Protein AF-A0A9W2YTI8-F1 (afdb_monomer)

Secondary structure (DSSP, 8-state):
------GGGGSPPP---TT------TT--S-GGGSS-HHHHTT-PPP-TTS---EEEETTS-SS--SSSSSS-TT-TT-TTS-SS--GGG-STTHHHHTSHHHHHHHHHTTSB-TTSEEE--HHHHHHHHHHHHHHHHHHHHHHHHHHHHHHHHHHHHHHHHHHHHHHHHHHHHHHHTTSSPPPGGGHHHHHHHHHHHHHHHHHHHHHHHHHHHHHHHHHHHHHHHHHHHHHHHHHHHHHHHHHHHHHHTTSS-S-------------HHHHHHHHHHHHHHHHHHHHHHHHHHHHHHHHHHHHHHHHHHHHHHHHHHHHHHHHHHHHHHHHHHHHHHHHHHHHHHHHHHHHHHHHHHHHHHHHHHHHHHS-----S---------------------------------

Organism: Biomphalaria glabrata (NCBI:txid6526)

Mean predicted aligned error: 23.88 Å

Foldseek 3Di:
DDDDDDPVVVDDPDDDCPPPDPDDPPPDPDPPVVVDDPPVVDPDPPDPPPPDFQFAAFFLAALADDPPPDPDDPVCPPRPLPPDDDDNRNHNVCRVVCPPPVNVVVCVVVVQAPPVRTGTDDPVVSVSSVVNVVVVVVVVVVVVVVVVVVVVVVVVVVCVVCVVVVVVVVVVVVVVVCVVDPDDPPCPVVVVVVVVVVVVVVVVVVVVVVVVVVVVVVVVVVVVVVVVVVVVVVVVVVVVVVVVVVVVVVVVVPDDDDDDDDDDDDDDPPVVVVVVVVVVVVVVVVVVVVVVVVVVVVVVVVVVVVVVVVVVVVVVVVVVVVVVVVVVVVVVVVVVVVVVVVVVVVVVVVVVVVVVVVVVVVVVVVVCVVCVPPPDDDDDDDDDDDDDDDDDDDDDDDDDDDDDDDDDDD

pLDDT: mean 70.23, std 18.49, range [32.84, 95.69]

Radius of gyration: 47.05 Å; Cα contacts (8 Å, |Δi|>4): 97; chains: 1; bounding box: 109×93×152 Å

Solvent-accessible surface area (backbone atoms only — not comparable to full-atom values): 25264 Å² total; per-residue (Å²): 137,89,79,80,80,64,75,71,80,74,56,76,78,78,76,77,79,86,73,86,62,96,72,78,72,95,80,66,93,63,68,76,71,74,83,48,57,70,77,78,74,45,92,69,75,79,72,68,82,89,74,71,88,49,57,72,48,45,64,24,37,60,84,74,75,58,92,48,102,41,103,62,52,87,91,43,88,75,63,76,77,65,87,67,79,93,56,72,63,27,31,59,86,46,29,66,65,49,65,34,69,70,49,37,52,51,35,39,75,71,60,48,30,44,98,88,41,30,32,49,48,52,75,67,56,45,52,52,50,53,51,50,54,49,52,50,54,53,51,52,53,53,50,50,55,54,47,52,53,49,50,52,52,49,50,52,52,50,48,64,64,44,48,62,54,53,52,52,49,53,49,53,49,49,54,63,62,50,73,80,48,85,81,77,83,79,60,58,63,64,53,48,52,52,52,50,50,52,52,48,52,51,52,51,54,52,51,51,51,50,50,51,52,49,54,52,50,55,51,50,52,50,48,54,50,50,54,48,51,51,53,50,53,53,49,50,54,55,45,54,54,50,51,52,53,50,57,58,56,58,65,76,65,73,74,85,86,85,86,78,89,80,88,84,83,96,83,69,74,73,71,52,50,64,56,45,50,58,51,50,52,53,50,50,54,51,50,52,54,49,50,52,51,49,51,52,52,50,50,53,52,48,52,53,49,54,54,49,50,51,52,49,52,52,54,47,52,57,46,50,52,51,50,52,53,48,53,50,53,51,51,54,51,50,50,54,50,51,51,53,51,51,51,53,50,53,53,49,50,54,52,51,51,54,49,50,54,51,51,49,52,50,50,50,49,51,49,44,69,76,53,60,76,93,74,90,78,89,84,83,88,84,85,88,82,91,79,91,83,84,86,83,88,80,86,82,86,82,81,89,80,88,83,82,84,81,80,89,80,133

Sequence (410 aa):
MTEGKSIDSLAIPKRQKVFDKTLLPAGDVLPVWQNVSLDTKLPIPPSPRDCFILYTNKLGEPKYKSYQRYDFDLSNPRGREAPGPYDSLTDPSLKYYFNSPRTKQHLIESGLITDAGEIKCSIKEFNQYREFIRYRAVTELALQKRREKREEEEQFNRMLIEWPKVHKLAKAERLRLTRSEPPPRENVEALEMYKEDLTSKYKRKEKAKLANKLKRKLKKERQSSQDVENEEEIKEEDGDTQVRSRKVENKASKTNDVGDKTNRSDAGKESTTMSSHRGTVLIHEMRQREEDLRRRLEEQRRRKKEDLTKKIEESWHQRQQRQQMLLQQEADIEARIKEKRMLLIKDRERTLEQQRKKQEKNLQRIKQELFPNKKNGNRKKEDSEKHGDREEKRSDNSEDEDEAYKSDVS

Structure (mmCIF, N/CA/C/O backbone):
data_AF-A0A9W2YTI8-F1
#
_entry.id   AF-A0A9W2YTI8-F1
#
loop_
_atom_site.group_PDB
_atom_site.id
_atom_site.type_symbol
_atom_site.label_atom_id
_atom_site.label_alt_id
_atom_site.label_comp_id
_atom_site.label_asym_id
_atom_site.label_entity_id
_atom_site.label_seq_id
_atom_site.pdbx_PDB_ins_code
_atom_site.Cartn_x
_atom_site.Cartn_y
_atom_site.Cartn_z
_atom_site.occupancy
_atom_site.B_iso_or_equiv
_atom_site.auth_seq_id
_atom_site.auth_comp_id
_atom_site.auth_asym_id
_atom_site.auth_atom_id
_atom_site.pdbx_PDB_model_num
ATOM 1 N N . MET A 1 1 ? -56.361 -2.406 6.823 1.00 37.69 1 MET A N 1
ATOM 2 C CA . MET A 1 1 ? -56.671 -2.661 5.403 1.00 37.69 1 MET A CA 1
ATOM 3 C C . MET A 1 1 ? -55.438 -3.293 4.785 1.00 37.69 1 MET A C 1
ATOM 5 O O . MET A 1 1 ? -54.374 -2.694 4.823 1.00 37.69 1 MET A O 1
ATOM 9 N N . THR A 1 2 ? -55.549 -4.560 4.404 1.00 40.00 2 THR A N 1
ATOM 10 C CA . THR A 1 2 ? -54.451 -5.412 3.936 1.00 40.00 2 THR A CA 1
ATOM 11 C C . THR A 1 2 ? -54.336 -5.310 2.420 1.00 40.00 2 THR A C 1
ATOM 13 O O . THR A 1 2 ? -55.131 -5.917 1.708 1.00 40.00 2 THR A O 1
ATOM 16 N N . GLU A 1 3 ? -53.353 -4.565 1.923 1.00 44.66 3 GLU A N 1
ATOM 17 C CA . GLU A 1 3 ? -52.990 -4.599 0.506 1.00 44.66 3 GLU A CA 1
ATOM 18 C C . GLU A 1 3 ? -51.880 -5.634 0.302 1.00 44.66 3 GLU A C 1
ATOM 20 O O . GLU A 1 3 ? -50.728 -5.446 0.700 1.00 44.66 3 GLU A O 1
ATOM 25 N N . GLY A 1 4 ? -52.261 -6.777 -0.271 1.00 43.22 4 GLY A N 1
ATOM 26 C CA . GLY A 1 4 ? -51.337 -7.824 -0.685 1.00 43.22 4 GLY A CA 1
ATOM 27 C C . GLY A 1 4 ? -50.432 -7.306 -1.797 1.00 43.22 4 GLY A C 1
ATOM 28 O O . GLY A 1 4 ? -50.881 -7.059 -2.913 1.00 43.22 4 GLY A O 1
ATOM 29 N N . LYS A 1 5 ? -49.143 -7.140 -1.497 1.00 44.66 5 LYS A N 1
ATOM 30 C CA . LYS A 1 5 ? -48.131 -6.821 -2.505 1.00 44.66 5 LYS A CA 1
ATOM 31 C C . LYS A 1 5 ? -47.935 -8.049 -3.395 1.00 44.66 5 LYS A C 1
ATOM 33 O O . LYS A 1 5 ? -47.433 -9.072 -2.935 1.00 44.66 5 LYS A O 1
ATOM 38 N N . SER A 1 6 ? -48.371 -7.940 -4.651 1.00 42.06 6 SER A N 1
ATOM 39 C CA . SER A 1 6 ? -48.222 -8.988 -5.662 1.00 42.06 6 SER A CA 1
ATOM 40 C C . SER A 1 6 ? -46.742 -9.320 -5.894 1.00 42.06 6 SER A C 1
ATOM 42 O O . SER A 1 6 ? -45.896 -8.437 -6.084 1.00 42.06 6 SER A O 1
ATOM 44 N N . ILE A 1 7 ? -46.467 -10.622 -5.912 1.00 48.00 7 ILE A N 1
ATOM 45 C CA . ILE A 1 7 ? -45.199 -11.298 -6.233 1.00 48.00 7 ILE A CA 1
ATOM 46 C C . ILE A 1 7 ? -44.650 -10.898 -7.615 1.00 48.00 7 ILE A C 1
ATOM 48 O O . ILE A 1 7 ? -43.457 -11.037 -7.874 1.00 48.00 7 ILE A O 1
ATOM 52 N N . ASP A 1 8 ? -45.494 -10.325 -8.476 1.00 49.53 8 ASP A N 1
ATOM 53 C CA . ASP A 1 8 ? -45.119 -9.826 -9.802 1.00 49.53 8 ASP A CA 1
ATOM 54 C C . ASP A 1 8 ? -44.167 -8.621 -9.750 1.00 49.53 8 ASP A C 1
ATOM 56 O O . ASP A 1 8 ? -43.434 -8.365 -10.704 1.00 49.53 8 ASP A O 1
ATOM 60 N N . SER A 1 9 ? -44.117 -7.899 -8.626 1.00 47.19 9 SER A N 1
ATOM 61 C CA . SER A 1 9 ? -43.194 -6.765 -8.443 1.00 47.19 9 SER A CA 1
ATOM 62 C C . SER A 1 9 ? -41.721 -7.175 -8.270 1.00 47.19 9 SER A C 1
ATOM 64 O O . SER A 1 9 ? -40.833 -6.328 -8.364 1.00 47.19 9 SER A O 1
ATOM 66 N N . LEU A 1 10 ? -41.454 -8.471 -8.058 1.00 50.12 10 LEU A N 1
ATOM 67 C CA . LEU A 1 10 ? -40.113 -9.060 -7.941 1.00 50.12 10 LEU A CA 1
ATOM 68 C C . LEU A 1 10 ? -39.660 -9.782 -9.222 1.00 50.12 10 LEU A C 1
ATOM 70 O O . LEU A 1 10 ? -38.566 -10.349 -9.260 1.00 50.12 10 LEU A O 1
ATOM 74 N N . ALA A 1 11 ? -40.482 -9.783 -10.274 1.00 47.88 11 ALA A N 1
ATOM 75 C CA . ALA A 1 11 ? -40.147 -10.446 -11.523 1.00 47.88 11 ALA A CA 1
ATOM 76 C C . ALA A 1 11 ? -39.078 -9.656 -12.295 1.00 47.88 11 ALA A C 1
ATOM 78 O O . ALA A 1 11 ? -39.227 -8.468 -12.583 1.00 47.88 11 ALA A O 1
ATOM 79 N N . ILE A 1 12 ? -38.000 -10.351 -12.669 1.00 50.31 12 ILE A N 1
ATOM 80 C CA . ILE A 1 12 ? -36.980 -9.866 -13.606 1.00 50.31 12 ILE A CA 1
ATOM 81 C C . ILE A 1 12 ? -37.704 -9.347 -14.863 1.00 50.31 12 ILE A C 1
ATOM 83 O O . ILE A 1 12 ? -38.528 -10.087 -15.414 1.00 50.31 12 ILE A O 1
ATOM 87 N N . PRO A 1 13 ? -37.434 -8.115 -15.343 1.00 53.12 13 PRO A N 1
ATOM 88 C CA . PRO A 1 13 ? -38.093 -7.608 -16.538 1.00 53.12 13 PRO A CA 1
ATOM 89 C C . PRO A 1 13 ? -37.864 -8.582 -17.697 1.00 53.12 13 PRO A C 1
ATOM 91 O O . PRO A 1 13 ? -36.733 -9.003 -17.962 1.00 53.12 13 PRO A O 1
ATOM 94 N N . LYS A 1 14 ? -38.953 -8.977 -18.371 1.00 50.91 14 LYS A N 1
ATOM 95 C CA . LYS A 1 14 ? -38.903 -9.877 -19.530 1.00 50.91 14 LYS A CA 1
ATOM 96 C C . LYS A 1 14 ? -37.898 -9.311 -20.535 1.00 50.91 14 LYS A C 1
ATOM 98 O O . LYS A 1 14 ? -38.025 -8.156 -20.940 1.00 50.91 14 LYS A O 1
ATOM 103 N N . ARG A 1 15 ? -36.900 -10.124 -20.912 1.00 50.22 15 ARG A N 1
ATOM 104 C CA . ARG A 1 15 ? -35.873 -9.772 -21.904 1.00 50.22 15 ARG A CA 1
ATOM 105 C C . ARG A 1 15 ? -36.534 -9.100 -23.106 1.00 50.22 15 ARG A C 1
ATOM 107 O O . ARG A 1 15 ? -37.407 -9.695 -23.738 1.00 50.22 15 ARG A O 1
ATOM 114 N N . GLN A 1 16 ? -36.099 -7.885 -23.432 1.00 50.75 16 GLN A N 1
ATOM 115 C CA . GLN A 1 16 ? -36.420 -7.272 -24.715 1.00 50.75 16 GLN A CA 1
ATOM 116 C C . GLN A 1 16 ? -35.960 -8.252 -25.805 1.00 50.75 16 GLN A C 1
ATOM 118 O O . GLN A 1 16 ? -34.818 -8.717 -25.781 1.00 50.75 16 GLN A O 1
ATOM 123 N N . LYS A 1 17 ? -36.858 -8.640 -26.714 1.00 51.28 17 LYS A N 1
ATOM 124 C CA . LYS A 1 17 ? -36.528 -9.538 -27.826 1.00 51.28 17 LYS A CA 1
ATOM 125 C C . LYS A 1 17 ? -35.657 -8.782 -28.832 1.00 51.28 17 LYS A C 1
ATOM 127 O O . LYS A 1 17 ? -36.151 -8.223 -29.801 1.00 51.28 17 LYS A O 1
ATOM 132 N N . VAL A 1 18 ? -34.351 -8.723 -28.579 1.00 51.94 18 VAL A N 1
ATOM 133 C CA . VAL A 1 18 ? -33.382 -8.056 -29.472 1.00 51.94 18 VAL A CA 1
ATOM 134 C C . VAL A 1 18 ? -33.083 -8.911 -30.721 1.00 51.94 18 VAL A C 1
ATOM 136 O O . VAL A 1 18 ? -32.454 -8.434 -31.657 1.00 51.94 18 VAL A O 1
ATOM 139 N N . PHE A 1 19 ? -33.574 -10.155 -30.781 1.00 46.44 19 PHE A N 1
ATOM 140 C CA . PHE A 1 19 ? -33.227 -11.130 -31.823 1.00 46.44 19 PHE A CA 1
ATOM 141 C C . PHE A 1 19 ? -34.341 -11.449 -32.838 1.00 46.44 19 PHE A C 1
ATOM 143 O O . PHE A 1 19 ? -34.177 -12.365 -33.636 1.00 46.44 19 PHE A O 1
ATOM 150 N N . ASP A 1 20 ? -35.435 -10.684 -32.892 1.00 47.91 20 ASP A N 1
ATOM 151 C CA . ASP A 1 20 ? -36.552 -10.960 -33.822 1.00 47.91 20 ASP A CA 1
ATOM 152 C C . ASP A 1 20 ? -36.330 -10.412 -35.254 1.00 47.91 20 ASP A C 1
ATOM 154 O O . ASP A 1 20 ? -37.281 -10.187 -36.000 1.00 47.91 20 ASP A O 1
ATOM 158 N N . LYS A 1 21 ? -35.080 -10.194 -35.683 1.00 51.00 21 LYS A N 1
ATOM 159 C CA . LYS A 1 21 ? -34.766 -9.844 -37.079 1.00 51.00 21 LYS A CA 1
ATOM 160 C C . LYS A 1 21 ? -33.777 -10.850 -37.649 1.00 51.00 21 LYS A C 1
ATOM 162 O O . LYS A 1 21 ? -32.574 -10.751 -37.445 1.00 51.00 21 LYS A O 1
ATOM 167 N N . THR A 1 22 ? -34.314 -11.814 -38.382 1.00 55.34 22 THR A N 1
ATOM 168 C CA . THR A 1 22 ? -33.616 -12.915 -39.056 1.00 55.34 22 THR A CA 1
ATOM 169 C C . THR A 1 22 ? -32.754 -12.493 -40.252 1.00 55.34 22 THR A C 1
ATOM 171 O O . THR A 1 22 ? -32.284 -13.362 -40.977 1.00 55.34 22 THR A O 1
ATOM 174 N N . LEU A 1 23 ? -32.499 -11.198 -40.475 1.00 53.97 23 LEU A N 1
ATOM 175 C CA . LEU A 1 23 ? -31.644 -10.711 -41.562 1.00 53.97 23 LEU A CA 1
ATOM 176 C C . LEU A 1 23 ? -30.835 -9.490 -41.093 1.00 53.97 23 LEU A C 1
ATOM 178 O O . LEU A 1 23 ? -31.408 -8.448 -40.772 1.00 53.97 23 LEU A O 1
ATOM 182 N N . LEU A 1 24 ? -29.506 -9.625 -41.060 1.00 54.41 24 LEU A N 1
ATOM 183 C CA . LEU A 1 24 ? -28.558 -8.530 -40.831 1.00 54.41 24 LEU A CA 1
ATOM 184 C C . LEU A 1 24 ? -27.871 -8.179 -42.166 1.00 54.41 24 LEU A C 1
ATOM 186 O O . LEU A 1 24 ? -27.400 -9.093 -42.846 1.00 54.41 24 LEU A O 1
ATOM 190 N N . PRO A 1 25 ? -27.810 -6.895 -42.574 1.00 56.31 25 PRO A N 1
ATOM 191 C CA . PRO A 1 25 ? -27.048 -6.483 -43.749 1.00 56.31 25 PRO A CA 1
ATOM 192 C C . PRO A 1 25 ? -25.546 -6.686 -43.503 1.00 56.31 25 PRO A C 1
ATOM 194 O O . PRO A 1 25 ? -25.047 -6.409 -42.416 1.00 56.31 25 PRO A O 1
ATOM 197 N N . ALA A 1 26 ? -24.823 -7.141 -44.528 1.00 57.66 26 ALA A N 1
ATOM 198 C CA . ALA A 1 26 ? -23.432 -7.613 -44.467 1.00 57.66 26 ALA A CA 1
ATOM 199 C C . ALA A 1 26 ? -22.361 -6.564 -44.067 1.00 57.66 26 ALA A C 1
ATOM 201 O O . ALA A 1 26 ? -21.171 -6.848 -44.170 1.00 57.66 26 ALA A O 1
ATOM 202 N N . GLY A 1 27 ? -22.758 -5.356 -43.650 1.00 56.16 27 GLY A N 1
ATOM 203 C CA . GLY A 1 27 ? -21.858 -4.232 -43.370 1.00 56.16 27 GLY A CA 1
ATOM 204 C C . GLY A 1 27 ? -21.371 -4.117 -41.923 1.00 56.16 27 GLY A C 1
ATOM 205 O O . GLY A 1 27 ? -20.261 -3.640 -41.712 1.00 56.16 27 GLY A O 1
ATOM 206 N N . ASP A 1 28 ? -22.142 -4.589 -40.937 1.00 55.84 28 ASP A N 1
ATOM 207 C CA . ASP A 1 28 ? -21.742 -4.525 -39.524 1.00 55.84 28 ASP A CA 1
ATOM 208 C C . ASP A 1 28 ? -21.260 -5.901 -39.054 1.00 55.84 28 ASP A C 1
ATOM 210 O O . ASP A 1 28 ? -22.034 -6.798 -38.723 1.00 55.84 28 ASP A O 1
ATOM 214 N N . VAL A 1 29 ? -19.937 -6.068 -39.038 1.00 59.72 29 VAL A N 1
ATOM 215 C CA . VAL A 1 29 ? -19.218 -7.316 -38.715 1.00 59.72 29 VAL A CA 1
ATOM 216 C C . VAL A 1 29 ? -19.380 -7.787 -37.268 1.00 59.72 29 VAL A C 1
ATOM 218 O O . VAL A 1 29 ? -18.879 -8.853 -36.908 1.00 59.72 29 VAL A O 1
ATOM 221 N N . LEU A 1 30 ? -20.049 -7.014 -36.414 1.00 60.69 30 LEU A N 1
ATOM 222 C CA . LEU A 1 30 ? -20.116 -7.290 -34.989 1.00 60.69 30 LEU A CA 1
ATOM 223 C C . LEU A 1 30 ? -21.561 -7.182 -34.494 1.00 60.69 30 LEU A C 1
ATOM 225 O O . LEU A 1 30 ? -22.253 -6.212 -34.808 1.00 60.69 30 LEU A O 1
ATOM 229 N N . PRO A 1 31 ? -22.061 -8.177 -33.737 1.00 68.44 31 PRO A N 1
ATOM 230 C CA . PRO A 1 31 ? -23.457 -8.165 -33.341 1.00 68.44 31 PRO A CA 1
ATOM 231 C C . PRO A 1 31 ? -23.741 -6.983 -32.396 1.00 68.44 31 PRO A C 1
ATOM 233 O O . PRO A 1 31 ? -22.863 -6.514 -31.672 1.00 68.44 31 PRO A O 1
ATOM 236 N N . VAL A 1 32 ? -24.999 -6.534 -32.363 1.00 63.88 32 VAL A N 1
ATOM 237 C CA . VAL A 1 32 ? -25.460 -5.293 -31.700 1.00 63.88 32 VAL A CA 1
ATOM 238 C C . VAL A 1 32 ? -24.965 -5.128 -30.251 1.00 63.88 32 VAL A C 1
ATOM 240 O O . VAL A 1 32 ? -24.714 -4.010 -29.809 1.00 63.88 32 VAL A O 1
ATOM 243 N N . TRP A 1 33 ? -24.749 -6.227 -29.517 1.00 64.88 33 TRP A N 1
ATOM 244 C CA . TRP A 1 33 ? -24.170 -6.231 -28.166 1.00 64.88 33 TRP A CA 1
ATOM 245 C C . TRP A 1 33 ? -22.807 -5.533 -28.039 1.00 64.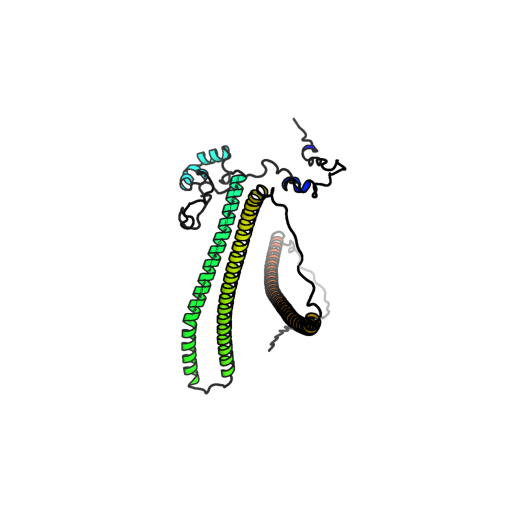88 33 TRP A C 1
ATOM 247 O O . TRP A 1 33 ? -22.460 -5.162 -26.922 1.00 64.88 33 TRP A O 1
ATOM 257 N N . GLN A 1 34 ? -22.026 -5.308 -29.101 1.00 68.06 34 GLN A N 1
ATOM 258 C CA . GLN A 1 34 ? -20.800 -4.504 -28.990 1.00 68.06 34 GLN A CA 1
ATOM 259 C C . GLN A 1 34 ? -21.102 -3.057 -28.572 1.00 68.06 34 GLN A C 1
ATOM 261 O O . GLN A 1 34 ? -20.421 -2.527 -27.696 1.00 68.06 34 GLN A O 1
ATOM 266 N N . ASN A 1 35 ? -22.159 -2.468 -29.135 1.00 71.81 35 ASN A N 1
ATOM 267 C CA . ASN A 1 35 ? -22.521 -1.056 -28.959 1.00 71.81 35 ASN A CA 1
ATOM 268 C C . ASN A 1 35 ? -23.418 -0.813 -27.733 1.00 71.81 35 ASN A C 1
ATOM 270 O O . ASN A 1 35 ? -23.789 0.317 -27.429 1.00 71.81 35 ASN A O 1
ATOM 274 N N . VAL A 1 36 ? -23.770 -1.883 -27.024 1.00 70.19 36 VAL A N 1
ATOM 275 C CA . VAL A 1 36 ? -24.579 -1.864 -25.804 1.00 70.19 36 VAL A CA 1
ATOM 276 C C . VAL A 1 36 ? -23.651 -1.644 -24.597 1.00 70.19 36 VAL A C 1
ATOM 278 O O . VAL A 1 36 ? -22.564 -2.225 -24.537 1.00 70.19 36 VAL A O 1
ATOM 281 N N . SER A 1 37 ? -24.038 -0.793 -23.640 1.00 66.94 37 SER A N 1
ATOM 282 C CA . SER A 1 37 ? -23.237 -0.511 -22.437 1.00 66.94 37 SER A CA 1
ATOM 283 C C . SER A 1 37 ? -23.091 -1.756 -21.548 1.00 66.94 37 SER A C 1
ATOM 285 O O . SER A 1 37 ? -23.917 -2.665 -21.579 1.00 66.94 37 SER A O 1
ATOM 287 N N . LEU A 1 38 ? -22.028 -1.844 -20.741 1.00 66.50 38 LEU A N 1
ATOM 288 C CA . LEU A 1 38 ? -21.808 -3.011 -19.867 1.00 66.50 38 LEU A CA 1
ATOM 289 C C . LEU A 1 38 ? -22.967 -3.235 -18.878 1.00 66.50 38 LEU A C 1
ATOM 291 O O . LEU A 1 38 ? -23.345 -4.383 -18.641 1.00 66.50 38 LEU A O 1
ATOM 295 N N . ASP A 1 39 ? -23.583 -2.150 -18.403 1.00 58.78 39 ASP A N 1
ATOM 296 C CA . ASP A 1 39 ? -24.721 -2.160 -17.472 1.00 58.78 39 ASP A CA 1
ATOM 297 C C . ASP A 1 39 ? -25.970 -2.852 -18.037 1.00 58.78 39 ASP A C 1
ATOM 299 O O . ASP A 1 39 ? -26.824 -3.304 -17.282 1.00 58.78 39 ASP A O 1
ATOM 303 N N . THR A 1 40 ? -26.086 -2.954 -19.365 1.00 66.50 40 THR A N 1
ATOM 304 C CA . THR A 1 40 ? -27.194 -3.646 -20.046 1.00 66.50 40 THR A CA 1
ATOM 305 C C . THR A 1 40 ? -26.843 -5.080 -20.456 1.00 66.50 40 THR A C 1
ATOM 307 O O . THR A 1 40 ? -27.742 -5.864 -20.761 1.00 66.50 40 THR A O 1
ATOM 310 N N . LYS A 1 41 ? -25.556 -5.463 -20.430 1.00 72.44 41 LYS A N 1
ATOM 311 C CA . LYS A 1 41 ? -25.095 -6.841 -20.701 1.00 72.44 41 LYS A CA 1
ATOM 312 C C . LYS A 1 41 ? -25.173 -7.730 -19.469 1.00 72.44 41 LYS A C 1
ATOM 314 O O . LYS A 1 41 ? -25.424 -8.928 -19.591 1.00 72.44 41 LYS A O 1
ATOM 319 N N . LEU A 1 42 ? -24.931 -7.153 -18.295 1.00 73.88 42 LEU A N 1
ATOM 320 C CA . LEU A 1 42 ? -25.012 -7.856 -17.024 1.00 73.88 42 LEU A CA 1
ATOM 321 C C . LEU A 1 42 ? -26.338 -7.498 -16.347 1.00 73.88 42 LEU A C 1
ATOM 323 O O . LEU A 1 42 ? -26.612 -6.314 -16.170 1.00 73.88 42 LEU A O 1
ATOM 327 N N . PRO A 1 43 ? -27.171 -8.479 -15.955 1.00 68.69 43 PRO A N 1
ATOM 328 C CA . PRO A 1 43 ? -28.353 -8.198 -15.156 1.00 68.69 43 PRO A CA 1
ATOM 329 C C . PRO A 1 43 ? -27.900 -7.744 -13.766 1.00 68.69 43 PRO A C 1
ATOM 331 O O . PRO A 1 43 ? -27.665 -8.560 -12.878 1.00 68.69 43 PRO A O 1
ATOM 334 N N . ILE A 1 44 ? -27.744 -6.435 -13.586 1.00 68.81 44 ILE A N 1
ATOM 335 C CA . ILE A 1 44 ? -27.564 -5.832 -12.270 1.00 68.81 44 ILE A CA 1
ATOM 336 C C . ILE A 1 44 ? -28.978 -5.675 -11.705 1.00 68.81 44 ILE A C 1
ATOM 338 O O . ILE A 1 44 ? -29.740 -4.859 -12.232 1.00 68.81 44 ILE A O 1
ATOM 342 N N . PRO A 1 45 ? -29.390 -6.468 -10.696 1.00 69.56 45 PRO A N 1
ATOM 343 C CA . PRO A 1 45 ? -30.679 -6.242 -10.059 1.00 69.56 45 PRO A CA 1
ATOM 344 C C . PRO A 1 45 ? -30.720 -4.788 -9.569 1.00 69.56 45 PRO A C 1
ATOM 346 O O . PRO A 1 45 ? -29.714 -4.317 -9.024 1.00 69.56 45 PRO A O 1
ATOM 349 N N . PRO A 1 46 ? -31.828 -4.049 -9.781 1.00 67.25 46 PRO A N 1
ATOM 350 C CA . PRO A 1 46 ? -31.927 -2.695 -9.266 1.00 67.25 46 PRO A CA 1
ATOM 351 C C . PRO A 1 46 ? -31.680 -2.763 -7.763 1.00 67.25 46 PRO A C 1
ATOM 353 O O . PRO A 1 46 ? -32.358 -3.507 -7.053 1.00 67.25 46 PRO A O 1
ATOM 356 N N . SER A 1 47 ? -30.665 -2.031 -7.299 1.00 62.56 47 SER A N 1
ATOM 357 C CA . SER A 1 47 ? -30.355 -1.984 -5.875 1.00 62.56 47 SER A CA 1
ATOM 358 C C . SER A 1 47 ? -31.629 -1.585 -5.126 1.00 62.56 47 SER A C 1
ATOM 360 O O . SER A 1 47 ? -32.295 -0.637 -5.568 1.00 62.56 47 SER A O 1
ATOM 362 N N . PRO A 1 48 ? -32.010 -2.296 -4.050 1.00 72.94 48 PRO A N 1
ATOM 363 C CA . PRO A 1 48 ? -33.161 -1.911 -3.254 1.00 72.94 48 PRO A CA 1
ATOM 364 C C . PRO A 1 48 ? -32.979 -0.454 -2.824 1.00 72.94 48 PRO A C 1
ATOM 366 O O . PRO A 1 48 ? -32.011 -0.101 -2.142 1.00 72.94 48 PRO A O 1
ATOM 369 N N . ARG A 1 49 ? -33.881 0.408 -3.310 1.00 61.44 49 ARG A N 1
ATOM 370 C CA . ARG A 1 49 ? -33.888 1.832 -2.966 1.00 61.44 49 ARG A CA 1
ATOM 371 C C . ARG A 1 49 ? -34.023 1.924 -1.442 1.00 61.44 49 ARG A C 1
ATOM 373 O O . ARG A 1 49 ? -34.751 1.133 -0.849 1.00 61.44 49 ARG A O 1
ATOM 380 N N . ASP A 1 50 ? -33.246 2.811 -0.829 1.00 64.06 50 ASP A N 1
ATOM 381 C CA . ASP A 1 50 ? -33.203 3.053 0.623 1.00 64.06 50 ASP A CA 1
ATOM 382 C C . ASP A 1 50 ? -32.576 1.949 1.502 1.00 64.06 50 ASP A C 1
ATOM 384 O O . ASP A 1 50 ? -32.569 2.072 2.724 1.00 64.06 50 ASP A O 1
ATOM 388 N N . CYS A 1 51 ? -31.972 0.899 0.927 1.00 69.06 51 CYS A N 1
ATOM 389 C CA . CYS A 1 51 ? -31.304 -0.144 1.725 1.00 69.06 51 CYS A CA 1
ATOM 390 C C . CYS A 1 51 ? -29.901 0.255 2.219 1.00 69.06 51 CYS A C 1
ATOM 392 O O . CYS A 1 51 ? -29.402 -0.310 3.192 1.00 69.06 51 CYS A O 1
ATOM 394 N N . PHE A 1 52 ? -29.241 1.205 1.550 1.00 77.62 52 PHE A N 1
ATOM 395 C CA . PHE A 1 52 ? -27.868 1.595 1.865 1.00 77.62 52 PHE A CA 1
ATOM 396 C C . PHE A 1 52 ? -27.781 3.093 2.124 1.00 77.62 52 PHE A C 1
ATOM 398 O O . PHE A 1 52 ? -27.972 3.907 1.222 1.00 77.62 52 PHE A O 1
ATOM 405 N N . ILE A 1 53 ? -27.441 3.445 3.361 1.00 83.50 53 ILE A N 1
ATOM 406 C CA . ILE A 1 53 ? -27.078 4.809 3.730 1.00 83.50 53 ILE A CA 1
ATOM 407 C C . ILE A 1 53 ? -25.577 4.944 3.489 1.00 83.50 53 ILE A C 1
ATOM 409 O O . ILE A 1 53 ? -24.773 4.303 4.163 1.00 83.50 53 ILE A O 1
ATOM 413 N N . LEU A 1 54 ? -25.200 5.754 2.502 1.00 89.50 54 LEU A N 1
ATOM 414 C CA . LEU A 1 54 ? -23.800 6.065 2.233 1.00 89.50 54 LEU A CA 1
ATOM 415 C C . LEU A 1 54 ? -23.351 7.195 3.148 1.00 89.50 54 LEU A C 1
ATOM 417 O O . LEU A 1 54 ? -24.009 8.233 3.239 1.00 89.50 54 LEU A O 1
ATOM 421 N N . TYR A 1 55 ? -22.202 7.014 3.781 1.00 91.38 55 TYR A N 1
ATOM 422 C CA . TYR A 1 55 ? -21.606 8.000 4.666 1.00 91.38 55 TYR A CA 1
ATOM 423 C C . TYR A 1 55 ? -20.109 8.146 4.393 1.00 91.38 55 TYR A C 1
ATOM 425 O O . TYR A 1 55 ? -19.481 7.282 3.776 1.00 91.38 55 TYR A O 1
ATOM 433 N N . THR A 1 56 ? -19.548 9.275 4.820 1.00 88.19 56 THR A N 1
ATOM 434 C CA . THR A 1 56 ? -18.115 9.576 4.690 1.00 88.19 56 THR A CA 1
ATOM 435 C C . THR A 1 56 ? -17.427 9.530 6.055 1.00 88.19 56 THR A C 1
ATOM 437 O O . THR A 1 56 ? -17.276 8.460 6.635 1.00 88.19 56 THR A O 1
ATOM 440 N N . ASN A 1 57 ? -17.016 10.685 6.578 1.00 88.50 57 ASN A N 1
ATOM 441 C CA . ASN A 1 57 ? -16.378 10.830 7.879 1.00 88.50 57 ASN A CA 1
ATOM 442 C C . ASN A 1 57 ? -17.393 11.186 8.970 1.00 88.50 57 ASN A C 1
ATOM 444 O O . ASN A 1 57 ? -18.564 11.483 8.715 1.00 88.50 57 ASN A O 1
ATOM 448 N N . LYS A 1 58 ? -16.902 11.182 10.209 1.00 91.38 58 LYS A N 1
ATOM 449 C CA . LYS A 1 58 ? -17.622 11.716 11.362 1.00 91.38 58 LYS A CA 1
ATOM 450 C C . LYS A 1 58 ? -17.729 13.237 11.294 1.00 91.38 58 LYS A C 1
ATOM 452 O O . LYS A 1 58 ? -16.888 13.916 10.706 1.00 91.38 58 LYS A O 1
ATOM 457 N N . LEU A 1 59 ? -18.750 13.755 11.962 1.00 90.88 59 LEU A N 1
ATOM 458 C CA . LEU A 1 59 ? -18.994 15.182 12.128 1.00 90.88 59 LEU A CA 1
ATOM 459 C C . LEU A 1 59 ? -17.771 15.916 12.708 1.00 90.88 59 LEU A C 1
ATOM 461 O O . LEU A 1 59 ? -17.227 15.534 13.751 1.00 90.88 59 LEU A O 1
ATOM 465 N N . GLY A 1 60 ? -17.354 16.987 12.031 1.00 86.50 60 GLY A N 1
ATOM 466 C CA . GLY A 1 60 ? -16.196 17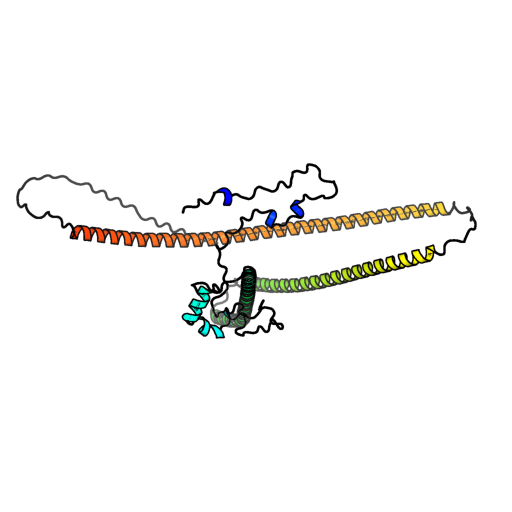.798 12.409 1.00 86.50 60 GLY A CA 1
ATOM 467 C C . GLY A 1 60 ? -14.846 17.104 12.207 1.00 86.50 60 GLY A C 1
ATOM 468 O O . GLY A 1 60 ? -13.857 17.492 12.831 1.00 86.50 60 GLY A O 1
ATOM 469 N N . GLU A 1 61 ? -14.787 16.047 11.392 1.00 88.31 61 GLU A N 1
ATOM 470 C CA . GLU A 1 61 ? -13.528 15.484 10.911 1.00 88.31 61 GLU A CA 1
ATOM 471 C C . GLU A 1 61 ? -13.298 15.852 9.439 1.00 88.31 61 GLU A C 1
ATOM 473 O O . GLU A 1 61 ? -14.191 15.657 8.608 1.00 88.31 61 GLU A O 1
ATOM 478 N N . PRO A 1 62 ? -12.087 16.312 9.078 1.00 84.62 62 PRO A N 1
ATOM 479 C CA . PRO A 1 62 ? -11.816 16.747 7.717 1.00 84.62 62 PRO A CA 1
ATOM 480 C C . PRO A 1 62 ? -11.844 15.539 6.773 1.00 84.62 62 PRO A C 1
ATOM 482 O O . PRO A 1 62 ? -11.218 14.511 7.060 1.00 84.62 62 PRO A O 1
ATOM 485 N N . LYS A 1 63 ? -12.563 15.652 5.643 1.00 79.00 63 LYS A N 1
ATOM 486 C CA . LYS A 1 63 ? -12.647 14.602 4.598 1.00 79.00 63 LYS A CA 1
ATOM 487 C C . LYS A 1 63 ? -11.268 14.253 4.047 1.00 79.00 63 LYS A C 1
ATOM 489 O O . LYS A 1 63 ? -10.937 13.079 3.889 1.00 79.00 63 LYS A O 1
ATOM 494 N N . TYR A 1 64 ? -10.464 15.286 3.818 1.00 77.56 64 TYR A N 1
ATOM 495 C CA . TYR A 1 64 ? -9.167 15.208 3.167 1.00 77.56 64 TYR A CA 1
ATOM 496 C C . TYR A 1 64 ? -8.083 15.583 4.172 1.00 77.56 64 TYR A C 1
ATOM 498 O O . TYR A 1 64 ? -7.893 16.753 4.489 1.00 77.56 64 TYR A O 1
ATOM 506 N N . LYS A 1 65 ? -7.406 14.573 4.726 1.00 73.06 65 LYS A N 1
ATOM 507 C CA . LYS A 1 65 ? -6.239 14.772 5.593 1.00 73.06 65 LYS A CA 1
ATOM 508 C C . LYS A 1 65 ? -4.987 14.723 4.730 1.00 73.06 65 LYS A C 1
ATOM 510 O O . LYS A 1 65 ? -4.711 13.688 4.122 1.00 73.06 65 LYS A O 1
ATOM 515 N N . SER A 1 66 ? -4.248 15.823 4.690 1.00 65.62 66 SER A N 1
ATOM 516 C CA . SER A 1 66 ? -2.895 15.855 4.142 1.00 65.62 66 SER A CA 1
ATOM 517 C C . SER A 1 66 ? -1.983 14.925 4.952 1.00 65.62 66 SER A C 1
ATOM 519 O O . SER A 1 66 ? -2.190 14.668 6.141 1.00 65.62 66 SER A O 1
ATOM 521 N N . TYR A 1 67 ? -0.958 14.382 4.294 1.00 60.69 67 TYR A N 1
ATOM 522 C CA . TYR A 1 67 ? 0.066 13.582 4.972 1.00 60.69 67 TYR A CA 1
ATOM 523 C C . TYR A 1 67 ? 0.954 14.442 5.882 1.00 60.69 67 TYR A C 1
ATOM 525 O O . TYR A 1 67 ? 1.483 13.990 6.900 1.00 60.69 67 TYR A O 1
ATOM 533 N N . GLN A 1 68 ? 1.141 15.700 5.494 1.00 60.09 68 GLN A N 1
ATOM 534 C CA . GLN A 1 68 ? 1.842 16.687 6.295 1.00 60.09 68 GLN A CA 1
ATOM 535 C C . GLN A 1 68 ? 0.936 17.052 7.477 1.00 60.09 68 GLN A C 1
ATOM 537 O O . GLN A 1 68 ? -0.269 17.169 7.308 1.00 60.09 68 GLN A O 1
ATOM 542 N N . ARG A 1 69 ? 1.483 17.266 8.681 1.00 56.66 69 ARG A N 1
ATOM 543 C CA . ARG A 1 69 ? 0.705 17.723 9.861 1.00 56.66 69 ARG A CA 1
ATOM 544 C C . ARG A 1 69 ? 0.091 19.130 9.691 1.00 56.66 69 ARG A C 1
ATOM 546 O O . ARG A 1 69 ? -0.326 19.736 10.669 1.00 56.66 69 ARG A O 1
ATOM 553 N N . TYR A 1 70 ? 0.112 19.652 8.475 1.00 61.50 70 TYR A N 1
ATOM 554 C CA . TYR A 1 70 ? -0.280 20.988 8.082 1.00 61.50 70 TYR A CA 1
ATOM 555 C C . TYR A 1 70 ? -1.427 20.883 7.088 1.00 61.50 70 TYR A C 1
ATOM 557 O O . TYR A 1 70 ? -1.427 19.994 6.237 1.00 61.50 70 TYR A O 1
ATOM 565 N N . ASP A 1 71 ? -2.355 21.831 7.146 1.00 56.19 71 ASP A N 1
ATOM 566 C CA . ASP A 1 71 ? -3.528 21.883 6.263 1.00 56.19 71 ASP A CA 1
ATOM 567 C C . ASP A 1 71 ? -3.168 22.149 4.786 1.00 56.19 71 ASP A C 1
ATOM 569 O O . ASP A 1 71 ? -4.028 22.096 3.910 1.00 56.19 71 ASP A O 1
ATOM 573 N N . PHE A 1 72 ? -1.890 22.410 4.493 1.00 59.81 72 PHE A N 1
ATOM 574 C CA . PHE A 1 72 ? -1.355 22.598 3.151 1.00 59.81 72 PHE A CA 1
ATOM 575 C C . PHE A 1 72 ? -0.281 21.551 2.840 1.00 59.81 72 PHE A C 1
ATOM 577 O O . PHE A 1 72 ? 0.596 21.261 3.653 1.00 59.81 72 PHE A O 1
ATOM 584 N N . ASP A 1 73 ? -0.333 20.998 1.631 1.00 61.59 73 ASP A N 1
ATOM 585 C CA . ASP A 1 73 ? 0.697 20.098 1.125 1.00 61.59 73 ASP A CA 1
ATOM 586 C C . ASP A 1 73 ? 1.631 20.859 0.178 1.00 61.59 73 ASP A C 1
ATOM 588 O O . ASP A 1 73 ? 1.247 21.227 -0.932 1.00 61.59 73 ASP A O 1
ATOM 592 N N . LEU A 1 74 ? 2.883 21.068 0.599 1.00 65.56 74 LEU A N 1
ATOM 593 C CA . LEU A 1 74 ? 3.913 21.714 -0.229 1.00 65.56 74 LEU A CA 1
ATOM 594 C C . LEU A 1 74 ? 4.256 20.925 -1.504 1.00 65.56 74 LEU A C 1
ATOM 596 O O . LEU A 1 74 ? 4.828 21.487 -2.437 1.00 65.56 74 LEU A O 1
ATOM 600 N N . SER A 1 75 ? 3.917 19.633 -1.563 1.00 61.66 75 SER A N 1
ATOM 601 C CA . SER A 1 75 ? 4.083 18.819 -2.772 1.00 61.66 75 SER A CA 1
ATOM 602 C C . SER A 1 75 ? 2.984 19.063 -3.812 1.00 61.66 75 SER A C 1
ATOM 604 O O . SER A 1 75 ? 3.162 18.724 -4.984 1.00 61.66 75 SER A O 1
ATOM 606 N N . ASN A 1 76 ? 1.889 19.720 -3.412 1.00 59.97 76 ASN A N 1
ATOM 607 C CA . ASN A 1 76 ? 0.773 20.094 -4.269 1.00 59.97 76 ASN A CA 1
ATOM 608 C C . ASN A 1 76 ? 0.632 21.630 -4.336 1.00 59.97 76 ASN A C 1
ATOM 610 O O . ASN A 1 76 ? -0.263 22.205 -3.711 1.00 59.97 76 ASN A O 1
ATOM 614 N N . PRO A 1 77 ? 1.462 22.322 -5.141 1.00 56.94 77 PRO A N 1
ATOM 615 C CA . PRO A 1 77 ? 1.495 23.787 -5.221 1.00 56.94 77 PRO A CA 1
ATOM 616 C C . PRO A 1 77 ? 0.196 24.433 -5.731 1.00 56.94 77 PRO A C 1
ATOM 618 O O . PRO A 1 77 ? 0.088 25.655 -5.754 1.00 56.94 77 PRO A O 1
ATOM 621 N N . ARG A 1 78 ? -0.793 23.642 -6.168 1.00 54.19 78 ARG A N 1
ATOM 622 C CA . ARG A 1 78 ? -2.106 24.132 -6.612 1.00 54.19 78 ARG A CA 1
ATOM 623 C C . ARG A 1 78 ? -3.269 23.668 -5.728 1.00 54.19 78 ARG A C 1
ATOM 625 O O . ARG A 1 78 ? -4.408 23.919 -6.106 1.00 54.19 78 ARG A O 1
ATOM 632 N N . GLY A 1 79 ? -3.014 22.979 -4.609 1.00 54.31 79 GLY A N 1
ATOM 633 C CA . GLY A 1 79 ? -4.042 22.592 -3.631 1.00 54.31 79 GLY A CA 1
ATOM 634 C C . GLY A 1 79 ? -5.218 21.786 -4.201 1.00 54.31 79 GLY A C 1
ATOM 635 O O . GLY A 1 79 ? -6.299 21.784 -3.624 1.00 54.31 79 GLY A O 1
ATOM 636 N N . ARG A 1 80 ? -5.039 21.112 -5.347 1.00 50.94 80 ARG A N 1
ATOM 637 C CA . ARG A 1 80 ? -6.139 20.501 -6.125 1.00 50.94 80 ARG A CA 1
ATOM 638 C C . ARG A 1 80 ? -6.702 19.197 -5.537 1.00 50.94 80 ARG A C 1
ATOM 640 O O . ARG A 1 80 ? -7.447 18.509 -6.224 1.00 50.94 80 ARG A O 1
ATOM 647 N N . GLU A 1 81 ? -6.316 18.817 -4.322 1.00 57.84 81 GLU A N 1
ATOM 648 C CA . GLU A 1 81 ? -6.718 17.539 -3.711 1.00 57.84 81 GLU A CA 1
ATOM 649 C C . GLU A 1 81 ? -7.934 17.633 -2.782 1.00 57.84 81 GLU A C 1
ATOM 651 O O . GLU A 1 81 ? -8.437 16.587 -2.392 1.00 57.84 81 GLU A O 1
ATOM 656 N N . ALA A 1 82 ? -8.454 18.826 -2.467 1.00 57.69 82 ALA A N 1
ATOM 657 C CA . ALA A 1 82 ? -9.806 18.953 -1.919 1.00 57.69 82 ALA A CA 1
ATOM 658 C C . ALA A 1 82 ? -10.794 18.988 -3.101 1.00 57.69 82 ALA A C 1
ATOM 660 O O . ALA A 1 82 ? -10.975 20.039 -3.722 1.00 57.69 82 ALA A O 1
ATOM 661 N N . PRO A 1 83 ? -11.409 17.859 -3.491 1.00 59.94 83 PRO A N 1
ATOM 662 C CA . PRO A 1 83 ? -12.368 17.815 -4.571 1.00 59.94 83 PRO A CA 1
ATOM 663 C C . PRO A 1 83 ? -13.706 18.279 -3.992 1.00 59.94 83 PRO A C 1
ATOM 665 O O . PRO A 1 83 ? -14.487 17.477 -3.483 1.00 59.94 83 PRO A O 1
ATOM 668 N N . GLY A 1 84 ? -13.958 19.583 -4.014 1.00 66.50 84 GLY A N 1
ATOM 669 C CA . GLY A 1 84 ? -15.305 20.085 -3.785 1.00 66.50 84 GLY A CA 1
ATOM 670 C C . GLY A 1 84 ? -15.404 21.486 -3.197 1.00 66.50 84 GLY A C 1
ATOM 671 O O . GLY A 1 84 ? -14.411 22.052 -2.738 1.00 66.50 84 GLY A O 1
ATOM 672 N N . PRO A 1 85 ? -16.624 22.047 -3.219 1.00 78.31 85 PRO A N 1
ATOM 673 C CA . PRO A 1 85 ? -16.954 23.228 -2.438 1.00 78.31 85 PRO A CA 1
ATOM 674 C C . PRO A 1 85 ? -16.747 22.954 -0.943 1.00 78.31 85 PRO A C 1
ATOM 676 O O . PRO A 1 85 ? -16.757 21.807 -0.493 1.00 78.31 85 PRO A O 1
ATOM 679 N N . TYR A 1 86 ? -16.561 24.026 -0.179 1.00 83.69 86 TYR A N 1
ATOM 680 C CA . TYR A 1 86 ? -16.438 23.957 1.273 1.00 83.69 86 TYR A CA 1
ATOM 681 C C . TYR A 1 86 ? -17.663 23.271 1.904 1.00 83.69 86 TYR A C 1
ATOM 683 O O . TYR A 1 86 ? -18.802 23.605 1.576 1.00 83.69 86 TYR A O 1
ATOM 691 N N . ASP A 1 87 ? -17.413 22.326 2.814 1.00 86.81 87 ASP A N 1
ATOM 692 C CA . ASP A 1 87 ? -18.438 21.580 3.547 1.00 86.81 87 ASP A CA 1
ATOM 693 C C . ASP A 1 87 ? -18.292 21.820 5.053 1.00 86.81 87 ASP A C 1
ATOM 695 O O . ASP A 1 87 ? -17.372 21.302 5.701 1.00 86.81 87 ASP A O 1
ATOM 699 N N . SER A 1 88 ? -19.245 22.571 5.608 1.00 89.81 88 SER A N 1
ATOM 700 C CA . SER A 1 88 ? -19.279 22.937 7.022 1.00 89.81 88 SER A CA 1
ATOM 701 C C . SER A 1 88 ? -19.318 21.726 7.951 1.00 89.81 88 SER A C 1
ATOM 703 O O . SER A 1 88 ? -18.727 21.773 9.025 1.00 89.81 88 SER A O 1
ATOM 705 N N . LEU A 1 89 ? -19.959 20.616 7.558 1.00 90.69 89 LEU A N 1
ATOM 706 C CA . LEU A 1 89 ? -20.088 19.437 8.426 1.00 90.69 89 LEU A CA 1
ATOM 707 C C . LEU A 1 89 ? -18.741 18.744 8.674 1.00 90.69 89 LEU A C 1
ATOM 709 O O . LEU A 1 89 ? -18.600 17.976 9.626 1.00 90.69 89 LEU A O 1
ATOM 713 N N . THR A 1 90 ? -17.737 19.027 7.846 1.00 88.56 90 THR A N 1
ATOM 714 C CA . THR A 1 90 ? -16.392 18.442 7.965 1.00 88.56 90 THR A CA 1
ATOM 715 C C . THR A 1 90 ? -15.352 19.376 8.538 1.00 88.56 90 THR A C 1
ATOM 717 O O . THR A 1 90 ? -14.207 18.969 8.731 1.00 88.56 90 THR A O 1
ATOM 720 N N . ASP A 1 91 ? -15.754 20.600 8.865 1.00 88.50 91 ASP A N 1
ATOM 721 C CA . ASP A 1 91 ? -14.871 21.576 9.471 1.00 88.50 91 ASP A CA 1
ATOM 722 C C . ASP A 1 91 ? -14.581 21.215 10.945 1.00 88.50 91 ASP A C 1
ATOM 724 O O . ASP A 1 91 ? -15.507 21.150 11.766 1.00 88.50 91 ASP A O 1
ATOM 728 N N . PRO A 1 92 ? -13.304 21.011 11.324 1.00 89.19 92 PRO A N 1
ATOM 729 C CA . PRO A 1 92 ? -12.921 20.765 12.711 1.00 89.19 92 PRO A CA 1
ATOM 730 C C . PRO A 1 92 ? -13.287 21.902 13.668 1.00 89.19 92 PRO A C 1
ATOM 732 O O . PRO A 1 92 ? -13.562 21.644 14.841 1.00 89.19 92 PRO A O 1
ATOM 735 N N . SER A 1 93 ? -13.307 23.148 13.192 1.00 89.69 93 SER A N 1
ATOM 736 C CA . SER A 1 93 ? -13.630 24.324 14.007 1.00 89.69 93 SER A CA 1
ATOM 737 C C . SER A 1 93 ? -15.106 24.355 14.416 1.00 89.69 93 SER A C 1
ATOM 739 O O . SER A 1 93 ? -15.438 24.751 15.535 1.00 89.69 93 SER A O 1
ATOM 741 N N . LEU A 1 94 ? -15.994 23.836 13.562 1.00 91.50 94 LEU A N 1
ATOM 742 C CA . LEU A 1 94 ? -17.435 23.761 13.812 1.00 91.50 94 LEU A CA 1
ATOM 743 C C . LEU A 1 94 ? -17.850 22.502 14.585 1.00 91.50 94 LEU A C 1
ATOM 745 O O . LEU A 1 94 ? -19.019 22.344 14.948 1.00 91.50 94 LEU A O 1
ATOM 749 N N . LYS A 1 95 ? -16.898 21.620 14.905 1.00 91.50 95 LYS A N 1
ATOM 750 C CA . LYS A 1 95 ? -17.147 20.367 15.624 1.00 91.50 95 LYS A CA 1
ATOM 751 C C . LYS A 1 95 ? -17.895 20.578 16.940 1.00 91.50 95 LYS A C 1
ATOM 753 O O . LYS A 1 95 ? -18.805 19.815 17.252 1.00 91.50 95 LYS A O 1
ATOM 758 N N . TYR A 1 96 ? -17.533 21.599 17.716 1.00 92.50 96 TYR A N 1
ATOM 759 C CA . TYR A 1 96 ? -18.195 21.887 18.994 1.00 92.50 96 TYR A CA 1
ATOM 760 C C . TYR A 1 96 ? -19.629 22.380 18.810 1.00 92.50 96 TYR A C 1
ATOM 762 O O . TYR A 1 96 ? -20.520 21.957 19.544 1.00 92.50 96 TYR A O 1
ATOM 770 N N . TYR A 1 97 ? -19.861 23.220 17.800 1.00 93.88 97 TYR A N 1
ATOM 771 C CA . TYR A 1 97 ? -21.187 23.738 17.485 1.00 93.88 97 TYR A CA 1
ATOM 772 C C . TYR A 1 97 ? -22.145 22.612 17.074 1.00 93.88 97 TYR A C 1
ATOM 774 O O . TYR A 1 97 ? -23.250 22.503 17.611 1.00 93.88 97 TYR A O 1
ATOM 782 N N . PHE A 1 98 ? -21.700 21.724 16.181 1.00 93.06 98 PHE A N 1
ATOM 783 C CA . PHE A 1 98 ? -22.526 20.616 15.704 1.00 93.06 98 PHE A CA 1
ATOM 784 C C . PHE A 1 98 ? -22.681 19.473 16.715 1.00 93.06 98 PHE A C 1
ATOM 786 O O . PHE A 1 98 ? -23.679 18.758 16.668 1.00 93.06 98 PHE A O 1
ATOM 793 N N . ASN A 1 99 ? -21.749 19.318 17.662 1.00 91.50 99 ASN A N 1
ATOM 794 C CA . ASN A 1 99 ? -21.873 18.336 18.745 1.00 91.50 99 ASN A CA 1
ATOM 795 C C . ASN A 1 99 ? -22.800 18.777 19.887 1.00 91.50 99 ASN A C 1
ATOM 797 O O . ASN A 1 99 ? -23.079 17.970 20.775 1.00 91.50 99 ASN A O 1
ATOM 801 N N . SER A 1 100 ? -23.299 20.016 19.876 1.00 94.50 100 SER A N 1
ATOM 802 C CA . SER A 1 100 ? -24.357 20.437 20.796 1.00 94.50 100 SER A CA 1
ATOM 803 C C . SER A 1 100 ? -25.580 19.521 20.641 1.00 94.50 100 SER A C 1
ATOM 805 O O . SER A 1 100 ? -26.005 19.285 19.509 1.00 94.50 100 SER A O 1
ATOM 807 N N . PRO A 1 101 ? -26.179 19.004 21.731 1.00 94.19 101 PRO A N 1
ATOM 808 C CA . PRO A 1 101 ? -27.226 17.981 21.657 1.00 94.19 101 PRO A CA 1
ATOM 809 C C . PRO A 1 101 ? -28.433 18.432 20.829 1.00 94.19 101 PRO A C 1
ATOM 811 O O . PRO A 1 101 ? -28.948 17.658 20.027 1.00 94.19 101 PRO A O 1
ATOM 814 N N . ARG A 1 102 ? -28.823 19.706 20.954 1.00 94.94 102 ARG A N 1
ATOM 815 C CA . ARG A 1 102 ? -29.922 20.301 20.183 1.00 94.94 102 ARG A CA 1
ATOM 816 C C . ARG A 1 102 ? -29.605 20.359 18.688 1.00 94.94 102 ARG A C 1
ATOM 818 O O . ARG A 1 102 ? -30.424 19.965 17.867 1.00 94.94 102 ARG A O 1
ATOM 825 N N . THR A 1 103 ? -28.412 20.834 18.334 1.00 94.12 103 THR A N 1
ATOM 826 C CA . THR A 1 103 ? -27.970 20.931 16.936 1.00 94.12 103 THR A CA 1
ATOM 827 C C . THR A 1 103 ? -27.808 19.544 16.324 1.00 94.12 103 THR A C 1
ATOM 829 O O . THR A 1 103 ? -28.242 19.307 15.203 1.00 94.12 103 THR A O 1
ATOM 832 N N . LYS A 1 104 ? -27.244 18.598 17.078 1.00 93.75 104 LYS A N 1
ATOM 833 C CA . LYS A 1 104 ? -27.057 17.217 16.641 1.00 93.75 104 LYS A CA 1
ATOM 834 C C . LYS A 1 104 ? -28.391 16.521 16.370 1.00 93.75 104 LYS A C 1
ATOM 836 O O . LYS A 1 104 ? -28.516 15.874 15.338 1.00 93.75 104 LYS A O 1
ATOM 841 N N . GLN A 1 105 ? -29.383 16.682 17.250 1.00 94.94 105 GLN A N 1
ATOM 842 C CA . GLN A 1 105 ? -30.739 16.166 17.019 1.00 94.94 105 GLN A CA 1
ATOM 843 C C . GLN A 1 105 ? -31.336 16.743 15.734 1.00 94.94 105 GLN A C 1
ATOM 845 O O . GLN A 1 105 ? -31.782 15.987 14.878 1.00 94.94 105 GLN A O 1
ATOM 850 N N . HIS A 1 106 ? -31.218 18.056 15.534 1.00 95.31 106 HIS A N 1
ATOM 851 C CA . HIS A 1 106 ? -31.696 18.702 14.315 1.00 95.31 106 HIS A CA 1
ATOM 852 C C . HIS A 1 106 ? -30.999 18.186 13.037 1.00 95.31 106 HIS A C 1
ATOM 854 O O . HIS A 1 106 ? -31.630 18.017 11.994 1.00 95.31 106 HIS A O 1
ATOM 860 N N . LEU A 1 107 ? -29.698 17.886 13.100 1.00 94.38 107 LEU A N 1
ATOM 861 C CA . LEU A 1 107 ? -28.940 17.314 11.977 1.00 94.38 107 LEU A CA 1
ATOM 862 C C . LEU A 1 107 ? -29.331 15.862 11.656 1.00 94.38 107 LEU A C 1
ATOM 864 O O . LEU A 1 107 ? -29.254 15.439 10.500 1.00 94.38 107 LEU A O 1
ATOM 868 N N . ILE A 1 108 ? -29.747 15.101 12.669 1.00 94.00 108 ILE A N 1
ATOM 869 C CA . ILE A 1 108 ? -30.271 13.740 12.503 1.00 94.00 108 ILE A CA 1
ATOM 870 C C . ILE A 1 108 ? -31.674 13.799 11.884 1.00 94.00 108 ILE A C 1
ATOM 872 O O . ILE A 1 108 ? -31.925 13.128 10.884 1.00 94.00 108 ILE A O 1
ATOM 876 N N . GLU A 1 109 ? -32.551 14.657 12.415 1.00 94.56 109 GLU A N 1
ATOM 877 C CA . GLU A 1 109 ? -33.920 14.872 11.919 1.00 94.56 109 GLU A CA 1
ATOM 878 C C . GLU A 1 109 ? -33.947 15.380 10.472 1.00 94.56 109 GLU A C 1
ATOM 880 O O . GLU A 1 109 ? -34.751 14.921 9.665 1.00 94.56 109 GLU A O 1
ATOM 885 N N . SER A 1 110 ? -33.027 16.282 10.115 1.00 93.06 110 SER A N 1
ATOM 886 C CA . SER A 1 110 ? -32.857 16.771 8.737 1.00 93.06 110 SER A CA 1
ATOM 887 C C . SER A 1 110 ? -32.207 15.751 7.795 1.00 93.06 110 SER A C 1
ATOM 889 O O . SER A 1 110 ? -32.106 16.001 6.595 1.00 93.06 110 SER A O 1
ATOM 891 N N . GLY A 1 111 ? -31.771 14.595 8.305 1.00 91.12 111 GLY A N 1
ATOM 892 C CA . GLY A 1 111 ? -31.217 13.523 7.488 1.00 91.12 111 GLY A CA 1
ATOM 893 C C . GLY A 1 111 ? -29.835 13.826 6.909 1.00 91.12 111 GLY A C 1
ATOM 894 O O . GLY A 1 111 ? -29.455 13.202 5.923 1.00 91.12 111 GLY A O 1
ATOM 895 N N . LEU A 1 112 ? -29.072 14.741 7.514 1.00 91.50 112 LEU A N 1
ATOM 896 C CA . LEU A 1 112 ? -27.700 15.063 7.101 1.00 91.50 112 LEU A CA 1
ATOM 897 C C . LEU A 1 112 ? -26.669 14.126 7.740 1.00 91.50 112 LEU A C 1
ATOM 899 O O . LEU A 1 112 ? -25.601 13.881 7.178 1.00 91.50 112 LEU A O 1
ATOM 903 N N . ILE A 1 113 ? -26.987 13.585 8.917 1.00 93.69 113 ILE A N 1
ATOM 904 C CA . ILE A 1 113 ? -26.083 12.748 9.710 1.00 93.69 113 ILE A CA 1
ATOM 905 C C . ILE A 1 113 ? -26.797 11.446 10.116 1.00 93.69 113 ILE A C 1
ATOM 907 O O . ILE A 1 113 ? -28.027 11.373 10.153 1.00 93.69 113 ILE A O 1
ATOM 911 N N . THR A 1 114 ? -26.032 10.379 10.343 1.00 92.25 114 THR A N 1
ATOM 912 C CA . THR A 1 114 ? -26.489 9.133 10.976 1.00 92.25 114 THR A CA 1
ATOM 913 C C . THR A 1 114 ? -26.589 9.280 12.498 1.00 92.25 114 THR A C 1
ATOM 915 O O . THR A 1 114 ? -25.972 10.162 13.095 1.00 92.25 114 THR A O 1
ATOM 918 N N . ASP A 1 115 ? -27.293 8.368 13.167 1.00 89.75 115 ASP A N 1
ATOM 919 C CA . ASP A 1 115 ? -27.363 8.359 14.639 1.00 89.75 115 ASP A CA 1
ATOM 920 C C . ASP A 1 115 ? -25.969 8.208 15.283 1.00 89.75 115 ASP A C 1
ATOM 922 O O . ASP A 1 115 ? -25.691 8.739 16.363 1.00 89.75 115 ASP A O 1
ATOM 926 N N . ALA A 1 116 ? -25.047 7.553 14.567 1.00 88.81 116 ALA A N 1
ATOM 927 C CA . ALA A 1 116 ? -23.646 7.385 14.945 1.00 88.81 116 ALA A CA 1
ATOM 928 C C . ALA A 1 116 ? -22.790 8.659 14.772 1.00 88.81 116 ALA A C 1
ATOM 930 O O . ALA A 1 116 ? -21.643 8.692 15.224 1.00 88.81 116 ALA A O 1
ATOM 931 N N . GLY A 1 117 ? -23.328 9.724 14.168 1.00 89.12 117 GLY A N 1
ATOM 932 C CA . GLY A 1 117 ? -22.606 10.976 13.934 1.00 89.12 117 GLY A CA 1
ATOM 933 C C . GLY A 1 117 ? -21.793 11.008 12.634 1.00 89.12 117 GLY A C 1
ATOM 934 O O . GLY A 1 117 ? -20.856 11.801 12.531 1.00 89.12 117 GLY A O 1
ATOM 935 N N . GLU A 1 118 ? -22.110 10.149 11.665 1.00 93.06 118 GLU A N 1
ATOM 936 C CA . GLU A 1 118 ? -21.448 10.093 10.355 1.00 93.06 118 GLU A CA 1
ATOM 937 C C . GLU A 1 118 ? -22.230 10.900 9.323 1.00 93.06 118 GLU A C 1
ATOM 939 O O . GLU A 1 118 ? -23.459 10.894 9.312 1.00 93.06 118 GLU A O 1
ATOM 944 N N . ILE A 1 119 ? -21.523 11.596 8.439 1.00 92.75 119 ILE A N 1
ATOM 945 C CA . ILE A 1 119 ? -22.145 12.496 7.466 1.00 92.75 119 ILE A CA 1
ATOM 946 C C . ILE A 1 119 ? -22.661 11.680 6.288 1.00 92.75 119 ILE A C 1
ATOM 948 O O . ILE A 1 119 ? -21.869 11.026 5.598 1.00 92.75 119 ILE A O 1
ATOM 952 N N . LYS A 1 120 ? -23.975 11.739 6.050 1.00 92.38 120 LYS A N 1
ATOM 953 C CA . LYS A 1 120 ? -24.622 11.095 4.904 1.00 92.38 120 LYS A CA 1
ATOM 954 C C . LYS A 1 120 ? -24.213 11.812 3.620 1.00 92.38 120 LYS A C 1
ATOM 956 O O . LYS A 1 120 ? -24.039 13.026 3.608 1.00 92.38 120 LYS A O 1
ATOM 961 N N . CYS A 1 121 ? -24.028 11.060 2.543 1.00 88.75 121 CYS A N 1
ATOM 962 C CA . CYS A 1 121 ? -23.469 11.594 1.303 1.00 88.75 121 CYS A CA 1
ATOM 963 C C . CYS A 1 121 ? -24.132 11.007 0.057 1.00 88.75 121 CYS A C 1
ATOM 965 O O . CYS A 1 121 ? -24.737 9.932 0.082 1.00 88.75 121 CYS A O 1
ATOM 967 N N . SER A 1 122 ? -23.985 11.720 -1.058 1.00 88.62 122 SER A N 1
ATOM 968 C CA . SER A 1 122 ? -24.383 11.221 -2.375 1.00 88.62 122 SER A CA 1
ATOM 969 C C . SER A 1 122 ? -23.422 10.137 -2.867 1.00 88.62 122 SER A C 1
ATOM 971 O O . SER A 1 122 ? -22.241 10.122 -2.522 1.00 88.62 122 SER A O 1
ATOM 973 N N . ILE A 1 123 ? -23.877 9.272 -3.778 1.00 87.06 123 ILE A N 1
ATOM 974 C CA . ILE A 1 123 ? -23.021 8.252 -4.403 1.00 87.06 123 ILE A CA 1
ATOM 975 C C . ILE A 1 123 ? -21.796 8.852 -5.110 1.00 87.06 123 ILE A C 1
ATOM 977 O O . ILE A 1 123 ? -20.735 8.231 -5.161 1.00 87.06 123 ILE A O 1
ATOM 981 N N . LYS A 1 124 ? -21.923 10.080 -5.631 1.00 85.50 124 LYS A N 1
ATOM 982 C CA . LYS A 1 124 ? -20.809 10.809 -6.253 1.00 85.50 124 LYS A CA 1
ATOM 983 C C . LYS A 1 124 ? -19.738 11.165 -5.222 1.00 85.50 124 LYS A C 1
ATOM 985 O O . LYS A 1 124 ? -18.568 10.859 -5.433 1.00 85.50 124 LYS A O 1
ATOM 990 N N . GLU A 1 125 ? -20.150 11.749 -4.103 1.00 85.88 125 GLU A N 1
ATOM 991 C CA . GLU A 1 125 ? -19.267 12.143 -2.999 1.00 85.88 125 GLU A CA 1
ATOM 992 C C . GLU A 1 125 ? -18.627 10.921 -2.340 1.00 85.88 125 GLU A C 1
ATOM 994 O O . GLU A 1 125 ? -17.433 10.920 -2.053 1.00 85.88 125 GLU A O 1
ATOM 999 N N . PHE A 1 126 ? -19.394 9.841 -2.178 1.00 88.94 126 PHE A N 1
ATOM 1000 C CA . PHE A 1 126 ? -18.889 8.573 -1.665 1.00 88.94 126 PHE A CA 1
ATOM 1001 C C . PHE A 1 126 ? -17.786 7.995 -2.559 1.00 88.94 126 PHE A C 1
ATOM 1003 O O . PHE A 1 126 ? -16.744 7.553 -2.073 1.00 88.94 126 PHE A O 1
ATOM 1010 N N . ASN A 1 127 ? -17.981 8.024 -3.881 1.00 86.38 127 ASN A N 1
ATOM 1011 C CA . ASN A 1 127 ? -16.978 7.546 -4.829 1.00 86.38 127 ASN A CA 1
ATOM 1012 C C . ASN A 1 127 ? -15.704 8.401 -4.809 1.00 86.38 127 ASN A C 1
ATOM 1014 O O . ASN A 1 127 ? -14.612 7.831 -4.813 1.00 86.38 127 ASN A O 1
ATOM 1018 N N . GLN A 1 128 ? -15.836 9.729 -4.730 1.00 83.81 128 GLN A N 1
ATOM 1019 C CA . GLN A 1 128 ? -14.703 10.656 -4.594 1.00 83.81 128 GLN A CA 1
ATOM 1020 C C . GLN A 1 128 ? -13.930 10.410 -3.295 1.00 83.81 128 GLN A C 1
ATOM 1022 O O . GLN A 1 128 ? -12.708 10.267 -3.306 1.00 83.81 128 GLN A O 1
ATOM 1027 N N . TYR A 1 129 ? -14.644 10.271 -2.179 1.00 84.94 129 TYR A N 1
ATOM 1028 C CA . TYR A 1 129 ? -14.045 9.950 -0.890 1.00 84.94 129 TYR A CA 1
ATOM 1029 C C . TYR A 1 129 ? -13.310 8.599 -0.933 1.00 84.94 129 TYR A C 1
ATOM 1031 O O . TYR A 1 129 ? -12.162 8.495 -0.504 1.00 84.94 129 TYR A O 1
ATOM 1039 N N . ARG A 1 130 ? -13.909 7.567 -1.541 1.00 85.19 130 ARG A N 1
ATOM 1040 C CA . ARG A 1 130 ? -13.279 6.245 -1.702 1.00 85.19 130 ARG A CA 1
ATOM 1041 C C . ARG A 1 130 ? -12.029 6.286 -2.584 1.00 85.19 130 ARG A C 1
ATOM 1043 O O . ARG A 1 130 ? -11.080 5.537 -2.354 1.00 85.19 130 ARG A O 1
ATOM 1050 N N . GLU A 1 131 ? -12.020 7.114 -3.620 1.00 82.44 131 GLU A N 1
ATOM 1051 C CA . GLU A 1 131 ? -10.835 7.344 -4.446 1.00 82.44 131 GLU A CA 1
ATOM 1052 C C . GLU A 1 131 ? -9.714 8.011 -3.648 1.00 82.44 131 GLU A C 1
ATOM 1054 O O . GLU A 1 131 ? -8.592 7.503 -3.652 1.00 82.44 131 GLU A O 1
ATOM 1059 N N . PHE A 1 132 ? -10.035 9.049 -2.877 1.00 81.44 132 PHE A N 1
ATOM 1060 C CA . PHE A 1 132 ? -9.077 9.713 -2.000 1.00 81.44 132 PHE A CA 1
ATOM 1061 C C . PHE A 1 132 ? -8.472 8.763 -0.958 1.00 81.44 132 PHE A C 1
ATOM 1063 O O . PHE A 1 132 ? -7.252 8.709 -0.808 1.00 81.44 132 PHE A O 1
ATOM 1070 N N . ILE A 1 133 ? -9.293 7.959 -0.274 1.00 83.12 133 ILE A N 1
ATOM 1071 C CA . ILE A 1 133 ? -8.802 6.981 0.709 1.00 83.12 133 ILE A CA 1
ATOM 1072 C C . ILE A 1 133 ? -7.844 5.975 0.060 1.00 83.12 133 ILE A C 1
ATOM 1074 O O . ILE A 1 133 ? -6.809 5.647 0.641 1.00 83.12 133 ILE A O 1
ATOM 1078 N N . ARG A 1 134 ? -8.137 5.521 -1.166 1.00 81.50 134 ARG A N 1
ATOM 1079 C CA . ARG A 1 134 ? -7.232 4.637 -1.916 1.00 81.50 134 ARG A CA 1
ATOM 1080 C C . ARG A 1 134 ? -5.923 5.329 -2.271 1.00 81.50 134 ARG A C 1
ATOM 1082 O O . ARG A 1 134 ? -4.866 4.747 -2.044 1.00 81.50 134 ARG A O 1
ATOM 1089 N N . TYR A 1 135 ? -5.986 6.552 -2.794 1.00 79.00 135 TYR A N 1
ATOM 1090 C CA . TYR A 1 135 ? -4.795 7.341 -3.099 1.00 79.00 135 TYR A CA 1
ATOM 1091 C C . TYR A 1 135 ? -3.917 7.507 -1.857 1.00 79.00 135 TYR A C 1
ATOM 1093 O O . TYR A 1 135 ? -2.729 7.193 -1.901 1.00 79.00 135 TYR A O 1
ATOM 1101 N N . ARG A 1 136 ? -4.519 7.891 -0.728 1.00 76.50 136 ARG A N 1
ATOM 1102 C CA . ARG A 1 136 ? -3.833 8.044 0.553 1.00 76.50 136 ARG A CA 1
ATOM 1103 C C . ARG A 1 136 ? -3.189 6.742 1.036 1.00 76.50 136 ARG A C 1
ATOM 1105 O O . ARG A 1 136 ? -2.032 6.751 1.433 1.00 76.50 136 ARG A O 1
ATOM 1112 N N . ALA A 1 137 ? -3.897 5.617 0.979 1.00 79.12 137 ALA A N 1
ATOM 1113 C CA . ALA A 1 137 ? -3.335 4.330 1.391 1.00 79.12 137 ALA A CA 1
ATOM 1114 C C . ALA A 1 137 ? -2.120 3.933 0.532 1.00 79.12 137 ALA A C 1
ATOM 1116 O O . ALA A 1 137 ? -1.110 3.451 1.046 1.00 79.12 137 ALA A O 1
ATOM 1117 N N . VAL A 1 138 ? -2.189 4.175 -0.782 1.00 76.56 138 VAL A N 1
ATOM 1118 C CA . VAL A 1 138 ? -1.083 3.897 -1.709 1.00 76.56 138 VAL A CA 1
ATOM 1119 C C . VAL A 1 138 ? 0.108 4.821 -1.449 1.00 76.56 138 VAL A C 1
ATOM 1121 O O . VAL A 1 138 ? 1.250 4.355 -1.442 1.00 76.56 138 VAL A O 1
ATOM 1124 N N . THR A 1 139 ? -0.127 6.115 -1.220 1.00 76.25 139 THR A N 1
ATOM 1125 C CA . THR A 1 139 ? 0.946 7.076 -0.931 1.00 76.25 139 THR A CA 1
ATOM 1126 C C . THR A 1 139 ? 1.589 6.818 0.430 1.00 76.25 139 THR A C 1
ATOM 1128 O O . THR A 1 139 ? 2.817 6.819 0.515 1.00 76.25 139 THR A O 1
ATOM 1131 N N . GLU A 1 140 ? 0.809 6.507 1.468 1.00 78.06 140 GLU A N 1
ATOM 1132 C CA . GLU A 1 140 ? 1.319 6.113 2.788 1.00 78.06 140 GLU A CA 1
ATOM 1133 C C . GLU A 1 140 ? 2.205 4.866 2.696 1.00 78.06 140 GLU A C 1
ATOM 1135 O O . GLU A 1 140 ? 3.336 4.885 3.189 1.00 78.06 140 GLU A O 1
ATOM 1140 N N . LEU A 1 141 ? 1.755 3.827 1.985 1.00 76.44 141 LEU A N 1
ATOM 1141 C CA . LEU A 1 141 ? 2.543 2.615 1.756 1.00 76.44 141 LEU A CA 1
ATOM 1142 C C . LEU A 1 141 ? 3.842 2.915 0.991 1.00 76.44 141 LEU A C 1
ATOM 1144 O O . LEU A 1 141 ? 4.906 2.385 1.315 1.00 76.44 141 LEU A O 1
ATOM 1148 N N . ALA A 1 142 ? 3.785 3.781 -0.023 1.00 78.25 142 ALA A N 1
ATOM 1149 C CA . ALA A 1 142 ? 4.967 4.183 -0.781 1.00 78.25 142 ALA A CA 1
ATOM 1150 C C . ALA A 1 142 ? 5.973 4.965 0.082 1.00 78.25 142 ALA A C 1
ATOM 1152 O O . ALA A 1 142 ? 7.185 4.792 -0.068 1.00 78.25 142 ALA A O 1
ATOM 1153 N N . LEU A 1 143 ? 5.491 5.818 0.989 1.00 79.38 143 LEU A N 1
ATOM 1154 C CA . LEU A 1 143 ? 6.327 6.583 1.912 1.00 79.38 143 LEU A CA 1
ATOM 1155 C C . LEU A 1 143 ? 6.943 5.699 3.000 1.00 79.38 143 LEU A C 1
ATOM 1157 O O . LEU A 1 143 ? 8.124 5.874 3.296 1.00 79.38 143 LEU A O 1
ATOM 1161 N N . GLN A 1 144 ? 6.194 4.735 3.542 1.00 81.19 144 GLN A N 1
ATOM 1162 C CA . GLN A 1 144 ? 6.716 3.730 4.476 1.00 81.19 144 GLN A CA 1
ATOM 1163 C C . GLN A 1 144 ? 7.861 2.940 3.842 1.00 81.19 144 GLN A C 1
ATOM 1165 O O . GLN A 1 144 ? 8.973 2.972 4.360 1.00 81.19 144 GLN A O 1
ATOM 1170 N N . LYS A 1 145 ? 7.655 2.390 2.639 1.00 83.00 145 LYS A N 1
ATOM 1171 C CA . LYS A 1 145 ? 8.709 1.675 1.898 1.00 83.00 145 LYS A CA 1
ATOM 1172 C C . LYS A 1 145 ? 9.949 2.530 1.633 1.00 83.00 145 LYS A C 1
ATOM 1174 O O . LYS A 1 145 ? 11.070 2.030 1.632 1.00 83.00 145 LYS A O 1
ATOM 1179 N N . ARG A 1 146 ? 9.778 3.835 1.384 1.00 83.62 146 ARG A N 1
ATOM 1180 C CA . ARG A 1 146 ? 10.913 4.763 1.225 1.00 83.62 146 ARG A CA 1
ATOM 1181 C C . ARG A 1 146 ? 11.668 4.996 2.534 1.00 83.62 146 ARG A C 1
ATOM 1183 O O . ARG A 1 146 ? 12.878 5.195 2.473 1.00 83.62 146 ARG A O 1
ATOM 1190 N N . ARG A 1 147 ? 10.978 5.019 3.679 1.00 82.94 147 ARG A N 1
ATOM 1191 C CA . ARG A 1 147 ? 11.604 5.139 5.005 1.00 82.94 147 ARG A CA 1
ATOM 1192 C C . ARG A 1 147 ? 12.358 3.869 5.366 1.00 82.94 147 ARG A C 1
ATOM 1194 O O . ARG A 1 147 ? 13.542 3.973 5.643 1.00 82.94 147 ARG A O 1
ATOM 1201 N N . GLU A 1 148 ? 11.725 2.708 5.225 1.00 87.00 148 GLU A N 1
ATOM 1202 C CA . GLU A 1 148 ? 12.353 1.396 5.445 1.00 87.00 148 GLU A CA 1
ATOM 1203 C C . GLU A 1 148 ? 13.626 1.256 4.613 1.00 87.00 148 GLU A C 1
ATOM 1205 O O . GLU A 1 148 ? 14.693 0.986 5.147 1.00 87.00 148 GLU A O 1
ATOM 1210 N N . LYS A 1 149 ? 13.560 1.575 3.316 1.00 87.38 149 LYS A N 1
ATOM 1211 C CA . LYS A 1 149 ? 14.741 1.543 2.449 1.00 87.38 149 LYS A CA 1
ATOM 1212 C C . LYS A 1 149 ? 15.855 2.484 2.923 1.00 87.38 149 LYS A C 1
ATOM 1214 O O . LYS A 1 149 ? 17.029 2.151 2.811 1.00 87.38 149 LYS A O 1
ATOM 1219 N N . ARG A 1 150 ? 15.508 3.673 3.426 1.00 86.62 150 ARG A N 1
ATOM 1220 C CA . ARG A 1 150 ? 16.493 4.619 3.967 1.00 86.62 150 ARG A CA 1
ATOM 1221 C C . ARG A 1 150 ? 17.114 4.082 5.254 1.00 86.62 150 ARG A C 1
ATOM 1223 O O . ARG A 1 150 ? 18.321 4.181 5.417 1.00 86.62 150 ARG A O 1
ATOM 1230 N N . GLU A 1 151 ? 16.311 3.490 6.129 1.00 87.69 151 GLU A N 1
ATOM 1231 C CA . GLU A 1 151 ? 16.774 2.854 7.363 1.00 87.69 151 GLU A CA 1
ATOM 1232 C C . GLU A 1 151 ? 17.682 1.655 7.062 1.00 87.69 151 GLU A C 1
ATOM 1234 O O . GLU A 1 151 ? 18.745 1.539 7.663 1.00 87.69 151 GLU A O 1
ATOM 1239 N N . GLU A 1 152 ? 17.337 0.816 6.083 1.00 85.12 152 GLU A N 1
ATOM 1240 C CA . GLU A 1 152 ? 18.188 -0.273 5.588 1.00 85.12 152 GLU A CA 1
ATOM 1241 C C . GLU A 1 152 ? 19.514 0.252 5.021 1.00 85.12 152 GLU A C 1
ATOM 1243 O O . GLU A 1 152 ? 20.580 -0.283 5.328 1.00 85.12 152 GLU A O 1
ATOM 1248 N N . GLU A 1 153 ? 19.474 1.316 4.212 1.00 83.44 153 GLU A N 1
ATOM 1249 C CA . GLU A 1 153 ? 20.672 1.968 3.671 1.00 83.44 153 GLU A CA 1
ATOM 1250 C C . GLU A 1 153 ? 21.545 2.556 4.793 1.00 83.44 153 GLU A C 1
ATOM 1252 O O . GLU A 1 153 ? 22.767 2.405 4.772 1.00 83.44 153 GLU A O 1
ATOM 1257 N N . GLU A 1 154 ? 20.943 3.190 5.799 1.00 85.69 154 GLU A N 1
ATOM 1258 C CA . GLU A 1 154 ? 21.639 3.726 6.970 1.00 85.69 154 GLU A CA 1
ATOM 1259 C C . GLU A 1 154 ? 22.240 2.620 7.842 1.00 85.69 154 GLU A C 1
ATOM 1261 O O . GLU A 1 154 ? 23.393 2.738 8.255 1.00 85.69 154 GLU A O 1
ATOM 1266 N N . GLN A 1 155 ? 21.510 1.531 8.089 1.00 81.56 155 GLN A N 1
ATOM 1267 C CA . GLN A 1 155 ? 22.008 0.356 8.808 1.00 81.56 155 GLN A CA 1
ATOM 1268 C C . GLN A 1 155 ? 23.165 -0.300 8.051 1.00 81.56 155 GLN A C 1
ATOM 1270 O O . GLN A 1 155 ? 24.205 -0.587 8.643 1.00 81.56 155 GLN A O 1
ATOM 1275 N N . PHE A 1 156 ? 23.031 -0.471 6.734 1.00 80.44 156 PHE A N 1
ATOM 1276 C CA . PHE A 1 156 ? 24.102 -0.979 5.883 1.00 80.44 156 PHE A CA 1
ATOM 1277 C C . PHE A 1 156 ? 25.335 -0.071 5.933 1.00 80.44 156 PHE A C 1
ATOM 1279 O O . PHE A 1 156 ? 26.451 -0.560 6.094 1.00 80.44 156 PHE A O 1
ATOM 1286 N N . ASN A 1 157 ? 25.152 1.249 5.854 1.00 78.44 157 ASN A N 1
ATOM 1287 C CA . ASN A 1 157 ? 26.246 2.216 5.941 1.00 78.44 157 ASN A CA 1
ATOM 1288 C C . ASN A 1 157 ? 26.914 2.214 7.325 1.00 78.44 157 ASN A C 1
ATOM 1290 O O . ASN A 1 157 ? 28.142 2.248 7.400 1.00 78.44 157 ASN A O 1
ATOM 1294 N N . ARG A 1 15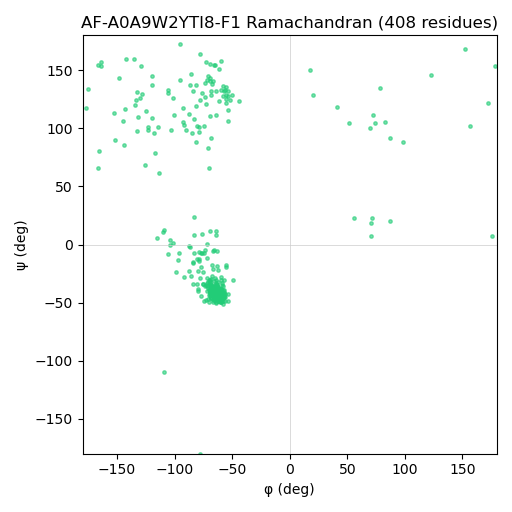8 ? 26.141 2.122 8.416 1.00 78.88 158 ARG A N 1
ATOM 1295 C CA . ARG A 1 158 ? 26.667 1.963 9.783 1.00 78.88 158 ARG A CA 1
ATOM 1296 C C . ARG A 1 158 ? 27.495 0.691 9.904 1.00 78.88 158 ARG A C 1
ATOM 1298 O O . ARG A 1 158 ? 28.652 0.771 10.311 1.00 78.88 158 ARG A O 1
ATOM 1305 N N . MET A 1 159 ? 26.965 -0.445 9.444 1.00 71.38 159 MET A N 1
ATOM 1306 C CA . MET A 1 159 ? 27.719 -1.697 9.389 1.00 71.38 159 MET A CA 1
ATOM 1307 C C . MET A 1 159 ? 28.997 -1.543 8.566 1.00 71.38 159 MET A C 1
ATOM 1309 O O . MET A 1 159 ? 30.048 -1.986 9.003 1.00 71.38 159 MET A O 1
ATOM 1313 N N . LEU A 1 160 ? 28.963 -0.876 7.413 1.00 74.19 160 LEU A N 1
ATOM 1314 C CA . LEU A 1 160 ? 30.147 -0.688 6.571 1.00 74.19 160 LEU A CA 1
ATOM 1315 C C . LEU A 1 160 ? 31.239 0.161 7.248 1.00 74.19 160 LEU A C 1
ATOM 1317 O O . LEU A 1 160 ? 32.423 -0.045 6.988 1.00 74.19 160 LEU A O 1
ATOM 1321 N N . ILE A 1 161 ? 30.857 1.106 8.111 1.00 74.31 161 ILE A N 1
ATOM 1322 C CA . ILE A 1 161 ? 31.778 1.951 8.888 1.00 74.31 161 ILE A CA 1
ATOM 1323 C C . ILE A 1 161 ? 32.315 1.205 10.121 1.00 74.31 161 ILE A C 1
ATOM 1325 O O . ILE A 1 161 ? 33.485 1.361 10.484 1.00 74.31 161 ILE A O 1
ATOM 1329 N N . GLU A 1 162 ? 31.480 0.400 10.776 1.00 67.38 162 GLU A N 1
ATOM 1330 C CA . GLU A 1 162 ? 31.824 -0.348 11.990 1.00 67.38 162 GLU A CA 1
ATOM 1331 C C . GLU A 1 162 ? 32.594 -1.641 11.691 1.00 67.38 162 GLU A C 1
ATOM 1333 O O . GLU A 1 162 ? 33.522 -1.986 12.423 1.00 67.38 162 GLU A O 1
ATOM 1338 N N . TRP A 1 163 ? 32.300 -2.311 10.577 1.00 64.38 163 TRP A N 1
ATOM 1339 C CA . TRP A 1 163 ? 32.900 -3.589 10.186 1.00 64.38 163 TRP A CA 1
ATOM 1340 C C . TRP A 1 163 ? 34.438 -3.525 10.094 1.00 64.38 163 TRP A C 1
ATOM 1342 O O . TRP A 1 163 ? 35.099 -4.371 10.699 1.00 64.38 163 TRP A O 1
ATOM 1352 N N . PRO A 1 164 ? 35.068 -2.494 9.488 1.00 68.06 164 PRO A N 1
ATOM 1353 C CA . PRO A 1 164 ? 36.520 -2.330 9.530 1.00 68.06 164 PRO A CA 1
ATOM 1354 C C . PRO A 1 164 ? 37.081 -2.059 10.933 1.00 68.06 164 PRO A C 1
ATOM 1356 O O . PRO A 1 164 ? 38.233 -2.401 11.192 1.00 68.06 164 PRO A O 1
ATOM 1359 N N . LYS A 1 165 ? 36.316 -1.431 11.838 1.00 66.12 165 LYS A N 1
ATOM 1360 C CA . LYS A 1 165 ? 36.759 -1.140 13.215 1.00 66.12 165 LYS A CA 1
ATOM 1361 C C . LYS A 1 165 ? 36.754 -2.413 14.058 1.00 66.12 165 LYS A C 1
ATOM 1363 O O . LYS A 1 165 ? 37.773 -2.736 14.664 1.00 66.12 165 LYS A O 1
ATOM 1368 N N . VAL A 1 166 ? 35.661 -3.173 14.010 1.00 59.75 166 VAL A N 1
ATOM 1369 C CA . VAL A 1 166 ? 35.524 -4.470 14.691 1.00 59.75 166 VAL A CA 1
ATOM 1370 C C . VAL A 1 166 ? 36.550 -5.466 14.153 1.00 59.75 166 VAL A C 1
ATOM 1372 O O . VAL A 1 166 ? 37.249 -6.108 14.929 1.00 59.75 166 VAL A O 1
ATOM 1375 N N . HIS A 1 167 ? 36.747 -5.528 12.834 1.00 60.03 167 HIS A N 1
ATOM 1376 C CA . HIS A 1 167 ? 37.720 -6.438 12.230 1.00 60.03 167 HIS A CA 1
ATOM 1377 C C . HIS A 1 167 ? 39.182 -6.054 12.544 1.00 60.03 167 HIS A C 1
ATOM 1379 O O . HIS A 1 167 ? 40.047 -6.929 12.626 1.00 60.03 167 HIS A O 1
ATOM 1385 N N . LYS A 1 168 ? 39.495 -4.763 12.742 1.00 60.69 168 LYS A N 1
ATOM 1386 C CA . LYS A 1 168 ? 40.822 -4.323 13.218 1.00 60.69 168 LYS A CA 1
ATOM 1387 C C . LYS A 1 168 ? 41.059 -4.717 14.677 1.00 60.69 168 LYS A C 1
ATOM 1389 O O . LYS A 1 168 ? 42.147 -5.197 14.987 1.00 60.69 168 LYS A O 1
ATOM 1394 N N . LEU A 1 169 ? 40.055 -4.555 15.539 1.00 58.31 169 LEU A N 1
ATOM 1395 C CA . LEU A 1 169 ? 40.123 -4.946 16.951 1.00 58.31 169 LEU A CA 1
ATOM 1396 C C . LEU A 1 169 ? 40.228 -6.468 17.106 1.00 58.31 169 LEU A C 1
ATOM 1398 O O . LEU A 1 169 ? 41.156 -6.935 17.753 1.00 58.31 169 LEU A O 1
ATOM 1402 N N . ALA A 1 170 ? 39.390 -7.236 16.406 1.00 59.06 170 ALA A N 1
ATOM 1403 C CA . ALA A 1 170 ? 39.432 -8.698 16.404 1.00 59.06 170 ALA A CA 1
ATOM 1404 C C . ALA A 1 170 ? 40.747 -9.254 15.828 1.00 59.06 170 ALA A C 1
ATOM 1406 O O . ALA A 1 170 ? 41.267 -10.257 16.310 1.00 59.06 170 ALA A O 1
ATOM 1407 N N . LYS A 1 171 ? 41.337 -8.595 14.816 1.00 58.59 171 LYS A N 1
ATOM 1408 C CA . LYS A 1 171 ? 42.671 -8.954 14.303 1.00 58.59 171 LYS A CA 1
ATOM 1409 C C . LYS A 1 171 ? 43.767 -8.667 15.331 1.00 58.59 171 LYS A C 1
ATOM 1411 O O . LYS A 1 171 ? 44.678 -9.476 15.458 1.00 58.59 171 LYS A O 1
ATOM 1416 N N . ALA A 1 172 ? 43.690 -7.545 16.048 1.00 57.91 172 ALA A N 1
ATOM 1417 C CA . ALA A 1 172 ? 44.633 -7.203 17.112 1.00 57.91 172 ALA A CA 1
ATOM 1418 C C . ALA A 1 172 ? 44.500 -8.136 18.329 1.00 57.91 172 ALA A C 1
ATOM 1420 O O . ALA A 1 172 ? 45.505 -8.514 18.922 1.00 57.91 172 ALA A O 1
ATOM 1421 N N . GLU A 1 173 ? 43.278 -8.545 18.663 1.00 55.44 173 GLU A N 1
ATOM 1422 C CA . GLU A 1 173 ? 42.967 -9.510 19.717 1.00 55.44 173 GLU A CA 1
ATOM 1423 C C . GLU A 1 173 ? 43.451 -10.919 19.351 1.00 55.44 173 GLU A C 1
ATOM 1425 O O . GLU A 1 173 ? 44.186 -11.524 20.127 1.00 55.44 173 GLU A O 1
ATOM 1430 N N . ARG A 1 174 ? 43.189 -11.387 18.119 1.00 54.47 174 ARG A N 1
ATOM 1431 C CA . ARG A 1 174 ? 43.797 -12.617 17.579 1.00 54.47 174 ARG A CA 1
ATOM 1432 C C . ARG A 1 174 ? 45.320 -12.556 17.608 1.00 54.47 174 ARG A C 1
ATOM 1434 O O . ARG A 1 174 ? 45.925 -13.531 18.021 1.00 54.47 174 ARG A O 1
ATOM 1441 N N . LEU A 1 175 ? 45.938 -11.428 17.239 1.00 54.47 175 LEU A N 1
ATOM 1442 C CA . LEU A 1 175 ? 47.399 -11.273 17.287 1.00 54.47 175 LEU A CA 1
ATOM 1443 C C . LEU A 1 175 ? 47.963 -11.343 18.716 1.00 54.47 175 LEU A C 1
ATOM 1445 O O . LEU A 1 175 ? 49.090 -11.797 18.910 1.00 54.47 175 LEU A O 1
ATOM 1449 N N . ARG A 1 176 ? 47.199 -10.861 19.705 1.00 56.62 176 ARG A N 1
ATOM 1450 C CA . ARG A 1 176 ? 47.543 -10.959 21.131 1.00 56.62 176 ARG A CA 1
ATOM 1451 C C . ARG A 1 176 ? 47.409 -12.393 21.640 1.00 56.62 176 ARG A C 1
ATOM 1453 O O . ARG A 1 176 ? 48.264 -12.815 22.409 1.00 56.62 176 ARG A O 1
ATOM 1460 N N . LEU A 1 177 ? 46.408 -13.136 21.165 1.00 53.19 177 LEU A N 1
ATOM 1461 C CA . LEU A 1 177 ? 46.197 -14.550 21.490 1.00 53.19 177 LEU A CA 1
ATOM 1462 C C . LEU A 1 177 ? 47.230 -15.474 20.809 1.00 53.19 177 LEU A C 1
ATOM 1464 O O . LEU A 1 177 ? 47.697 -16.429 21.411 1.00 53.19 177 LEU A O 1
ATOM 1468 N N . THR A 1 178 ? 47.667 -15.160 19.585 1.00 47.25 178 THR A N 1
ATOM 1469 C CA . THR A 1 178 ? 48.657 -15.949 18.819 1.00 47.25 178 THR A CA 1
ATOM 1470 C C . THR A 1 178 ? 50.115 -15.650 19.182 1.00 47.25 178 THR A C 1
ATOM 1472 O O . THR A 1 178 ? 51.026 -16.093 18.490 1.00 47.25 178 THR A O 1
ATOM 1475 N N . ARG A 1 179 ? 50.382 -14.868 20.236 1.00 50.19 179 ARG A N 1
ATOM 1476 C CA . ARG A 1 179 ? 51.749 -14.721 20.766 1.00 50.19 179 ARG A CA 1
ATOM 1477 C C . ARG A 1 179 ? 52.182 -15.910 21.632 1.00 50.19 179 ARG A C 1
ATOM 1479 O O . ARG A 1 179 ? 53.373 -16.017 21.900 1.00 50.19 179 ARG A O 1
ATOM 1486 N N . SER A 1 180 ? 51.258 -16.791 22.027 1.00 51.69 180 SER A N 1
ATOM 1487 C CA . SER A 1 180 ? 51.555 -18.004 22.801 1.00 51.69 180 SER A CA 1
ATOM 1488 C C . SER A 1 180 ? 51.485 -19.316 22.009 1.00 51.69 180 SER A C 1
ATOM 1490 O O . SER A 1 180 ? 51.922 -20.326 22.541 1.00 51.69 180 SER A O 1
ATOM 1492 N N . GLU A 1 181 ? 51.022 -19.332 20.753 1.00 47.03 181 GLU A N 1
ATOM 1493 C CA . GLU A 1 181 ? 50.985 -20.551 19.920 1.00 47.03 181 GLU A CA 1
ATOM 1494 C C . GLU A 1 181 ? 51.180 -20.238 18.421 1.00 47.03 181 GLU A C 1
ATOM 1496 O O . GLU A 1 181 ? 50.679 -19.214 17.940 1.00 47.03 181 GLU A O 1
ATOM 1501 N N . PRO A 1 182 ? 51.888 -21.093 17.650 1.00 49.28 182 PRO A N 1
ATOM 1502 C CA . PRO A 1 182 ? 52.031 -20.920 16.207 1.00 49.28 182 PRO A CA 1
ATOM 1503 C C . PRO A 1 182 ? 50.699 -21.219 15.487 1.00 49.28 182 PRO A C 1
ATOM 1505 O O . PRO A 1 182 ? 49.960 -22.108 15.907 1.00 49.28 182 PRO A O 1
ATOM 1508 N N . PRO A 1 183 ? 50.363 -20.510 14.391 1.00 49.38 183 PRO A N 1
ATOM 1509 C CA . PRO A 1 183 ? 49.044 -20.622 13.777 1.00 49.38 183 PRO A CA 1
ATOM 1510 C C . PRO A 1 183 ? 48.877 -21.954 13.014 1.00 49.38 183 PRO A C 1
ATOM 1512 O O . PRO A 1 183 ? 49.787 -22.342 12.273 1.00 49.38 183 PRO A O 1
ATOM 1515 N N . PRO A 1 184 ? 47.705 -22.619 13.098 1.00 49.75 184 PRO A N 1
ATOM 1516 C CA . PRO A 1 184 ? 47.379 -23.756 12.242 1.00 49.75 184 PRO A CA 1
ATOM 1517 C C . PRO A 1 184 ? 47.216 -23.285 10.791 1.00 49.75 184 PRO A C 1
ATOM 1519 O O . PRO A 1 184 ? 46.607 -22.244 10.524 1.00 49.75 184 PRO A O 1
ATOM 1522 N N . ARG A 1 185 ? 47.756 -24.051 9.837 1.00 55.66 185 ARG A N 1
ATOM 1523 C CA . ARG A 1 185 ? 47.836 -23.693 8.406 1.00 55.66 185 ARG A CA 1
ATOM 1524 C C . ARG A 1 185 ? 46.495 -23.723 7.648 1.00 55.66 185 ARG A C 1
ATOM 1526 O O . ARG A 1 185 ? 46.469 -23.382 6.474 1.00 55.66 185 ARG A O 1
ATOM 1533 N N . GLU A 1 186 ? 45.383 -24.045 8.299 1.00 54.78 186 GLU A N 1
ATOM 1534 C CA . GLU A 1 186 ? 44.100 -24.343 7.636 1.00 54.78 186 GLU A CA 1
ATOM 1535 C C . GLU A 1 186 ? 43.251 -23.109 7.257 1.00 54.78 186 GLU A C 1
ATOM 1537 O O . GLU A 1 186 ? 42.262 -23.230 6.546 1.00 54.78 186 GLU A O 1
ATOM 1542 N N . ASN A 1 187 ? 43.628 -21.892 7.670 1.00 55.38 187 ASN A N 1
ATOM 1543 C CA . ASN A 1 187 ? 42.790 -20.691 7.481 1.00 55.38 187 ASN A CA 1
ATOM 1544 C C . ASN A 1 187 ? 43.230 -19.740 6.351 1.00 55.38 187 ASN A C 1
ATOM 1546 O O . ASN A 1 187 ? 42.642 -18.666 6.203 1.00 55.38 187 ASN A O 1
ATOM 1550 N N . VAL A 1 188 ? 44.263 -20.076 5.573 1.00 57.06 188 VAL A N 1
ATOM 1551 C CA . VAL A 1 188 ? 44.741 -19.206 4.478 1.00 57.06 188 VAL A CA 1
ATOM 1552 C C . VAL A 1 188 ? 43.814 -19.308 3.264 1.00 57.06 188 VAL A C 1
ATOM 1554 O O . VAL A 1 188 ? 43.377 -18.281 2.747 1.00 57.06 188 VAL A O 1
ATOM 1557 N N . GLU A 1 189 ? 43.407 -20.525 2.906 1.00 56.53 189 GLU A N 1
ATOM 1558 C CA . GLU A 1 189 ? 42.537 -20.805 1.756 1.00 56.53 189 GLU A CA 1
ATOM 1559 C C . GLU A 1 189 ? 41.138 -20.197 1.924 1.00 56.53 189 GLU A C 1
ATOM 1561 O O . GLU A 1 189 ? 40.630 -19.533 1.023 1.00 56.53 189 GLU A O 1
ATOM 1566 N N . ALA A 1 190 ? 40.531 -20.314 3.110 1.00 54.72 190 ALA A N 1
ATOM 1567 C CA . ALA A 1 190 ? 39.224 -19.711 3.389 1.00 54.72 190 ALA A CA 1
ATOM 1568 C C . ALA A 1 190 ? 39.255 -18.169 3.310 1.00 54.72 190 ALA A C 1
ATOM 1570 O O . ALA A 1 190 ? 38.297 -17.531 2.860 1.00 54.72 190 ALA A O 1
ATOM 1571 N N . LEU A 1 191 ? 40.369 -17.550 3.718 1.00 58.75 191 LEU A N 1
ATOM 1572 C CA . LEU A 1 191 ? 40.550 -16.100 3.653 1.00 58.75 191 LEU A CA 1
ATOM 1573 C C . LEU A 1 191 ? 40.822 -15.619 2.219 1.00 58.75 191 LEU A C 1
ATOM 1575 O O . LEU A 1 191 ? 40.414 -14.513 1.854 1.00 58.75 191 LEU A O 1
ATOM 1579 N N . GLU A 1 192 ? 41.511 -16.428 1.416 1.00 66.94 192 GLU A N 1
ATOM 1580 C CA . GLU A 1 192 ? 41.727 -16.192 -0.012 1.00 66.94 192 GLU A CA 1
ATOM 1581 C C . GLU A 1 192 ? 40.424 -16.334 -0.796 1.00 66.94 192 GLU A C 1
ATOM 1583 O O . GLU A 1 192 ? 40.059 -15.394 -1.502 1.00 66.94 192 GLU A O 1
ATOM 1588 N N . MET A 1 193 ? 39.635 -17.383 -0.546 1.00 58.81 193 MET A N 1
ATOM 1589 C CA . MET A 1 193 ? 38.298 -17.536 -1.127 1.00 58.81 193 MET A CA 1
ATOM 1590 C C . MET A 1 193 ? 37.378 -16.354 -0.798 1.00 58.81 193 MET A C 1
ATOM 1592 O O . MET A 1 193 ? 36.671 -15.846 -1.669 1.00 58.81 193 MET A O 1
ATOM 1596 N N . TYR A 1 194 ? 37.412 -15.845 0.439 1.00 65.25 194 TYR A N 1
ATOM 1597 C CA . TYR A 1 194 ? 36.626 -14.666 0.812 1.00 65.25 194 TYR A CA 1
ATOM 1598 C C . TYR A 1 194 ? 37.080 -13.396 0.068 1.00 65.25 194 TYR A C 1
ATOM 1600 O O . TYR A 1 194 ? 36.248 -12.597 -0.373 1.00 65.25 194 TYR A O 1
ATOM 1608 N N . LYS A 1 195 ? 38.393 -13.201 -0.124 1.00 67.62 195 LYS A N 1
ATOM 1609 C CA . LYS A 1 195 ? 38.935 -12.085 -0.924 1.00 67.62 195 LYS A CA 1
ATOM 1610 C C . LYS A 1 195 ? 38.574 -12.224 -2.406 1.00 67.62 195 LYS A C 1
ATOM 1612 O O . LYS A 1 195 ? 38.237 -11.227 -3.053 1.00 67.62 195 LYS A O 1
ATOM 1617 N N . GLU A 1 196 ? 38.607 -13.434 -2.948 1.00 65.75 196 GLU A N 1
ATOM 1618 C CA . GLU A 1 196 ? 38.216 -13.734 -4.326 1.00 65.75 196 GLU A CA 1
ATOM 1619 C C . GLU A 1 196 ? 36.720 -13.512 -4.569 1.00 65.75 196 GLU A C 1
ATOM 1621 O O . GLU A 1 196 ? 36.346 -12.904 -5.577 1.00 65.75 196 GLU A O 1
ATOM 1626 N N . ASP A 1 197 ? 35.854 -13.888 -3.626 1.00 70.50 197 ASP A N 1
ATOM 1627 C CA . ASP A 1 197 ? 34.417 -13.609 -3.713 1.00 70.50 197 ASP A CA 1
ATOM 1628 C C . ASP A 1 197 ? 34.134 -12.100 -3.631 1.00 70.50 197 ASP A C 1
ATOM 1630 O O . ASP A 1 197 ? 33.359 -11.554 -4.427 1.00 70.50 197 ASP A O 1
ATOM 1634 N N . LEU A 1 198 ? 34.829 -11.373 -2.746 1.00 66.38 198 LEU A N 1
ATOM 1635 C CA . LEU A 1 198 ? 34.694 -9.917 -2.649 1.00 66.38 198 LEU A CA 1
ATOM 1636 C C . LEU A 1 198 ? 35.109 -9.231 -3.960 1.00 66.38 198 LEU A C 1
ATOM 1638 O O . LEU A 1 198 ? 34.367 -8.405 -4.500 1.00 66.38 198 LEU A O 1
ATOM 1642 N N . THR A 1 199 ? 36.271 -9.590 -4.513 1.00 72.25 199 THR A N 1
ATOM 1643 C CA . THR A 1 199 ? 36.757 -9.020 -5.781 1.00 72.25 199 THR A CA 1
ATOM 1644 C C . THR A 1 199 ? 35.858 -9.402 -6.958 1.00 72.25 199 THR A C 1
ATOM 1646 O O . THR A 1 199 ? 35.595 -8.569 -7.831 1.00 72.25 199 THR A O 1
ATOM 1649 N N . SER A 1 200 ? 35.296 -10.612 -6.958 1.00 70.19 200 SER A N 1
ATOM 1650 C CA . SER A 1 200 ? 34.313 -11.068 -7.943 1.00 70.19 200 SER A CA 1
ATOM 1651 C C . SER A 1 200 ? 33.003 -10.283 -7.863 1.00 70.19 200 SER A C 1
ATOM 1653 O O . SER A 1 200 ? 32.474 -9.861 -8.898 1.00 70.19 200 SER A O 1
ATOM 1655 N N . LYS A 1 201 ? 32.504 -9.992 -6.655 1.00 71.31 201 LYS A N 1
ATOM 1656 C CA . LYS A 1 201 ? 31.343 -9.115 -6.428 1.00 71.31 201 LYS A CA 1
ATOM 1657 C C . LYS A 1 201 ? 31.594 -7.694 -6.937 1.00 71.31 201 LYS A C 1
ATOM 1659 O O . LYS A 1 201 ? 30.744 -7.148 -7.648 1.00 71.31 201 LYS A O 1
ATOM 1664 N N . TYR A 1 202 ? 32.768 -7.117 -6.671 1.00 71.25 202 TYR A N 1
ATOM 1665 C CA . TYR A 1 202 ? 33.147 -5.801 -7.204 1.00 71.25 202 TYR A CA 1
ATOM 1666 C C . TYR A 1 202 ? 33.217 -5.793 -8.738 1.00 71.25 202 TYR A C 1
ATOM 1668 O O . TYR A 1 202 ? 32.617 -4.923 -9.376 1.00 71.25 202 TYR A O 1
ATOM 1676 N N . LYS A 1 203 ? 33.851 -6.802 -9.352 1.00 76.50 203 LYS A N 1
ATOM 1677 C CA . LYS A 1 203 ? 33.918 -6.954 -10.817 1.00 76.50 203 LYS A CA 1
ATOM 1678 C C . LYS A 1 203 ? 32.527 -7.104 -11.446 1.00 76.50 203 LYS A C 1
ATOM 1680 O O . LYS A 1 203 ? 32.263 -6.505 -12.487 1.00 76.50 203 LYS A O 1
ATOM 1685 N N . ARG A 1 204 ? 31.610 -7.856 -10.820 1.00 74.69 204 ARG A N 1
ATOM 1686 C CA . ARG A 1 204 ? 30.207 -7.980 -11.270 1.00 74.69 204 ARG A CA 1
ATOM 1687 C C . ARG A 1 204 ? 29.467 -6.642 -11.200 1.00 74.69 204 ARG A C 1
ATOM 1689 O O . ARG A 1 204 ? 28.763 -6.295 -12.147 1.00 74.69 204 ARG A O 1
ATOM 1696 N N . LYS A 1 205 ? 29.661 -5.867 -10.127 1.00 78.94 205 LYS A N 1
ATOM 1697 C CA . LYS A 1 205 ? 29.044 -4.541 -9.951 1.00 78.94 205 LYS A CA 1
ATOM 1698 C C . LYS A 1 205 ? 29.534 -3.541 -11.003 1.00 78.94 205 LYS A C 1
ATOM 1700 O O . LYS A 1 205 ? 28.717 -2.837 -11.591 1.00 78.94 205 LYS A O 1
ATOM 1705 N N . GLU A 1 206 ? 30.832 -3.521 -11.299 1.00 76.81 206 GLU A N 1
ATOM 1706 C CA . GLU A 1 206 ? 31.404 -2.685 -12.366 1.00 76.81 206 GLU A CA 1
ATOM 1707 C C . GLU A 1 206 ? 30.921 -3.106 -13.762 1.00 76.81 206 GLU A C 1
ATOM 1709 O O . GLU A 1 206 ? 30.468 -2.265 -14.542 1.00 76.81 206 GLU A O 1
ATOM 1714 N N . LYS A 1 207 ? 30.883 -4.415 -14.056 1.00 80.56 207 LYS A N 1
ATOM 1715 C CA . LYS A 1 207 ? 30.297 -4.931 -15.306 1.00 80.56 207 LYS A CA 1
ATOM 1716 C C . LYS A 1 207 ? 28.823 -4.538 -15.455 1.00 80.56 207 LYS A C 1
ATOM 1718 O O . LYS A 1 207 ? 28.411 -4.137 -16.540 1.00 80.56 207 LYS A O 1
ATOM 1723 N N . ALA A 1 208 ? 28.037 -4.589 -14.378 1.00 81.38 208 ALA A N 1
ATOM 1724 C CA . ALA A 1 208 ? 26.636 -4.171 -14.391 1.00 81.38 208 ALA A CA 1
ATOM 1725 C C . ALA A 1 208 ? 26.476 -2.660 -14.645 1.00 81.38 208 ALA A C 1
ATOM 1727 O O . ALA A 1 208 ? 25.603 -2.255 -15.417 1.00 81.38 208 ALA A O 1
ATOM 1728 N N . LYS A 1 209 ? 27.340 -1.816 -14.061 1.00 84.69 209 LYS A N 1
ATOM 1729 C CA . LYS A 1 209 ? 27.365 -0.369 -14.343 1.00 84.69 209 LYS A CA 1
ATOM 1730 C C . LYS A 1 209 ? 27.702 -0.085 -15.806 1.00 84.69 209 LYS A C 1
ATOM 1732 O O . LYS A 1 209 ? 27.004 0.706 -16.442 1.00 84.69 209 LYS A O 1
ATOM 1737 N N . LEU A 1 210 ? 28.725 -0.745 -16.354 1.00 85.50 210 LEU A N 1
ATOM 1738 C CA . LEU A 1 210 ? 29.110 -0.612 -17.763 1.00 85.50 210 LEU A CA 1
ATOM 1739 C C . LEU A 1 210 ? 27.999 -1.084 -18.704 1.00 85.50 210 LEU A C 1
ATOM 1741 O O . LEU A 1 210 ? 27.651 -0.367 -19.642 1.00 85.50 210 LEU A O 1
ATOM 1745 N N . ALA A 1 211 ? 27.374 -2.227 -18.415 1.00 85.12 211 ALA A N 1
ATOM 1746 C CA . ALA A 1 211 ? 26.243 -2.738 -19.183 1.00 85.12 211 ALA A CA 1
ATOM 1747 C C . ALA A 1 211 ? 25.047 -1.772 -19.154 1.00 85.12 211 ALA A C 1
ATOM 1749 O O . ALA A 1 211 ? 24.437 -1.510 -20.189 1.00 85.12 211 ALA A O 1
ATOM 1750 N N . ASN A 1 212 ? 24.737 -1.177 -17.999 1.00 81.94 212 ASN A N 1
ATOM 1751 C CA . ASN A 1 212 ? 23.680 -0.169 -17.887 1.00 81.94 212 ASN A CA 1
ATOM 1752 C C . ASN A 1 212 ? 24.022 1.127 -18.638 1.00 81.94 212 ASN A C 1
ATOM 1754 O O . ASN A 1 212 ? 23.140 1.731 -19.251 1.00 81.94 212 ASN A O 1
ATOM 1758 N N . LYS A 1 213 ? 25.294 1.545 -18.641 1.00 86.75 213 LYS A N 1
ATOM 1759 C CA . LYS A 1 213 ? 25.767 2.702 -19.418 1.00 86.75 213 LYS A CA 1
ATOM 1760 C C . LYS A 1 213 ? 25.648 2.447 -20.923 1.00 86.75 213 LYS A C 1
ATOM 1762 O O . LYS A 1 213 ? 25.155 3.317 -21.636 1.00 86.75 213 LYS A O 1
ATOM 1767 N N . LEU A 1 214 ? 26.019 1.251 -21.387 1.00 85.62 214 LEU A N 1
ATOM 1768 C CA . LEU A 1 214 ? 25.845 0.821 -22.778 1.00 85.62 214 LEU A CA 1
ATOM 1769 C C . LEU A 1 214 ? 24.367 0.762 -23.170 1.00 85.62 214 LEU A C 1
ATOM 1771 O O . LEU A 1 214 ? 23.993 1.362 -24.169 1.00 85.62 214 LEU A O 1
ATOM 1775 N N . LYS A 1 215 ? 23.501 0.155 -22.347 1.00 84.19 215 LYS A N 1
ATOM 1776 C CA . LYS A 1 215 ? 22.046 0.134 -22.588 1.00 84.19 215 LYS A CA 1
ATOM 1777 C C . LYS A 1 215 ? 21.449 1.537 -22.705 1.00 84.19 215 LYS A C 1
ATOM 1779 O O . LYS A 1 215 ? 20.584 1.762 -23.544 1.00 84.19 215 LYS A O 1
ATOM 1784 N N . ARG A 1 216 ? 21.911 2.491 -21.888 1.00 82.19 216 ARG A N 1
ATOM 1785 C CA . ARG A 1 216 ? 21.490 3.899 -21.977 1.00 82.19 216 ARG A CA 1
ATOM 1786 C C . ARG A 1 216 ? 21.946 4.564 -23.274 1.00 82.19 216 ARG A C 1
ATOM 1788 O O . ARG A 1 216 ? 21.152 5.288 -23.859 1.00 82.19 216 ARG A O 1
ATOM 1795 N N . LYS A 1 217 ? 23.184 4.320 -23.719 1.00 86.06 217 LYS A N 1
ATOM 1796 C CA . LYS A 1 217 ? 23.678 4.819 -25.013 1.00 86.06 217 LYS A CA 1
ATOM 1797 C C . LYS A 1 217 ? 22.865 4.249 -26.175 1.00 86.06 217 LYS A C 1
ATOM 1799 O O . LYS A 1 217 ? 22.333 5.017 -26.957 1.00 86.06 217 LYS A O 1
ATOM 1804 N N . LEU A 1 218 ? 22.658 2.935 -26.186 1.00 84.75 218 LEU A N 1
ATOM 1805 C CA . LEU A 1 218 ? 21.908 2.235 -27.232 1.00 84.75 218 LEU A CA 1
ATOM 1806 C C . LEU A 1 218 ? 20.433 2.664 -27.281 1.00 84.75 218 LEU A C 1
ATOM 1808 O O . LEU A 1 218 ? 19.838 2.746 -28.348 1.00 84.75 218 LEU A O 1
ATOM 1812 N N . LYS A 1 219 ? 19.833 2.981 -26.124 1.00 83.31 219 LYS A N 1
ATOM 1813 C CA . LYS A 1 219 ? 18.485 3.562 -26.063 1.00 83.31 219 LYS A CA 1
ATOM 1814 C C . LYS A 1 219 ? 18.443 4.976 -26.649 1.00 83.31 219 LYS A C 1
ATOM 1816 O O . LYS A 1 219 ? 17.491 5.285 -27.350 1.00 83.31 219 LYS A O 1
ATOM 1821 N N . LYS A 1 220 ? 19.458 5.805 -26.378 1.00 80.50 220 LYS A N 1
ATOM 1822 C CA . LYS A 1 220 ? 19.571 7.148 -26.966 1.00 80.50 220 LYS A CA 1
ATOM 1823 C C . LYS A 1 220 ? 19.797 7.094 -28.478 1.00 80.50 220 LYS A C 1
ATOM 1825 O O . LYS A 1 220 ? 19.145 7.845 -29.177 1.00 80.50 220 LYS A O 1
ATOM 1830 N N . GLU A 1 221 ? 20.648 6.190 -28.964 1.00 80.50 221 GLU A N 1
ATOM 1831 C CA . GLU A 1 221 ? 20.872 5.982 -30.406 1.00 80.50 221 GLU A CA 1
ATOM 1832 C C . GLU A 1 221 ? 19.618 5.468 -31.117 1.00 80.50 221 GLU A C 1
ATOM 1834 O O . GLU A 1 221 ? 19.313 5.902 -32.222 1.00 80.50 221 GLU A O 1
ATOM 1839 N N . ARG A 1 222 ? 18.854 4.572 -30.479 1.00 75.56 222 ARG A N 1
ATOM 1840 C CA . ARG A 1 222 ? 17.550 4.146 -31.003 1.00 75.56 222 ARG A 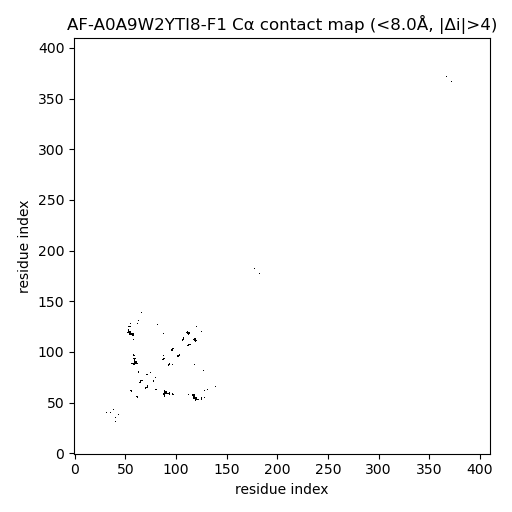CA 1
ATOM 1841 C C . ARG A 1 222 ? 16.559 5.299 -31.078 1.00 75.56 222 ARG A C 1
ATOM 1843 O O . ARG A 1 222 ? 15.882 5.414 -32.082 1.00 75.56 222 ARG A O 1
ATOM 1850 N N . GLN A 1 223 ? 16.499 6.135 -30.042 1.00 70.75 223 GLN A N 1
ATOM 1851 C CA . GLN A 1 223 ? 15.646 7.324 -30.050 1.00 70.75 223 GLN A CA 1
ATOM 1852 C C . GLN A 1 223 ? 16.072 8.293 -31.153 1.00 70.75 223 GLN A C 1
ATOM 1854 O O . GLN A 1 223 ? 15.240 8.634 -31.970 1.00 70.75 223 GLN A O 1
ATOM 1859 N N . SER A 1 224 ? 17.364 8.611 -31.278 1.00 71.44 224 SER A N 1
ATOM 1860 C CA . SER A 1 224 ? 17.834 9.500 -32.345 1.00 71.44 224 SER A CA 1
ATOM 1861 C C . SER A 1 224 ? 17.629 8.926 -33.748 1.00 71.44 224 SER A C 1
ATOM 1863 O O . SER A 1 224 ? 17.357 9.683 -34.663 1.00 71.44 224 SER A O 1
ATOM 1865 N N . SER A 1 225 ? 17.757 7.607 -33.935 1.00 71.62 225 SER A N 1
ATOM 1866 C CA . SER A 1 225 ? 17.480 6.973 -35.237 1.00 71.62 225 SER A CA 1
ATOM 1867 C C . SER A 1 225 ? 15.992 7.045 -35.575 1.00 71.62 225 SER A C 1
ATOM 1869 O O . SER A 1 225 ? 15.637 7.333 -36.706 1.00 71.62 225 SER A O 1
ATOM 1871 N N . GLN A 1 226 ? 15.133 6.848 -34.575 1.00 68.31 226 GLN A N 1
ATOM 1872 C CA . GLN A 1 226 ? 13.684 6.925 -34.725 1.00 68.31 226 GLN A CA 1
ATOM 1873 C C . GLN A 1 226 ? 13.204 8.373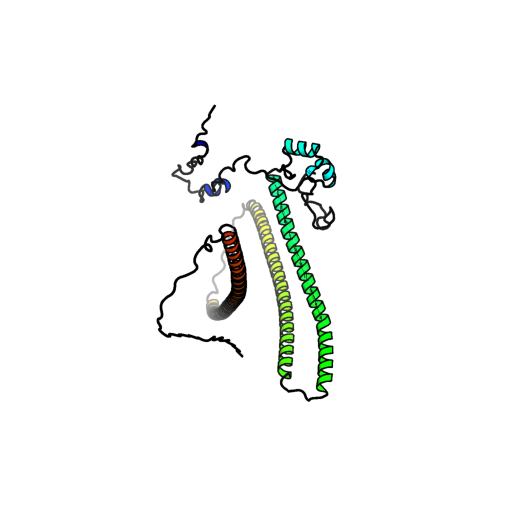 -34.924 1.00 68.31 226 GLN A C 1
ATOM 1875 O O . GLN A 1 226 ? 12.260 8.606 -35.666 1.00 68.31 226 GLN A O 1
ATOM 1880 N N . ASP A 1 227 ? 13.880 9.353 -34.319 1.00 73.19 227 ASP A N 1
ATOM 1881 C CA . ASP A 1 227 ? 13.634 10.779 -34.550 1.00 73.19 227 ASP A CA 1
ATOM 1882 C C . ASP A 1 227 ? 14.055 11.198 -35.976 1.00 73.19 227 ASP A C 1
ATOM 1884 O O . ASP A 1 227 ? 13.363 11.996 -36.600 1.00 73.19 227 ASP A O 1
ATOM 1888 N N . VAL A 1 228 ? 15.145 10.629 -36.515 1.00 73.25 228 VAL A N 1
ATOM 1889 C CA . VAL A 1 228 ? 15.578 10.843 -37.912 1.00 73.25 228 VAL A CA 1
ATOM 1890 C C . VAL A 1 228 ? 14.612 10.191 -38.904 1.00 73.25 228 VAL A C 1
ATOM 1892 O O . VAL A 1 228 ? 14.238 10.844 -39.870 1.00 73.25 228 VAL A O 1
ATOM 1895 N N . GLU A 1 229 ? 14.164 8.958 -38.649 1.00 71.19 229 GLU A N 1
ATOM 1896 C CA . GLU A 1 229 ? 13.146 8.284 -39.474 1.00 71.19 229 GLU A CA 1
ATOM 1897 C C . GLU A 1 229 ? 11.830 9.078 -39.492 1.00 71.19 229 GLU A C 1
ATOM 1899 O O . GLU A 1 229 ? 11.279 9.321 -40.561 1.00 71.19 229 GLU A O 1
ATOM 1904 N N . ASN A 1 230 ? 11.372 9.573 -38.337 1.00 66.94 230 ASN A N 1
ATOM 1905 C CA . ASN A 1 230 ? 10.180 10.422 -38.266 1.00 66.94 230 ASN A CA 1
ATOM 1906 C C . ASN A 1 230 ? 10.373 11.761 -39.007 1.00 66.94 230 ASN A C 1
ATOM 1908 O O . ASN A 1 230 ? 9.434 12.270 -39.611 1.00 66.94 230 ASN A O 1
ATOM 1912 N N . GLU A 1 231 ? 11.568 12.364 -38.968 1.00 68.94 231 GLU A N 1
ATOM 1913 C CA . GLU A 1 231 ? 11.859 13.578 -39.745 1.00 68.94 231 GLU A CA 1
ATOM 1914 C C . GLU A 1 231 ? 11.922 13.328 -41.258 1.00 68.94 231 GLU A C 1
ATOM 1916 O O . GLU A 1 231 ? 11.574 14.220 -42.032 1.00 68.94 231 GLU A O 1
ATOM 1921 N N . GLU A 1 232 ? 12.405 12.163 -41.690 1.00 69.44 232 GLU A N 1
ATOM 1922 C CA . GLU A 1 232 ? 12.400 11.764 -43.100 1.00 69.44 232 GLU A CA 1
ATOM 1923 C C . GLU A 1 232 ? 10.970 11.496 -43.587 1.00 69.44 232 GLU A C 1
ATOM 1925 O O . GLU A 1 232 ? 10.607 11.988 -44.652 1.00 69.44 232 GLU A O 1
ATOM 1930 N N . GLU A 1 233 ? 10.129 10.849 -42.775 1.00 65.44 233 GLU A N 1
ATOM 1931 C CA . GLU A 1 233 ? 8.712 10.605 -43.081 1.00 65.44 233 GLU A CA 1
ATOM 1932 C C . GLU A 1 233 ? 7.921 11.925 -43.208 1.00 65.44 233 GLU A C 1
ATOM 1934 O O . GLU A 1 233 ? 7.178 12.112 -44.170 1.00 65.44 233 GLU A O 1
ATOM 1939 N N . ILE A 1 234 ? 8.171 12.908 -42.330 1.00 65.00 234 ILE A N 1
ATOM 1940 C CA . ILE A 1 234 ? 7.577 14.257 -42.439 1.00 65.00 234 ILE A CA 1
ATOM 1941 C C . ILE A 1 234 ? 8.045 14.977 -43.719 1.00 65.00 234 ILE A C 1
ATOM 1943 O O . ILE A 1 234 ? 7.250 15.638 -44.388 1.00 65.00 234 ILE A O 1
ATOM 1947 N N . LYS A 1 235 ? 9.323 14.842 -44.104 1.00 67.94 235 LYS A N 1
ATOM 1948 C CA . LYS A 1 235 ? 9.860 15.449 -45.339 1.00 67.94 235 LYS A CA 1
ATOM 1949 C C . LYS A 1 235 ? 9.330 14.769 -46.605 1.00 67.94 235 LYS A C 1
ATOM 1951 O O . LYS A 1 235 ? 9.173 15.450 -47.620 1.00 67.94 235 LYS A O 1
ATOM 1956 N N . GLU A 1 236 ? 9.052 13.467 -46.568 1.00 61.94 236 GLU A N 1
ATOM 1957 C CA . GLU A 1 236 ? 8.385 12.754 -47.664 1.00 61.94 236 GLU A CA 1
ATOM 1958 C C . GLU A 1 236 ? 6.910 13.171 -47.797 1.00 61.94 236 GLU A C 1
ATOM 1960 O O . GLU A 1 236 ? 6.463 13.439 -48.915 1.00 61.94 236 GLU A O 1
ATOM 1965 N N . GLU A 1 237 ? 6.177 13.354 -46.691 1.00 59.00 237 GLU A N 1
ATOM 1966 C CA . GLU A 1 237 ? 4.797 13.875 -46.711 1.00 59.00 237 GLU A CA 1
ATOM 1967 C C . GLU A 1 237 ? 4.709 15.327 -47.236 1.00 59.00 237 GLU A C 1
ATOM 1969 O O . GLU A 1 237 ? 3.824 15.656 -48.043 1.00 59.00 237 GLU A O 1
ATOM 1974 N N . ASP A 1 238 ? 5.658 16.189 -46.852 1.00 57.19 238 ASP A N 1
ATOM 1975 C CA . ASP A 1 238 ? 5.793 17.561 -47.370 1.00 57.19 238 ASP A CA 1
ATOM 1976 C C . ASP A 1 238 ? 6.222 17.580 -48.856 1.00 57.19 238 ASP A C 1
ATOM 1978 O O . ASP A 1 238 ? 5.777 18.416 -49.655 1.00 57.19 238 ASP A O 1
ATOM 1982 N N . GLY A 1 239 ? 7.057 16.622 -49.271 1.00 56.56 239 GLY A N 1
ATOM 1983 C CA . GLY A 1 239 ? 7.460 16.430 -50.664 1.00 56.56 239 GLY A CA 1
ATOM 1984 C C . GLY A 1 239 ? 6.293 16.002 -51.559 1.00 56.56 239 GLY A C 1
ATOM 1985 O O . GLY A 1 239 ? 6.093 16.568 -52.639 1.00 56.56 239 GLY A O 1
ATOM 1986 N N . ASP A 1 240 ? 5.464 15.066 -51.098 1.00 55.84 240 ASP A N 1
ATOM 1987 C CA . ASP A 1 240 ? 4.298 14.572 -51.834 1.00 55.84 240 ASP A CA 1
ATOM 1988 C C . ASP A 1 240 ? 3.177 15.616 -51.956 1.00 55.84 240 ASP A C 1
ATOM 1990 O O . ASP A 1 240 ? 2.495 15.693 -52.990 1.00 55.84 240 ASP A O 1
ATOM 1994 N N . THR A 1 241 ? 3.009 16.491 -50.960 1.00 56.16 241 THR A N 1
ATOM 1995 C CA . THR A 1 241 ? 2.108 17.654 -51.057 1.00 56.16 241 THR A CA 1
ATOM 1996 C C . THR A 1 241 ? 2.624 18.703 -52.049 1.00 56.16 241 THR A C 1
ATOM 1998 O O . THR A 1 241 ? 1.834 19.273 -52.817 1.00 56.16 241 THR A O 1
ATOM 2001 N N . GLN A 1 242 ? 3.943 18.900 -52.148 1.00 55.31 242 GLN A N 1
ATOM 2002 C CA . GLN A 1 242 ? 4.550 19.808 -53.128 1.00 55.31 242 GLN A CA 1
ATOM 2003 C C . GLN A 1 242 ? 4.516 19.240 -54.563 1.00 55.31 242 GLN A C 1
ATOM 2005 O O . GLN A 1 242 ? 4.259 19.976 -55.524 1.00 55.31 242 GLN A O 1
ATOM 2010 N N . VAL A 1 243 ? 4.683 17.922 -54.733 1.00 55.97 243 VAL A N 1
ATOM 2011 C CA . VAL A 1 243 ? 4.534 17.223 -56.024 1.00 55.97 243 VAL A CA 1
ATOM 2012 C C . VAL A 1 243 ? 3.072 17.210 -56.482 1.00 55.97 243 VAL A C 1
ATOM 2014 O O . VAL A 1 243 ? 2.808 17.440 -57.667 1.00 55.97 243 VAL A O 1
ATOM 2017 N N . ARG A 1 244 ? 2.100 17.029 -55.574 1.00 53.81 244 ARG A N 1
ATOM 2018 C CA . ARG A 1 244 ? 0.667 17.198 -55.890 1.00 53.81 244 ARG A CA 1
ATOM 2019 C C . ARG A 1 244 ? 0.346 18.616 -56.362 1.00 53.81 244 ARG A C 1
ATOM 2021 O O . ARG A 1 244 ? -0.377 18.754 -57.346 1.00 53.81 244 ARG A O 1
ATOM 2028 N N . SER A 1 245 ? 0.939 19.637 -55.748 1.00 50.94 245 SER A N 1
ATOM 2029 C CA . SER A 1 245 ? 0.751 21.044 -56.135 1.00 50.94 245 SER A CA 1
ATOM 2030 C C . SER A 1 245 ? 1.345 21.351 -57.521 1.00 50.94 245 SER A C 1
ATOM 2032 O O . SER A 1 245 ? 0.655 21.890 -58.386 1.00 50.94 245 SER A O 1
ATOM 2034 N N . ARG A 1 246 ? 2.563 20.870 -57.819 1.00 51.66 246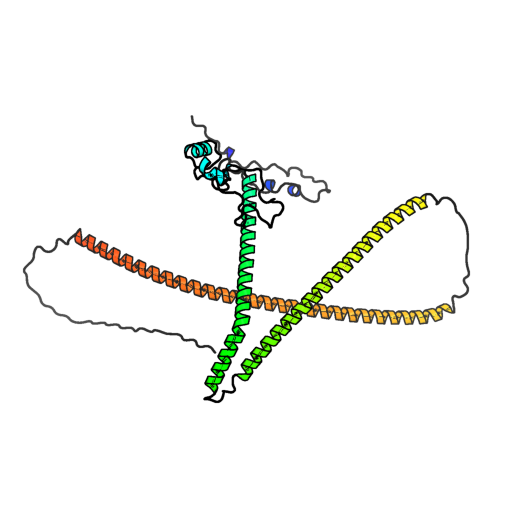 ARG A N 1
ATOM 2035 C CA . ARG A 1 246 ? 3.184 21.008 -59.157 1.00 51.66 246 ARG A CA 1
ATOM 2036 C C . ARG A 1 246 ? 2.479 20.201 -60.251 1.00 51.66 246 ARG A C 1
ATOM 2038 O O . ARG A 1 246 ? 2.523 20.571 -61.422 1.00 51.66 246 ARG A O 1
ATOM 2045 N N . LYS A 1 247 ? 1.814 19.092 -59.906 1.00 51.97 247 LYS A N 1
ATOM 2046 C CA . LYS A 1 247 ? 1.041 18.269 -60.858 1.00 51.97 247 LYS A CA 1
ATOM 2047 C C . LYS A 1 247 ? -0.317 18.890 -61.214 1.00 51.97 247 LYS A C 1
ATOM 2049 O O . LYS A 1 247 ? -0.879 18.528 -62.248 1.00 51.97 247 LYS A O 1
ATOM 2054 N N . VAL A 1 248 ? -0.822 19.817 -60.397 1.00 53.41 248 VAL A N 1
ATOM 2055 C CA . VAL A 1 248 ? -1.988 20.657 -60.717 1.00 53.41 248 VAL A CA 1
ATOM 2056 C C . VAL A 1 248 ? -1.574 21.819 -61.629 1.00 53.41 248 VAL A C 1
ATOM 2058 O O . VAL A 1 248 ? -2.256 22.065 -62.619 1.00 53.41 248 VAL A O 1
ATOM 2061 N N . GLU A 1 249 ? -0.408 22.434 -61.402 1.00 47.81 249 GLU A N 1
ATOM 2062 C CA . GLU A 1 249 ? 0.128 23.496 -62.275 1.00 47.81 249 GLU A CA 1
ATOM 2063 C C . GLU A 1 249 ? 0.574 22.977 -63.657 1.00 47.81 249 GLU A C 1
ATOM 2065 O O . GLU A 1 249 ? 0.231 23.562 -64.682 1.00 47.81 249 GLU A O 1
ATOM 2070 N N . ASN A 1 250 ? 1.237 21.817 -63.731 1.00 48.81 250 ASN A N 1
ATOM 2071 C CA . ASN A 1 250 ? 1.701 21.243 -65.007 1.00 48.81 250 ASN A CA 1
ATOM 2072 C C . ASN A 1 250 ? 0.604 20.562 -65.847 1.00 48.81 250 ASN A C 1
ATOM 2074 O O . ASN A 1 250 ? 0.855 20.160 -66.984 1.00 48.81 250 ASN A O 1
ATOM 2078 N N . LYS A 1 251 ? -0.616 20.410 -65.316 1.00 48.81 251 LYS A N 1
ATOM 2079 C CA . LYS A 1 251 ? -1.781 19.987 -66.112 1.00 48.81 251 LYS A CA 1
ATOM 2080 C C . LYS A 1 251 ? -2.456 21.153 -66.839 1.00 48.81 251 LYS A C 1
ATOM 2082 O O . LYS A 1 251 ? -3.211 20.894 -67.769 1.00 48.81 251 LYS A O 1
ATOM 2087 N N . ALA A 1 252 ? -2.153 22.400 -66.473 1.00 46.62 252 ALA A N 1
ATOM 2088 C CA . ALA A 1 252 ? -2.636 23.586 -67.179 1.00 46.62 252 ALA A CA 1
ATOM 2089 C C . ALA A 1 252 ? -1.772 23.956 -68.404 1.00 46.62 252 ALA A C 1
ATOM 2091 O O . ALA A 1 252 ? -2.226 24.697 -69.268 1.00 46.62 252 ALA A O 1
ATOM 2092 N N . SER A 1 253 ? -0.552 23.420 -68.516 1.00 48.09 253 SER A N 1
ATOM 2093 C CA . SER A 1 253 ? 0.435 23.803 -69.539 1.00 48.09 253 SER A CA 1
ATOM 2094 C C . SER A 1 253 ? 0.710 22.736 -70.610 1.00 48.09 253 SER A C 1
ATOM 2096 O O . SER A 1 253 ? 1.629 22.897 -71.407 1.00 48.09 253 SER A O 1
ATOM 2098 N N . LYS A 1 254 ? -0.084 21.655 -70.681 1.00 43.25 254 LYS A N 1
ATOM 2099 C CA . LYS A 1 254 ? 0.103 20.568 -71.661 1.00 43.25 254 LYS A CA 1
ATOM 2100 C C . LYS A 1 254 ? -1.035 20.473 -72.679 1.00 43.25 254 LYS A C 1
ATOM 2102 O O . LYS A 1 254 ? -1.703 19.453 -72.806 1.00 43.25 254 LYS A O 1
ATOM 2107 N N . THR A 1 255 ? -1.201 21.547 -73.437 1.00 42.38 255 THR A N 1
ATOM 2108 C CA . THR A 1 255 ? -1.722 21.540 -74.809 1.00 42.38 255 THR A CA 1
ATOM 2109 C C . THR A 1 255 ? -0.733 22.370 -75.620 1.00 42.38 255 THR A C 1
ATOM 2111 O O . THR A 1 255 ? -0.471 23.498 -75.213 1.00 42.38 255 THR A O 1
ATOM 2114 N N . ASN A 1 256 ? -0.205 21.817 -76.716 1.00 47.28 256 ASN A N 1
ATOM 2115 C CA . ASN A 1 256 ? 0.916 22.297 -77.550 1.00 47.28 256 ASN A CA 1
ATOM 2116 C C . ASN A 1 256 ? 2.248 21.612 -77.203 1.00 47.28 256 ASN A C 1
ATOM 2118 O O . ASN A 1 256 ? 2.982 22.085 -76.348 1.00 47.28 256 ASN A O 1
ATOM 2122 N N . ASP A 1 257 ? 2.536 20.469 -77.831 1.00 34.31 257 ASP A N 1
ATOM 2123 C CA . ASP A 1 257 ? 3.613 20.393 -78.834 1.00 34.31 257 ASP A CA 1
ATOM 2124 C C . ASP A 1 257 ? 3.648 18.991 -79.475 1.00 34.31 257 ASP A C 1
ATOM 2126 O O . ASP A 1 257 ? 3.535 17.973 -78.786 1.00 34.31 257 ASP A O 1
ATOM 2130 N N . VAL A 1 258 ? 3.756 18.944 -80.802 1.00 38.12 258 VAL A N 1
ATOM 2131 C CA . VAL A 1 258 ? 3.793 17.740 -81.648 1.00 38.12 258 VAL A CA 1
ATOM 2132 C C . VAL A 1 258 ? 5.013 17.853 -82.558 1.00 38.12 258 VAL A C 1
ATOM 2134 O O . VAL A 1 258 ? 5.142 18.832 -83.283 1.00 38.12 258 VAL A O 1
ATOM 2137 N N . GLY A 1 259 ? 5.837 16.801 -82.590 1.00 33.44 259 GLY A N 1
ATOM 2138 C CA . GLY A 1 259 ? 6.975 16.621 -83.509 1.00 33.44 259 GLY A CA 1
ATOM 2139 C C . GLY A 1 259 ? 8.287 16.418 -82.741 1.00 33.44 259 GLY A C 1
ATOM 2140 O O . GLY A 1 259 ? 8.454 16.968 -81.666 1.00 33.44 259 GLY A O 1
ATOM 2141 N N . ASP A 1 260 ? 9.275 15.634 -83.162 1.00 32.84 260 ASP A N 1
ATOM 2142 C CA . ASP A 1 260 ? 9.542 14.925 -84.411 1.00 32.84 260 ASP A CA 1
ATOM 2143 C C . ASP A 1 260 ? 10.652 13.871 -84.116 1.00 32.84 260 ASP A C 1
ATOM 2145 O O . ASP A 1 260 ? 11.412 14.031 -83.163 1.00 32.84 260 ASP A O 1
ATOM 2149 N N . LYS A 1 261 ? 10.671 12.786 -84.908 1.00 38.91 261 LYS A N 1
ATOM 2150 C CA . LYS A 1 261 ? 11.795 11.966 -85.459 1.00 38.91 261 LYS A CA 1
ATOM 2151 C C . LYS A 1 261 ? 13.215 12.058 -84.821 1.00 38.91 261 LYS A C 1
ATOM 2153 O O . LYS A 1 261 ? 13.661 13.113 -84.416 1.00 38.91 261 LYS A O 1
ATOM 2158 N N . THR A 1 262 ? 14.116 11.062 -84.794 1.00 36.75 262 THR A N 1
ATOM 2159 C CA . THR A 1 262 ? 14.365 9.838 -85.590 1.00 36.75 262 THR A CA 1
ATOM 2160 C C . THR A 1 262 ? 15.618 9.109 -85.059 1.00 36.75 262 THR A C 1
ATOM 2162 O O . THR A 1 262 ? 16.538 9.750 -84.563 1.00 36.75 262 THR A O 1
ATOM 2165 N N . ASN A 1 263 ? 15.661 7.787 -85.272 1.00 39.91 263 ASN A N 1
ATOM 2166 C CA . ASN A 1 263 ? 16.781 6.903 -85.662 1.00 39.91 263 ASN A CA 1
ATOM 2167 C C . ASN A 1 263 ? 18.249 7.341 -85.464 1.00 39.91 263 ASN A C 1
ATOM 2169 O O . ASN A 1 263 ? 18.711 8.293 -86.090 1.00 39.91 263 ASN A O 1
ATOM 2173 N N . ARG A 1 264 ? 19.047 6.475 -84.812 1.00 35.31 264 ARG A N 1
ATOM 2174 C CA . ARG A 1 264 ? 20.490 6.337 -85.087 1.00 35.31 264 ARG A CA 1
ATOM 2175 C C . ARG A 1 264 ? 21.001 4.892 -84.945 1.00 35.31 264 ARG A C 1
ATOM 2177 O O . ARG A 1 264 ? 21.158 4.378 -83.845 1.00 35.31 264 ARG A O 1
ATOM 2184 N N . SER A 1 265 ? 21.252 4.309 -86.121 1.00 40.91 265 SER A N 1
ATOM 2185 C CA . SER A 1 265 ? 22.369 3.436 -86.531 1.00 40.91 265 SER A CA 1
ATOM 2186 C C . SER A 1 265 ? 22.746 2.196 -85.707 1.00 40.91 265 SER A C 1
ATOM 2188 O O . SER A 1 265 ? 23.498 2.263 -84.736 1.00 40.91 265 SER A O 1
ATOM 2190 N N . ASP A 1 266 ? 22.359 1.051 -86.271 1.00 43.69 266 ASP A N 1
ATOM 2191 C CA . ASP A 1 266 ? 22.968 -0.268 -86.119 1.00 43.69 266 ASP A CA 1
ATOM 2192 C C . ASP A 1 266 ? 24.285 -0.360 -86.910 1.00 43.69 266 ASP A C 1
ATOM 2194 O O . ASP A 1 266 ? 24.264 -0.530 -88.124 1.00 43.69 266 ASP A O 1
ATOM 2198 N N . ALA A 1 267 ? 25.434 -0.255 -86.238 1.00 40.84 267 ALA A N 1
ATOM 2199 C CA . ALA A 1 267 ? 26.738 -0.670 -86.775 1.00 40.84 267 ALA A CA 1
ATOM 2200 C C . ALA A 1 267 ? 27.772 -0.745 -85.636 1.00 40.84 267 ALA A C 1
ATOM 2202 O O . ALA A 1 267 ? 28.530 0.190 -85.399 1.00 40.84 267 ALA A O 1
ATOM 2203 N N . GLY A 1 268 ? 27.769 -1.843 -84.878 1.00 46.91 268 GLY A N 1
ATOM 2204 C CA . GLY A 1 268 ? 28.755 -2.055 -83.804 1.00 46.91 268 GLY A CA 1
ATOM 2205 C C . GLY A 1 268 ? 28.563 -3.308 -82.948 1.00 46.91 268 GLY A C 1
ATOM 2206 O O . GLY A 1 268 ? 29.249 -3.471 -81.947 1.00 46.91 268 GLY A O 1
ATOM 2207 N N . LYS A 1 269 ? 27.626 -4.199 -83.297 1.00 48.09 269 LYS A N 1
ATOM 2208 C CA . LYS A 1 269 ? 27.117 -5.217 -82.365 1.00 48.09 269 LYS A CA 1
ATOM 2209 C C . LYS A 1 269 ? 28.005 -6.457 -82.196 1.00 48.09 269 LYS A C 1
ATOM 2211 O O . LYS A 1 269 ? 27.779 -7.199 -81.252 1.00 48.09 269 LYS A O 1
ATOM 2216 N N . GLU A 1 270 ? 29.019 -6.688 -83.030 1.00 46.41 270 GLU A N 1
ATOM 2217 C CA . GLU A 1 270 ? 29.725 -7.986 -83.044 1.00 46.41 270 GLU A CA 1
ATOM 2218 C C . GLU A 1 270 ? 31.054 -8.031 -82.266 1.00 46.41 270 GLU A C 1
ATOM 2220 O O . GLU A 1 270 ? 31.428 -9.095 -81.782 1.00 46.41 270 GLU A O 1
ATOM 2225 N N . SER A 1 271 ? 31.751 -6.908 -82.037 1.00 44.25 271 SER A N 1
ATOM 2226 C CA . SER A 1 271 ? 32.932 -6.909 -81.141 1.00 44.25 271 SER A CA 1
ATOM 2227 C C . SER A 1 271 ? 32.555 -6.680 -79.667 1.00 44.25 271 SER A C 1
ATOM 2229 O O . SER A 1 271 ? 33.251 -7.129 -78.751 1.00 44.25 271 SER A O 1
ATOM 2231 N N . THR A 1 272 ? 31.392 -6.066 -79.417 1.00 49.50 272 THR A N 1
ATOM 2232 C CA . THR A 1 272 ? 30.827 -5.864 -78.075 1.00 49.50 272 THR A CA 1
ATOM 2233 C C . THR A 1 272 ? 30.307 -7.165 -77.455 1.00 49.50 272 THR A C 1
ATOM 2235 O O . THR A 1 272 ? 30.365 -7.318 -76.237 1.00 49.50 272 THR A O 1
ATOM 2238 N N . THR A 1 273 ? 29.854 -8.139 -78.251 1.00 48.47 273 THR A N 1
ATOM 2239 C CA . THR A 1 273 ? 29.272 -9.405 -77.756 1.00 48.47 273 THR A CA 1
ATOM 2240 C C . THR A 1 273 ? 30.307 -10.349 -77.138 1.00 48.47 273 THR A C 1
ATOM 2242 O O . THR A 1 273 ? 30.018 -10.975 -76.119 1.00 48.47 273 THR A O 1
ATOM 2245 N N . MET A 1 274 ? 31.539 -10.402 -77.660 1.00 43.09 274 MET A N 1
ATOM 2246 C CA . MET A 1 274 ? 32.620 -11.240 -77.102 1.00 43.09 274 MET A CA 1
ATOM 2247 C C . MET A 1 274 ? 33.231 -10.657 -75.814 1.00 43.09 274 MET A C 1
ATOM 2249 O O . MET A 1 274 ? 33.581 -11.400 -74.895 1.00 43.09 274 MET A O 1
ATOM 2253 N N . SER A 1 275 ? 33.303 -9.324 -75.710 1.00 49.16 275 SER A N 1
ATOM 2254 C CA . SER A 1 275 ? 33.642 -8.612 -74.465 1.00 49.16 275 SER A CA 1
ATOM 2255 C C . SER A 1 275 ? 32.522 -8.750 -73.420 1.00 49.16 275 SER A C 1
ATOM 2257 O O . SER A 1 275 ? 32.776 -9.005 -72.241 1.00 49.16 275 SER A O 1
ATOM 2259 N N . SER A 1 276 ? 31.265 -8.700 -73.877 1.00 56.09 276 SER A N 1
ATOM 2260 C CA . SER A 1 276 ? 30.072 -8.923 -73.058 1.00 56.09 276 SER A CA 1
ATOM 2261 C C . SER A 1 276 ? 30.026 -10.338 -72.475 1.00 56.09 276 SER A C 1
ATOM 2263 O O . SER A 1 276 ? 29.770 -10.469 -71.285 1.00 56.09 276 SER A O 1
ATOM 2265 N N . HIS A 1 277 ? 30.377 -11.388 -73.229 1.00 54.28 277 HIS A N 1
ATOM 2266 C CA . HIS A 1 277 ? 30.364 -12.767 -72.717 1.00 54.28 277 HIS A CA 1
ATOM 2267 C C . HIS A 1 277 ? 31.373 -12.993 -71.573 1.00 54.28 277 HIS A C 1
ATOM 2269 O O . HIS A 1 277 ? 31.016 -13.543 -70.531 1.00 54.28 277 HIS A O 1
ATOM 2275 N N . ARG A 1 278 ? 32.611 -12.490 -71.692 1.00 57.66 278 ARG A N 1
ATOM 2276 C CA . ARG A 1 278 ? 33.601 -12.551 -70.595 1.00 57.66 278 ARG A CA 1
ATOM 2277 C C . ARG A 1 278 ? 33.183 -11.716 -69.381 1.00 57.66 278 ARG A C 1
ATOM 2279 O O . ARG A 1 278 ? 33.344 -12.172 -68.252 1.00 57.66 278 ARG A O 1
ATOM 2286 N N . GLY A 1 279 ? 32.588 -10.542 -69.606 1.00 58.25 279 GLY A N 1
ATOM 2287 C CA . GLY A 1 279 ? 31.986 -9.733 -68.543 1.00 58.25 279 GLY A CA 1
ATOM 2288 C C . GLY A 1 279 ? 30.817 -10.441 -67.849 1.00 58.25 279 GLY A C 1
ATOM 2289 O O . GLY A 1 279 ? 30.717 -10.399 -66.628 1.00 58.25 279 GLY A O 1
ATOM 2290 N N . THR A 1 280 ? 29.972 -11.157 -68.596 1.00 65.62 280 THR A N 1
ATOM 2291 C CA . THR A 1 280 ? 28.821 -11.890 -68.043 1.00 65.62 280 THR A CA 1
ATOM 2292 C C . THR A 1 280 ? 29.238 -13.091 -67.196 1.00 65.62 280 THR A C 1
ATOM 2294 O O . THR A 1 280 ? 28.649 -13.310 -66.139 1.00 65.62 280 THR A O 1
ATOM 2297 N N . VAL A 1 281 ? 30.294 -13.814 -67.591 1.00 73.56 281 VAL A N 1
ATOM 2298 C CA . VAL A 1 281 ? 30.865 -14.917 -66.797 1.00 73.56 281 VAL A CA 1
ATOM 2299 C C . VAL A 1 281 ? 31.456 -14.385 -65.490 1.00 73.56 281 VAL A C 1
ATOM 2301 O O . VAL A 1 281 ? 31.158 -14.917 -64.423 1.00 73.56 281 VAL A O 1
ATOM 2304 N N . LEU A 1 282 ? 32.200 -13.274 -65.543 1.00 71.31 282 LEU A N 1
ATOM 2305 C CA . LEU A 1 282 ? 32.758 -12.634 -64.349 1.00 71.31 282 LEU A CA 1
ATOM 2306 C C . LEU A 1 282 ? 31.658 -12.144 -63.388 1.00 71.31 282 LEU A C 1
ATOM 2308 O O . LEU A 1 282 ? 31.759 -12.326 -62.176 1.00 71.31 282 LEU A O 1
ATOM 2312 N N . ILE A 1 283 ? 30.578 -11.561 -63.922 1.00 72.25 283 ILE A N 1
ATOM 2313 C CA . ILE A 1 283 ? 29.407 -11.129 -63.141 1.00 72.25 283 ILE A CA 1
ATOM 2314 C C . ILE A 1 283 ? 28.709 -12.330 -62.492 1.00 72.25 283 ILE A C 1
ATOM 2316 O O . ILE A 1 283 ? 28.293 -12.243 -61.337 1.00 72.25 283 ILE A O 1
ATOM 2320 N N . HIS A 1 284 ? 28.598 -13.455 -63.199 1.00 74.38 284 HIS A N 1
ATOM 2321 C CA . HIS A 1 284 ? 27.998 -14.673 -62.663 1.00 74.38 284 HIS A CA 1
ATOM 2322 C C . HIS A 1 284 ? 28.834 -15.265 -61.517 1.00 74.38 284 HIS A C 1
ATOM 2324 O O . HIS A 1 284 ? 28.286 -15.609 -60.472 1.00 74.38 284 HIS A O 1
ATOM 2330 N N . GLU A 1 285 ? 30.161 -15.310 -61.658 1.00 78.81 285 GLU A N 1
ATOM 2331 C CA . GLU A 1 285 ? 31.065 -15.736 -60.581 1.00 78.81 285 GLU A CA 1
ATOM 2332 C C . GLU A 1 285 ? 31.025 -14.789 -59.374 1.00 78.81 285 GLU A C 1
ATOM 2334 O O . GLU A 1 285 ? 31.014 -15.241 -58.227 1.00 78.81 285 GLU A O 1
ATOM 2339 N N . MET A 1 286 ? 30.968 -13.471 -59.603 1.00 75.81 286 MET A N 1
ATOM 2340 C CA . MET A 1 286 ? 30.798 -12.493 -58.525 1.00 75.81 286 MET A CA 1
ATOM 2341 C C . MET A 1 286 ? 29.466 -12.676 -57.797 1.00 75.81 286 MET A C 1
ATOM 2343 O O . MET A 1 286 ? 29.445 -12.645 -56.568 1.00 75.81 286 MET A O 1
ATOM 2347 N N . ARG A 1 287 ? 28.380 -12.937 -58.534 1.00 79.62 287 ARG A N 1
ATOM 2348 C CA . ARG A 1 287 ? 27.057 -13.217 -57.963 1.00 79.62 287 ARG A CA 1
ATOM 2349 C C . ARG A 1 287 ? 27.061 -14.503 -57.133 1.00 79.62 287 ARG A C 1
ATOM 2351 O O . ARG A 1 287 ? 26.549 -14.492 -56.020 1.00 79.62 287 ARG A O 1
ATOM 2358 N N . GLN A 1 288 ? 27.700 -15.575 -57.605 1.00 78.56 288 GLN A N 1
ATOM 2359 C CA . GLN A 1 288 ? 27.843 -16.815 -56.830 1.00 78.56 288 GLN A CA 1
ATOM 2360 C C . GLN A 1 288 ? 28.650 -16.608 -55.542 1.00 78.56 288 GLN A C 1
ATOM 2362 O O . GLN A 1 288 ? 28.233 -17.051 -54.473 1.00 78.56 288 GLN A O 1
ATOM 2367 N N . ARG A 1 289 ? 29.768 -15.870 -55.602 1.00 78.12 289 ARG A N 1
ATOM 2368 C CA . ARG A 1 289 ? 30.552 -15.524 -54.401 1.00 78.12 289 ARG A CA 1
ATOM 2369 C C . ARG A 1 289 ? 29.755 -14.660 -53.423 1.00 78.12 289 ARG A C 1
ATOM 2371 O O . ARG A 1 289 ? 29.888 -14.831 -52.212 1.00 78.12 289 ARG A O 1
ATOM 2378 N N . GLU A 1 290 ? 28.934 -13.741 -53.926 1.00 75.25 290 GLU A N 1
ATOM 2379 C CA . GLU A 1 290 ? 28.049 -12.917 -53.104 1.00 75.25 290 GLU A CA 1
ATOM 2380 C C . GLU A 1 290 ? 26.969 -13.764 -52.415 1.00 75.25 290 GLU A C 1
ATOM 2382 O O . GLU A 1 290 ? 26.732 -13.609 -51.217 1.00 75.25 290 GLU A O 1
ATOM 2387 N N . GLU A 1 291 ? 26.357 -14.704 -53.134 1.00 81.88 291 GLU A N 1
ATOM 2388 C CA . GLU A 1 291 ? 25.391 -15.651 -52.575 1.00 81.88 291 GLU A CA 1
ATOM 2389 C C . GLU A 1 291 ? 26.019 -16.560 -51.514 1.00 81.88 291 GLU A C 1
ATOM 2391 O O . GLU A 1 291 ? 25.423 -16.767 -50.457 1.00 81.88 291 GLU A O 1
ATOM 2396 N N . ASP A 1 292 ? 27.236 -17.053 -51.736 1.00 85.81 292 ASP A N 1
ATOM 2397 C CA . ASP A 1 292 ? 27.957 -17.869 -50.757 1.00 85.81 292 ASP A CA 1
ATOM 2398 C C . ASP A 1 292 ? 28.305 -17.076 -49.490 1.00 85.81 292 ASP A C 1
ATOM 2400 O O . ASP A 1 292 ? 28.179 -17.585 -48.371 1.00 85.81 292 ASP A O 1
ATOM 2404 N N . LEU A 1 293 ? 28.701 -15.807 -49.633 1.00 83.12 293 LEU A N 1
ATOM 2405 C CA . LEU A 1 293 ? 28.924 -14.909 -48.497 1.00 83.12 293 LEU A CA 1
ATOM 2406 C C . LEU A 1 293 ? 27.624 -14.630 -47.734 1.00 83.12 293 LEU A C 1
ATOM 2408 O O . LEU A 1 293 ? 27.627 -14.664 -46.499 1.00 83.12 293 LEU A O 1
ATOM 2412 N N . ARG A 1 294 ? 26.510 -14.412 -48.445 1.00 80.88 294 ARG A N 1
ATOM 2413 C CA . ARG A 1 294 ? 25.177 -14.248 -47.845 1.00 80.88 294 ARG A CA 1
ATOM 2414 C C . ARG A 1 294 ? 24.763 -15.501 -47.073 1.00 80.88 294 ARG A C 1
ATOM 2416 O O . ARG A 1 294 ? 24.409 -15.374 -45.902 1.00 80.88 294 ARG A O 1
ATOM 2423 N N . ARG A 1 295 ? 24.923 -16.699 -47.650 1.00 88.38 295 ARG A N 1
ATOM 2424 C CA . ARG A 1 295 ? 24.640 -17.981 -46.972 1.00 88.38 295 ARG A CA 1
ATOM 2425 C C . ARG A 1 295 ? 25.472 -18.155 -45.703 1.00 88.38 295 ARG A C 1
ATOM 2427 O O . ARG A 1 295 ? 24.923 -18.489 -44.657 1.00 88.38 295 ARG A O 1
ATOM 2434 N N . ARG A 1 296 ? 26.779 -17.863 -45.744 1.00 89.19 296 ARG A N 1
ATOM 2435 C CA . ARG A 1 296 ? 27.653 -17.937 -44.553 1.00 89.19 296 ARG A CA 1
ATOM 2436 C C . ARG A 1 296 ? 27.230 -16.952 -43.462 1.00 89.19 296 ARG A C 1
ATOM 2438 O O . ARG A 1 296 ? 27.231 -17.304 -42.283 1.00 89.19 296 ARG A O 1
ATOM 2445 N N . LEU A 1 297 ? 26.862 -15.724 -43.834 1.00 85.12 297 LEU A N 1
ATOM 2446 C CA . LEU A 1 297 ? 26.368 -14.713 -42.892 1.00 85.12 297 LEU A CA 1
ATOM 2447 C C . LEU A 1 297 ? 25.020 -15.108 -42.281 1.00 85.12 297 LEU A C 1
ATOM 2449 O O . LEU A 1 297 ? 24.819 -14.932 -41.077 1.00 85.12 297 LEU A O 1
ATOM 2453 N N . GLU A 1 298 ? 24.108 -15.654 -43.080 1.00 85.62 298 GLU A N 1
ATOM 2454 C CA . GLU A 1 298 ? 22.825 -16.183 -42.615 1.00 85.62 298 GLU A CA 1
ATOM 2455 C C . GLU A 1 298 ? 23.012 -17.360 -41.664 1.00 85.62 298 GLU A C 1
ATOM 2457 O O . GLU A 1 298 ? 22.404 -17.382 -40.595 1.00 85.62 298 GLU A O 1
ATOM 2462 N N . GLU A 1 299 ? 23.915 -18.285 -41.981 1.00 90.12 299 GLU A N 1
ATOM 2463 C CA . GLU A 1 299 ? 24.218 -19.423 -41.120 1.00 90.12 299 GLU A CA 1
ATOM 2464 C C . GLU A 1 299 ? 24.849 -18.975 -39.793 1.00 90.12 299 GLU A C 1
ATOM 2466 O O . GLU A 1 299 ? 24.444 -19.436 -38.725 1.00 90.12 299 GLU A O 1
ATOM 2471 N N . GLN A 1 300 ? 25.764 -17.999 -39.817 1.00 85.44 300 GLN A N 1
ATOM 2472 C CA . GLN A 1 300 ? 26.294 -17.393 -38.591 1.00 85.44 300 GLN A CA 1
ATOM 2473 C C . GLN A 1 300 ? 25.204 -16.707 -37.761 1.00 85.44 300 GLN A C 1
ATOM 2475 O O . GLN A 1 300 ? 25.199 -16.815 -36.532 1.00 85.44 300 GLN A O 1
ATOM 2480 N N . ARG A 1 301 ? 24.273 -15.992 -38.405 1.00 83.25 301 ARG A N 1
ATOM 2481 C CA . ARG A 1 301 ? 23.120 -15.385 -37.723 1.00 83.25 301 ARG A CA 1
ATOM 2482 C C . ARG A 1 301 ? 22.210 -16.457 -37.127 1.00 83.25 301 ARG A C 1
ATOM 2484 O O . ARG A 1 301 ? 21.733 -16.264 -36.011 1.00 83.25 301 ARG A O 1
ATOM 2491 N N . ARG A 1 302 ? 22.001 -17.577 -37.826 1.00 87.12 302 ARG A N 1
ATOM 2492 C CA . ARG A 1 302 ? 21.193 -18.708 -37.354 1.00 87.12 302 ARG A CA 1
ATOM 2493 C C . ARG A 1 302 ? 21.817 -19.358 -36.121 1.00 87.12 302 ARG A C 1
ATOM 2495 O O . ARG A 1 302 ? 21.158 -19.410 -35.090 1.00 87.12 302 ARG A O 1
ATOM 2502 N N . ARG A 1 303 ? 23.112 -19.695 -36.167 1.00 88.19 303 ARG A N 1
ATOM 2503 C CA . ARG A 1 303 ? 23.862 -20.246 -35.020 1.00 88.19 303 ARG A CA 1
ATOM 2504 C C . ARG A 1 303 ? 23.804 -19.324 -33.800 1.00 88.19 303 ARG A C 1
ATOM 2506 O O . ARG A 1 303 ? 23.486 -19.763 -32.705 1.00 88.19 303 ARG A O 1
ATOM 2513 N N . LYS A 1 304 ? 24.005 -18.013 -33.991 1.00 88.19 304 LYS A N 1
ATOM 2514 C CA . LYS A 1 304 ? 23.888 -17.030 -32.897 1.00 88.19 304 LYS A CA 1
ATOM 2515 C C . LYS A 1 304 ? 22.482 -16.969 -32.296 1.00 88.19 304 LYS A C 1
ATOM 2517 O O . LYS A 1 304 ? 22.361 -16.746 -31.094 1.00 88.19 304 LYS A O 1
ATOM 2522 N N . LYS A 1 305 ? 21.431 -17.123 -33.110 1.00 86.31 305 LYS A N 1
ATOM 2523 C CA . LYS A 1 305 ? 20.045 -17.191 -32.623 1.00 86.31 305 LYS A CA 1
ATOM 2524 C C . LYS A 1 305 ? 19.810 -18.476 -31.830 1.00 86.31 305 LYS A C 1
ATOM 2526 O O . LYS A 1 305 ? 19.275 -18.381 -30.735 1.00 86.31 305 LYS A O 1
ATOM 2531 N N . GLU A 1 306 ? 20.261 -19.621 -32.335 1.00 90.56 306 GLU A N 1
ATOM 2532 C CA . GLU A 1 306 ? 20.165 -20.924 -31.658 1.00 90.56 306 GLU A CA 1
ATOM 2533 C C . GLU A 1 306 ? 20.918 -20.935 -30.312 1.00 90.56 306 GLU A C 1
ATOM 2535 O O . GLU A 1 306 ? 20.413 -21.427 -29.306 1.00 90.56 306 GLU A O 1
ATOM 2540 N N . ASP A 1 307 ? 22.103 -20.326 -30.243 1.00 91.81 307 ASP A N 1
ATOM 2541 C CA . ASP A 1 307 ? 22.846 -20.186 -28.984 1.00 91.81 307 ASP A CA 1
ATOM 2542 C C . ASP A 1 307 ? 22.135 -19.252 -27.996 1.00 91.81 307 ASP A C 1
ATOM 2544 O O . ASP A 1 307 ? 22.190 -19.449 -26.779 1.00 91.81 307 ASP A O 1
ATOM 2548 N N . LEU A 1 308 ? 21.477 -18.205 -28.503 1.00 89.12 308 LEU A N 1
ATOM 2549 C CA . LEU A 1 308 ? 20.692 -17.296 -27.676 1.00 89.12 308 LEU A CA 1
ATOM 2550 C C . LEU A 1 308 ? 19.456 -18.005 -27.112 1.00 89.12 308 LEU A C 1
ATOM 2552 O O . LEU A 1 308 ? 19.171 -17.842 -25.928 1.00 89.12 308 LEU A O 1
ATOM 2556 N N . THR A 1 309 ? 18.744 -18.792 -27.925 1.00 86.81 309 THR A N 1
ATOM 2557 C CA . THR A 1 309 ? 17.564 -19.544 -27.474 1.00 86.81 309 THR A CA 1
ATOM 2558 C C . THR A 1 309 ? 17.946 -20.579 -26.427 1.00 86.81 309 THR A C 1
ATOM 2560 O O . THR A 1 309 ? 17.338 -20.583 -25.361 1.00 86.81 309 THR A O 1
ATOM 2563 N N . LYS A 1 310 ? 19.032 -21.336 -26.638 1.00 93.81 310 LYS A N 1
ATOM 2564 C CA . LYS A 1 310 ? 19.556 -22.283 -25.637 1.00 93.81 310 LYS A CA 1
ATOM 2565 C C . LYS A 1 310 ? 19.886 -21.601 -24.309 1.00 93.81 310 LYS A C 1
ATOM 2567 O O . LYS A 1 310 ? 19.462 -22.056 -23.255 1.00 93.81 310 LYS A O 1
ATOM 2572 N N . LYS A 1 311 ? 20.562 -20.446 -24.339 1.00 92.88 311 LYS A N 1
ATOM 2573 C CA . LYS A 1 311 ? 20.850 -19.672 -23.115 1.00 92.88 311 LYS A CA 1
ATOM 2574 C C . LYS A 1 311 ? 19.586 -19.170 -22.421 1.00 92.88 311 LYS A C 1
ATOM 2576 O O . LYS A 1 311 ? 19.554 -19.082 -21.194 1.00 92.88 311 LYS A O 1
ATOM 2581 N N . ILE A 1 312 ? 18.559 -18.798 -23.185 1.00 87.38 312 ILE A N 1
ATOM 2582 C CA . ILE A 1 312 ? 17.266 -18.387 -22.629 1.00 87.38 312 ILE A CA 1
ATOM 2583 C C . ILE A 1 312 ? 16.601 -19.584 -21.943 1.00 87.38 312 ILE A C 1
ATOM 2585 O O . ILE A 1 312 ? 16.197 -19.441 -20.791 1.00 87.38 312 ILE A O 1
ATOM 2589 N N . GLU A 1 313 ? 16.560 -20.746 -22.592 1.00 91.31 313 GLU A N 1
ATOM 2590 C CA . GLU A 1 313 ? 16.015 -21.997 -22.049 1.00 91.31 313 GLU A CA 1
ATOM 2591 C C . GLU A 1 313 ? 16.753 -22.436 -20.777 1.00 91.31 313 GLU A C 1
ATOM 2593 O O . GLU A 1 313 ? 16.123 -22.652 -19.744 1.00 91.31 313 GLU A O 1
ATOM 2598 N N . GLU A 1 314 ? 18.087 -22.449 -20.786 1.00 92.12 314 GLU A N 1
ATOM 2599 C CA . GLU A 1 314 ? 18.910 -22.730 -19.602 1.00 92.12 314 GLU A CA 1
ATOM 2600 C C . GLU A 1 314 ? 18.614 -21.747 -18.462 1.00 92.12 314 GLU A C 1
ATOM 2602 O O . GLU A 1 314 ? 18.419 -22.142 -17.310 1.00 92.12 314 GLU A O 1
ATOM 2607 N N . SER A 1 315 ? 18.529 -20.448 -18.768 1.00 91.69 315 SER A N 1
ATOM 2608 C CA . SER A 1 315 ? 18.216 -19.428 -17.763 1.00 91.69 315 SER A CA 1
ATOM 2609 C C . SER A 1 315 ? 16.796 -19.568 -17.204 1.00 91.69 315 SER A C 1
ATOM 2611 O O . SER A 1 315 ? 16.555 -19.250 -16.033 1.00 91.69 315 SER A O 1
ATOM 2613 N N . TRP A 1 316 ? 15.863 -20.050 -18.029 1.00 90.12 316 TRP A N 1
ATOM 2614 C CA . TRP A 1 316 ? 14.485 -20.323 -17.654 1.00 90.12 316 TRP A CA 1
ATOM 2615 C C . TRP A 1 316 ? 14.412 -21.546 -16.740 1.00 90.12 316 TRP A C 1
ATOM 2617 O O . TRP A 1 316 ? 13.858 -21.432 -15.648 1.00 90.12 316 TRP A O 1
ATOM 2627 N N . HIS A 1 317 ? 15.085 -22.646 -17.082 1.00 93.19 317 HIS A N 1
ATOM 2628 C CA . HIS A 1 317 ? 15.194 -23.826 -16.220 1.00 93.19 317 HIS A CA 1
ATOM 2629 C C . HIS A 1 317 ? 15.854 -23.512 -14.873 1.00 93.19 317 HIS A C 1
ATOM 2631 O O . HIS A 1 317 ? 15.324 -23.873 -13.825 1.00 93.19 317 HIS A O 1
ATOM 2637 N N . GLN A 1 318 ? 16.945 -22.740 -14.855 1.00 91.31 318 GLN A N 1
ATOM 2638 C CA . GLN A 1 318 ? 17.565 -22.285 -13.602 1.00 91.31 318 GLN A CA 1
ATOM 2639 C C . GLN A 1 318 ? 16.629 -21.396 -12.772 1.00 91.31 318 GLN A C 1
ATOM 2641 O O . GLN A 1 318 ? 16.706 -21.348 -11.543 1.00 91.31 318 GLN A O 1
ATOM 2646 N N . ARG A 1 319 ? 15.762 -20.611 -13.421 1.00 86.25 319 ARG A N 1
ATOM 2647 C CA . ARG A 1 319 ? 14.744 -19.824 -12.717 1.00 86.25 319 ARG A CA 1
ATOM 2648 C C . ARG A 1 319 ? 13.672 -20.730 -12.120 1.00 86.25 319 ARG A C 1
ATOM 2650 O O . ARG A 1 319 ? 13.333 -20.518 -10.962 1.00 86.25 319 ARG A O 1
ATOM 2657 N N . GLN A 1 320 ? 13.203 -21.730 -12.860 1.00 89.12 320 GLN A N 1
ATOM 2658 C CA . GLN A 1 320 ? 12.241 -22.709 -12.357 1.00 89.12 320 GLN A CA 1
ATOM 2659 C C . GLN A 1 320 ? 12.793 -23.496 -11.170 1.00 89.12 320 GLN A C 1
ATOM 2661 O O . GLN A 1 320 ? 12.129 -23.578 -10.145 1.00 89.12 320 GLN A O 1
ATOM 2666 N N . GLN A 1 321 ? 14.032 -23.988 -11.254 1.00 90.62 321 GLN A N 1
ATOM 2667 C CA . GLN A 1 321 ? 14.682 -24.688 -10.142 1.00 90.62 321 GLN A CA 1
ATOM 2668 C C . GLN A 1 321 ? 14.781 -23.802 -8.898 1.00 90.62 321 GLN A C 1
ATOM 2670 O O . GLN A 1 321 ? 14.453 -24.235 -7.800 1.00 90.62 321 GLN A O 1
ATOM 2675 N N . ARG A 1 322 ? 15.161 -22.527 -9.059 1.00 88.44 322 ARG A N 1
ATOM 2676 C CA . ARG A 1 322 ? 15.163 -21.574 -7.937 1.00 88.44 322 ARG A CA 1
ATOM 2677 C C . ARG A 1 322 ? 13.774 -21.362 -7.348 1.00 88.44 322 ARG A C 1
ATOM 2679 O O . ARG A 1 322 ? 13.651 -21.301 -6.134 1.00 88.44 322 ARG A O 1
ATOM 2686 N N . GLN A 1 323 ? 12.745 -21.249 -8.184 1.00 87.44 323 GLN A N 1
ATOM 2687 C CA . GLN A 1 323 ? 11.364 -21.130 -7.711 1.00 87.44 323 GLN A CA 1
ATOM 2688 C C . GLN A 1 323 ? 10.925 -22.379 -6.946 1.00 87.44 323 GLN A C 1
ATOM 2690 O O . GLN A 1 323 ? 10.322 -22.252 -5.889 1.00 87.44 323 GLN A O 1
ATOM 2695 N N . GLN A 1 324 ? 11.281 -23.567 -7.429 1.00 91.50 324 GLN A N 1
ATOM 2696 C CA . GLN A 1 324 ? 10.982 -24.824 -6.752 1.00 91.50 324 GLN A CA 1
ATOM 2697 C C . GLN A 1 324 ? 11.690 -24.926 -5.395 1.00 91.50 324 GLN A C 1
ATOM 2699 O O . GLN A 1 324 ? 11.055 -25.290 -4.412 1.00 91.50 324 GLN A O 1
ATOM 2704 N N . MET A 1 325 ? 12.966 -24.537 -5.318 1.00 90.81 325 MET A N 1
ATOM 2705 C CA . MET A 1 325 ? 13.709 -24.482 -4.052 1.00 90.81 325 MET A CA 1
ATOM 2706 C C . MET A 1 325 ? 13.083 -23.498 -3.057 1.00 90.81 325 MET A C 1
ATOM 2708 O O . MET A 1 325 ? 13.006 -23.794 -1.869 1.00 90.81 325 MET A O 1
ATOM 2712 N N . LEU A 1 326 ? 12.616 -22.336 -3.525 1.00 91.06 326 LEU A N 1
ATOM 2713 C CA . LEU A 1 326 ? 11.921 -21.368 -2.671 1.00 91.06 326 LEU A CA 1
ATOM 2714 C C . LEU A 1 326 ? 10.588 -21.925 -2.160 1.00 91.06 326 LEU A C 1
ATOM 2716 O O . LEU A 1 326 ? 10.319 -21.829 -0.969 1.00 91.06 326 LEU A O 1
ATOM 2720 N N . LEU A 1 327 ? 9.802 -22.570 -3.028 1.00 90.31 327 LEU A N 1
ATOM 2721 C CA . LEU A 1 327 ? 8.555 -23.231 -2.633 1.00 90.31 327 LEU A CA 1
ATOM 2722 C C . LEU A 1 327 ? 8.794 -24.335 -1.594 1.00 90.31 327 LEU A C 1
ATOM 2724 O O . LEU A 1 327 ? 8.001 -24.483 -0.670 1.00 90.31 327 LEU A O 1
ATOM 2728 N N . GLN A 1 328 ? 9.890 -25.089 -1.714 1.00 91.38 328 GLN A N 1
ATOM 2729 C CA . GLN A 1 328 ? 10.281 -26.083 -0.710 1.00 91.38 328 GLN A CA 1
ATOM 2730 C C . GLN A 1 328 ? 10.625 -25.426 0.631 1.00 91.38 328 GLN A C 1
ATOM 2732 O O . GLN A 1 328 ? 10.107 -25.843 1.661 1.00 91.38 328 GLN A O 1
ATOM 2737 N N . GLN A 1 329 ? 11.421 -24.353 0.624 1.00 90.38 329 GLN A N 1
ATOM 2738 C CA . GLN A 1 329 ? 11.745 -23.614 1.849 1.00 90.38 329 GLN A CA 1
ATOM 2739 C C . GLN A 1 329 ? 10.499 -23.020 2.520 1.00 90.38 329 GLN A C 1
ATOM 2741 O O . GLN A 1 329 ? 10.378 -23.064 3.744 1.00 90.38 329 GLN A O 1
ATOM 2746 N N . GLU A 1 330 ? 9.562 -22.479 1.739 1.00 86.19 330 GLU A N 1
ATOM 2747 C CA . GLU A 1 330 ? 8.283 -21.978 2.250 1.00 86.19 330 GLU A CA 1
ATOM 2748 C C . GLU A 1 330 ? 7.449 -23.108 2.870 1.00 86.19 330 GLU A C 1
ATOM 2750 O O . GLU A 1 330 ? 6.949 -22.953 3.986 1.00 86.19 330 GLU A O 1
ATOM 2755 N N . ALA A 1 331 ? 7.368 -24.266 2.207 1.00 90.69 331 ALA A N 1
ATOM 2756 C CA . ALA A 1 331 ? 6.674 -25.440 2.729 1.00 90.69 331 ALA A CA 1
ATOM 2757 C C . ALA A 1 331 ? 7.282 -25.940 4.053 1.00 90.69 331 ALA A C 1
ATOM 2759 O O . ALA A 1 331 ? 6.538 -26.253 4.985 1.00 90.69 331 ALA A O 1
ATOM 2760 N N . ASP A 1 332 ? 8.612 -25.943 4.180 1.00 93.50 332 ASP A N 1
ATOM 2761 C CA . ASP A 1 332 ? 9.311 -26.329 5.412 1.00 93.50 332 ASP A CA 1
ATOM 2762 C C . ASP A 1 332 ? 9.023 -25.355 6.564 1.00 93.50 332 ASP A C 1
ATOM 2764 O O . ASP A 1 332 ? 8.804 -25.760 7.711 1.00 93.50 332 ASP A O 1
ATOM 2768 N N . ILE A 1 333 ? 8.995 -24.050 6.275 1.00 92.00 333 ILE A N 1
ATOM 2769 C CA . ILE A 1 333 ? 8.638 -23.024 7.263 1.00 92.00 333 ILE A CA 1
ATOM 2770 C C . ILE A 1 333 ? 7.184 -23.206 7.705 1.00 92.00 333 ILE A C 1
ATOM 2772 O O . ILE A 1 333 ? 6.899 -23.191 8.907 1.00 92.00 333 ILE A O 1
ATOM 2776 N N . GLU A 1 334 ? 6.264 -23.416 6.763 1.00 91.75 334 GLU A N 1
ATOM 2777 C CA . GLU A 1 334 ? 4.861 -23.678 7.076 1.00 91.75 334 GLU A CA 1
ATOM 2778 C C . GLU A 1 334 ? 4.675 -24.944 7.913 1.00 91.75 334 GLU A C 1
ATOM 2780 O O . GLU A 1 334 ? 3.874 -24.933 8.850 1.00 91.75 334 GLU A O 1
ATOM 2785 N N . ALA A 1 335 ? 5.406 -26.019 7.609 1.00 93.94 335 ALA A N 1
ATOM 2786 C CA . ALA A 1 335 ? 5.371 -27.260 8.377 1.00 93.94 335 ALA A CA 1
ATOM 2787 C C . ALA A 1 335 ? 5.785 -27.013 9.835 1.00 93.94 335 ALA A C 1
ATOM 2789 O O . ALA A 1 335 ? 5.026 -27.331 10.752 1.00 93.94 335 ALA A O 1
ATOM 2790 N N . ARG A 1 336 ? 6.902 -26.305 10.060 1.00 93.38 336 ARG A N 1
ATOM 2791 C CA . ARG A 1 336 ? 7.359 -25.924 11.410 1.00 93.38 336 ARG A CA 1
ATOM 2792 C C . ARG A 1 336 ? 6.340 -25.062 12.156 1.00 93.38 336 ARG A C 1
ATOM 2794 O O . ARG A 1 336 ? 6.162 -25.203 13.367 1.00 93.38 336 ARG A O 1
ATOM 2801 N N . ILE A 1 337 ? 5.666 -24.141 11.465 1.00 92.25 337 ILE A N 1
ATOM 2802 C CA . ILE A 1 337 ? 4.614 -23.307 12.068 1.00 92.25 337 ILE A CA 1
ATOM 2803 C C . ILE A 1 337 ? 3.391 -24.160 12.434 1.00 92.25 337 ILE A C 1
ATOM 2805 O O . ILE A 1 337 ? 2.838 -23.998 13.525 1.00 92.25 337 ILE A O 1
ATOM 2809 N N . LYS A 1 338 ? 2.976 -25.078 11.553 1.00 94.62 338 LYS A N 1
ATOM 2810 C CA . LYS A 1 338 ? 1.867 -26.011 11.800 1.00 94.62 338 LYS A CA 1
ATOM 2811 C C . LYS A 1 338 ? 2.160 -26.906 13.002 1.00 94.62 338 LYS A C 1
ATOM 2813 O O . LYS A 1 338 ? 1.302 -27.020 13.873 1.00 94.62 338 LYS A O 1
ATOM 2818 N N . GLU A 1 339 ? 3.367 -27.451 13.114 1.00 94.62 339 GLU A N 1
ATOM 2819 C CA . GLU A 1 339 ? 3.798 -28.249 14.269 1.00 94.62 339 GLU A CA 1
ATOM 2820 C C . GLU A 1 339 ? 3.735 -27.456 15.575 1.00 94.62 339 GLU A C 1
ATOM 2822 O O . GLU A 1 339 ? 3.102 -27.895 16.537 1.00 94.62 339 GLU A O 1
ATOM 2827 N N . LYS A 1 340 ? 4.296 -26.238 15.601 1.00 93.69 340 LYS A N 1
ATOM 2828 C CA . LYS A 1 340 ? 4.205 -25.347 16.771 1.00 93.69 340 LYS A CA 1
ATOM 2829 C C . LYS A 1 340 ? 2.755 -25.064 17.159 1.00 93.69 340 LYS A C 1
ATOM 2831 O O . LYS A 1 340 ? 2.413 -25.085 18.339 1.00 93.69 340 LYS A O 1
ATOM 2836 N N . ARG A 1 341 ? 1.884 -24.825 16.174 1.00 92.69 341 ARG A N 1
ATOM 2837 C CA . ARG A 1 341 ? 0.452 -24.611 16.412 1.00 92.69 341 ARG A CA 1
ATOM 2838 C C . ARG A 1 341 ? -0.216 -25.859 16.988 1.00 92.69 341 ARG A C 1
ATOM 2840 O O . ARG A 1 341 ? -1.015 -25.729 17.910 1.00 92.69 341 ARG A O 1
ATOM 2847 N N . MET A 1 342 ? 0.117 -27.045 16.485 1.00 94.69 342 MET A N 1
ATOM 2848 C CA . MET A 1 342 ? -0.402 -28.313 17.003 1.00 94.69 342 MET A CA 1
ATOM 2849 C C . MET A 1 342 ? 0.034 -28.567 18.446 1.00 94.69 342 MET A C 1
ATOM 2851 O O . MET A 1 342 ? -0.784 -29.006 19.251 1.00 94.69 342 MET A O 1
ATOM 2855 N N . LEU A 1 343 ? 1.279 -28.242 18.801 1.00 95.00 343 LEU A N 1
ATOM 2856 C CA . LEU A 1 343 ? 1.756 -28.328 20.185 1.00 95.00 343 LEU A CA 1
ATOM 2857 C C . LEU A 1 343 ? 0.971 -27.392 21.110 1.00 95.00 343 LEU A C 1
ATOM 2859 O O . LEU A 1 343 ? 0.456 -27.835 22.133 1.00 95.00 343 LEU A O 1
ATOM 2863 N N . LEU A 1 344 ? 0.772 -26.135 20.704 1.00 94.12 344 LEU A N 1
ATOM 2864 C CA . LEU A 1 344 ? -0.035 -25.177 21.470 1.00 94.12 344 LEU A CA 1
ATOM 2865 C C . LEU A 1 344 ? -1.489 -25.637 21.649 1.00 94.12 344 LEU A C 1
ATOM 2867 O O . LEU A 1 344 ? -2.073 -25.429 22.712 1.00 94.12 344 LEU A O 1
ATOM 2871 N N . ILE A 1 345 ? -2.081 -26.259 20.624 1.00 92.88 345 ILE A N 1
ATOM 2872 C CA . ILE A 1 345 ? -3.427 -26.841 20.715 1.00 92.88 345 ILE A CA 1
ATOM 2873 C C . ILE A 1 345 ? -3.438 -27.977 21.740 1.00 92.88 345 ILE A C 1
ATOM 2875 O O . ILE A 1 345 ? -4.269 -27.945 22.645 1.00 92.88 345 ILE A O 1
ATOM 2879 N N . LYS A 1 346 ? -2.487 -28.916 21.663 1.00 95.69 346 LYS A N 1
ATOM 2880 C CA . LYS A 1 346 ? -2.378 -30.033 22.616 1.00 95.69 346 LYS A CA 1
ATOM 2881 C C . LYS A 1 346 ? -2.204 -29.549 24.055 1.00 95.69 346 LYS A C 1
ATOM 2883 O O . LYS A 1 346 ? -2.856 -30.064 24.961 1.00 95.69 346 LYS A O 1
ATOM 2888 N N . ASP A 1 347 ? -1.372 -28.538 24.286 1.00 94.44 347 ASP A N 1
ATOM 2889 C CA . ASP A 1 347 ? -1.179 -27.982 25.629 1.00 94.44 347 ASP A CA 1
ATOM 2890 C C . ASP A 1 347 ? -2.437 -27.275 26.137 1.00 94.44 347 ASP A C 1
ATOM 2892 O O . ASP A 1 347 ? -2.846 -27.460 27.288 1.00 94.44 347 ASP A O 1
ATOM 2896 N N . ARG A 1 348 ? -3.130 -26.533 25.267 1.00 93.75 348 ARG A N 1
ATOM 2897 C CA . ARG A 1 348 ? -4.422 -25.937 25.613 1.00 93.75 348 ARG A CA 1
ATOM 2898 C C . ARG A 1 348 ? -5.461 -27.007 25.948 1.00 93.75 348 ARG A C 1
ATOM 2900 O O . ARG A 1 348 ? -6.164 -26.863 26.944 1.00 93.75 348 ARG A O 1
ATOM 2907 N N . GLU A 1 349 ? -5.545 -28.083 25.177 1.00 94.12 349 GLU A N 1
ATOM 2908 C CA . GLU A 1 349 ? -6.448 -29.206 25.449 1.00 94.12 349 GLU A CA 1
ATOM 2909 C C . GLU A 1 349 ? -6.139 -29.868 26.795 1.00 94.12 349 GLU A C 1
ATOM 2911 O O . GLU A 1 349 ? -7.056 -30.081 27.586 1.00 94.12 349 GLU A O 1
ATOM 2916 N N . ARG A 1 350 ? -4.857 -30.084 27.125 1.00 94.69 350 ARG A N 1
ATOM 2917 C CA . ARG A 1 350 ? -4.437 -30.587 28.446 1.00 94.69 350 ARG A CA 1
ATOM 2918 C C . ARG A 1 350 ? -4.908 -29.679 29.581 1.00 94.69 350 ARG A C 1
ATOM 2920 O O . ARG A 1 350 ? -5.420 -30.172 30.586 1.00 94.69 350 ARG A O 1
ATOM 2927 N N . THR A 1 351 ? -4.769 -28.359 29.438 1.00 94.69 351 THR A N 1
ATOM 2928 C CA . THR A 1 351 ? -5.223 -27.414 30.478 1.00 94.69 351 THR A CA 1
ATOM 2929 C C . THR A 1 351 ? -6.747 -27.394 30.618 1.00 94.69 351 THR A C 1
ATOM 2931 O O . THR A 1 351 ? -7.255 -27.397 31.741 1.00 94.69 351 THR A O 1
ATOM 2934 N N . LEU A 1 352 ? -7.486 -27.446 29.505 1.00 93.19 352 LEU A N 1
ATOM 2935 C CA . LEU A 1 352 ? -8.947 -27.549 29.514 1.00 93.19 352 LEU A CA 1
ATOM 2936 C C . LEU A 1 352 ? -9.416 -28.855 30.163 1.00 93.19 352 LEU A C 1
ATOM 2938 O O . LEU A 1 352 ? -10.353 -28.840 30.957 1.00 93.19 352 LEU A O 1
ATOM 2942 N N . GLU A 1 353 ? -8.740 -29.967 29.892 1.00 94.88 353 GLU A N 1
ATOM 2943 C CA . GLU A 1 353 ? -9.049 -31.266 30.488 1.00 94.88 353 GLU A CA 1
ATOM 2944 C C . GLU A 1 353 ? -8.825 -31.260 32.007 1.00 94.88 353 GLU A C 1
ATOM 2946 O O . GLU A 1 353 ? -9.660 -31.731 32.781 1.00 94.88 353 GLU A O 1
ATOM 2951 N N . GLN A 1 354 ? -7.741 -30.635 32.475 1.00 94.88 354 GLN A N 1
ATOM 2952 C CA . GLN A 1 354 ? -7.515 -30.434 33.908 1.00 94.88 354 GLN A CA 1
ATOM 2953 C C . GLN A 1 354 ? -8.605 -29.567 34.552 1.00 94.88 354 GLN A C 1
ATOM 2955 O O . GLN A 1 354 ? -9.046 -29.860 35.667 1.00 94.88 354 GLN A O 1
ATOM 2960 N N . GLN A 1 355 ? -9.053 -28.506 33.872 1.00 93.06 355 GLN A N 1
ATOM 2961 C CA . GLN A 1 355 ? -10.150 -27.663 34.353 1.00 93.06 355 GLN A CA 1
ATOM 2962 C C . GLN A 1 355 ? -11.465 -28.443 34.432 1.00 93.06 355 GLN A C 1
ATOM 2964 O O . GLN A 1 355 ? -12.134 -28.375 35.463 1.00 93.06 355 GLN A O 1
ATOM 2969 N N . ARG A 1 356 ? -11.796 -29.240 33.407 1.00 93.31 356 ARG A N 1
ATOM 2970 C CA . ARG A 1 356 ? -12.975 -30.120 33.397 1.00 93.31 356 ARG A CA 1
ATOM 2971 C C . ARG A 1 356 ? -12.952 -31.098 34.564 1.00 93.31 356 ARG A C 1
ATOM 2973 O O . ARG A 1 356 ? -13.911 -31.140 35.327 1.00 93.31 356 ARG A O 1
ATOM 2980 N N . LYS A 1 357 ? -11.828 -31.785 34.796 1.00 95.12 357 LYS A N 1
ATOM 2981 C CA . LYS A 1 357 ? -11.664 -32.696 35.944 1.00 95.12 357 LYS A CA 1
ATOM 2982 C C . LYS A 1 357 ? -11.834 -31.988 37.290 1.00 95.12 357 LYS A C 1
ATOM 2984 O O . LYS A 1 357 ? -12.416 -32.552 38.214 1.00 95.12 357 LYS A O 1
ATOM 2989 N N . LYS A 1 358 ? -11.339 -30.752 37.435 1.00 94.38 358 LYS A N 1
ATOM 2990 C CA . LYS A 1 358 ? -11.548 -29.947 38.655 1.00 94.38 358 LYS A CA 1
ATOM 2991 C C . LYS A 1 358 ? -13.019 -29.574 38.841 1.00 94.38 358 LYS A C 1
ATOM 2993 O O . LYS A 1 358 ? -13.537 -29.714 39.946 1.00 94.38 358 LYS A O 1
ATOM 2998 N N . GLN A 1 359 ? -13.687 -29.128 37.779 1.00 91.94 359 GLN A N 1
ATOM 2999 C CA . GLN A 1 359 ? -15.115 -28.808 37.809 1.00 91.94 359 GLN A CA 1
ATOM 3000 C C . GLN A 1 359 ? -15.953 -30.040 38.150 1.00 91.94 359 GLN A C 1
ATOM 3002 O O . GLN A 1 359 ? -16.828 -29.957 39.003 1.00 91.94 359 GLN A O 1
ATOM 3007 N N . GLU A 1 360 ? -15.641 -31.192 37.563 1.00 93.81 360 GLU A N 1
ATOM 3008 C CA . GLU A 1 360 ? -16.327 -32.447 37.850 1.00 93.81 360 GLU A CA 1
ATOM 3009 C C . GLU A 1 360 ? -16.153 -32.867 39.313 1.00 93.81 360 GLU A C 1
ATOM 3011 O O . GLU A 1 360 ? -17.139 -33.171 39.980 1.00 93.81 360 GLU A O 1
ATOM 3016 N N . LYS A 1 361 ? -14.933 -32.793 39.862 1.00 93.94 361 LYS A N 1
ATOM 3017 C CA . LYS A 1 361 ? -14.689 -33.037 41.294 1.00 93.94 361 LYS A CA 1
ATOM 3018 C C . LYS A 1 361 ? -15.466 -32.070 42.187 1.00 93.94 361 LYS A C 1
ATOM 3020 O O . LYS A 1 361 ? -16.018 -32.494 43.197 1.00 93.94 361 LYS A O 1
ATOM 3025 N N . ASN A 1 362 ? -15.536 -30.790 41.825 1.00 92.94 362 ASN A N 1
ATOM 3026 C CA . ASN A 1 362 ? -16.332 -29.810 42.566 1.00 92.94 362 ASN A CA 1
ATOM 3027 C C . ASN A 1 362 ? -17.828 -30.140 42.501 1.00 92.94 362 ASN A C 1
ATOM 3029 O O . ASN A 1 362 ? -18.496 -30.106 43.527 1.00 92.94 362 ASN A O 1
ATOM 3033 N N . LEU A 1 363 ? -18.347 -30.529 41.334 1.00 91.31 363 LEU A N 1
ATOM 3034 C CA . LEU A 1 363 ? -19.733 -30.979 41.188 1.00 91.31 363 LEU A CA 1
ATOM 3035 C C . LEU A 1 363 ? -20.005 -32.252 41.995 1.00 91.31 363 LEU A C 1
ATOM 3037 O O . LEU A 1 363 ? -21.065 -32.366 42.601 1.00 91.31 363 LEU A O 1
ATOM 3041 N N . GLN A 1 364 ? -19.065 -33.197 42.039 1.00 89.00 364 GLN A N 1
ATOM 3042 C CA . GLN A 1 364 ? -19.172 -34.397 42.871 1.00 89.00 364 GLN A CA 1
ATOM 3043 C C . GLN A 1 364 ? -19.192 -34.048 44.365 1.00 89.00 364 GLN A C 1
ATOM 3045 O O . GLN A 1 364 ? -20.023 -34.592 45.087 1.00 89.00 364 GLN A O 1
ATOM 3050 N N . ARG A 1 365 ? -18.350 -33.109 44.822 1.00 88.06 365 ARG A N 1
ATOM 3051 C CA . ARG A 1 365 ? -18.379 -32.596 46.205 1.00 88.06 365 ARG A CA 1
ATOM 3052 C C . ARG A 1 365 ? -19.717 -31.942 46.536 1.00 88.06 365 ARG A C 1
ATOM 3054 O O . ARG A 1 365 ? -20.347 -32.338 47.505 1.00 88.06 365 ARG A O 1
ATOM 3061 N N . ILE A 1 366 ? -20.197 -31.038 45.682 1.00 86.75 366 ILE A N 1
ATOM 3062 C CA . ILE A 1 366 ? -21.505 -30.385 45.850 1.00 86.75 366 ILE A CA 1
ATOM 3063 C C . ILE A 1 366 ? -22.628 -31.430 45.896 1.00 86.75 366 ILE A C 1
ATOM 3065 O O . ILE A 1 366 ? -23.516 -31.350 46.737 1.00 86.75 366 ILE A O 1
ATOM 3069 N N . LYS A 1 367 ? -22.590 -32.454 45.035 1.00 85.19 367 LYS A N 1
ATOM 3070 C CA . LYS A 1 367 ? -23.561 -33.559 45.077 1.00 85.19 367 LYS A CA 1
ATOM 3071 C C . LYS A 1 367 ? -23.497 -34.342 46.392 1.00 85.19 367 LYS A C 1
ATOM 3073 O O . LYS A 1 367 ? -24.547 -34.705 46.906 1.00 85.19 367 LYS A O 1
ATOM 3078 N N . GLN A 1 368 ? -22.305 -34.597 46.932 1.00 82.25 368 GLN A N 1
ATOM 3079 C CA . GLN A 1 368 ? -22.131 -35.266 48.228 1.00 82.25 368 GLN A CA 1
ATOM 3080 C C . GLN A 1 368 ? -22.616 -34.400 49.401 1.00 82.25 368 GLN A C 1
ATOM 3082 O O . GLN A 1 368 ? -23.186 -34.937 50.346 1.00 82.25 368 GLN A O 1
ATOM 3087 N N . GLU A 1 369 ? -22.430 -33.081 49.333 1.00 79.81 369 GLU A N 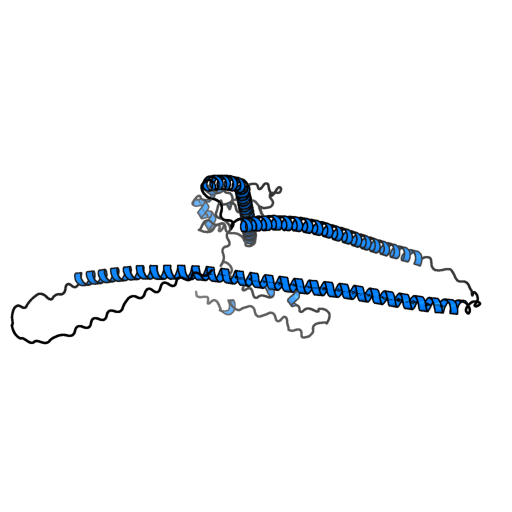1
ATOM 3088 C CA . GLU A 1 369 ? -22.923 -32.122 50.332 1.00 79.81 369 GLU A CA 1
ATOM 3089 C C . GLU A 1 369 ? -24.451 -31.970 50.292 1.00 79.81 369 GLU A C 1
ATOM 3091 O O . GLU A 1 369 ? -25.087 -31.882 51.339 1.00 79.81 369 GLU A O 1
ATOM 3096 N N . LEU A 1 370 ? -25.052 -31.970 49.096 1.00 75.75 370 LEU A N 1
ATOM 3097 C CA . LEU A 1 370 ? -26.505 -31.859 48.910 1.00 75.75 370 LEU A CA 1
ATOM 3098 C C . LEU A 1 370 ? -27.246 -33.176 49.180 1.00 75.75 370 LEU A C 1
ATOM 3100 O O . LEU A 1 370 ? -28.399 -33.158 49.606 1.00 75.75 370 LEU A O 1
ATOM 3104 N N . PHE A 1 371 ? -26.591 -34.317 48.954 1.00 69.62 371 PHE A N 1
ATOM 3105 C CA . PHE A 1 371 ? -27.125 -35.650 49.230 1.00 69.62 371 PHE A CA 1
ATOM 3106 C C . PHE A 1 371 ? -26.161 -36.434 50.133 1.00 69.62 371 PHE A C 1
ATOM 3108 O O . PHE A 1 371 ? -25.561 -37.417 49.685 1.00 69.62 371 PHE A O 1
ATOM 3115 N N . PRO A 1 372 ? -25.995 -36.033 51.410 1.00 62.00 372 PRO A N 1
ATOM 3116 C CA . PRO A 1 372 ? -25.187 -36.796 52.343 1.00 62.00 372 PRO A CA 1
ATOM 3117 C C . PRO A 1 372 ? -25.818 -38.177 52.481 1.00 62.00 372 PRO A C 1
ATOM 3119 O O . PRO A 1 372 ? -27.009 -38.320 52.773 1.00 62.00 372 PRO A O 1
ATOM 3122 N N . ASN A 1 373 ? -25.018 -39.202 52.203 1.00 58.69 373 ASN A N 1
ATOM 3123 C CA . ASN A 1 373 ? -25.445 -40.591 52.206 1.00 58.69 373 ASN A CA 1
ATOM 3124 C C . ASN A 1 373 ? -26.101 -40.904 53.566 1.00 58.69 373 ASN A C 1
ATOM 3126 O O . ASN A 1 373 ? -25.414 -41.018 54.582 1.00 58.69 373 ASN A O 1
ATOM 3130 N N . LYS A 1 374 ? -27.436 -41.041 53.606 1.00 53.47 374 LYS A N 1
ATOM 3131 C CA . LYS A 1 374 ? -28.191 -41.562 54.760 1.00 53.47 374 LYS A CA 1
ATOM 3132 C C . LYS A 1 374 ? -27.912 -43.061 54.904 1.00 53.47 374 LYS A C 1
ATOM 3134 O O . LYS A 1 374 ? -28.786 -43.897 54.710 1.00 53.47 374 LYS A O 1
ATOM 3139 N N . LYS A 1 375 ? -26.673 -43.416 55.216 1.00 54.78 375 LYS A N 1
ATOM 3140 C CA . LYS A 1 375 ? -26.281 -44.740 55.694 1.00 54.78 375 LYS A CA 1
ATOM 3141 C C . LYS A 1 375 ? -25.174 -44.540 56.710 1.00 54.78 375 LYS A C 1
ATOM 3143 O O . LYS A 1 375 ? -24.010 -44.529 56.348 1.00 54.78 375 LYS A O 1
ATOM 3148 N N . ASN A 1 376 ? -25.583 -44.299 57.951 1.00 43.97 376 ASN A N 1
ATOM 3149 C CA . ASN A 1 376 ? -24.900 -44.746 59.165 1.00 43.97 376 ASN A CA 1
ATOM 3150 C C . ASN A 1 376 ? -25.853 -44.556 60.351 1.00 43.97 376 ASN A C 1
ATOM 3152 O O . ASN A 1 376 ? -25.652 -43.743 61.244 1.00 43.97 376 ASN A O 1
ATOM 3156 N N . GLY A 1 377 ? -26.939 -45.323 60.311 1.00 44.59 377 GLY A N 1
ATOM 3157 C CA . GLY A 1 377 ? -27.740 -45.676 61.471 1.00 44.59 377 GLY A CA 1
ATOM 3158 C C . GLY A 1 377 ? -28.005 -47.173 61.374 1.00 44.59 377 GLY A C 1
ATOM 3159 O O . GLY A 1 377 ? -28.580 -47.613 60.384 1.00 44.59 377 GLY A O 1
ATOM 3160 N N . ASN A 1 378 ? -27.564 -47.922 62.384 1.00 40.25 378 ASN A N 1
ATOM 3161 C CA . ASN A 1 378 ? -27.709 -49.370 62.576 1.00 40.25 378 ASN A CA 1
ATOM 3162 C C . ASN A 1 378 ? -26.845 -50.297 61.703 1.00 40.25 378 ASN A C 1
ATOM 3164 O O . ASN A 1 378 ? -27.208 -50.645 60.584 1.00 40.25 378 ASN A O 1
ATOM 3168 N N . ARG A 1 379 ? -25.797 -50.868 62.312 1.00 38.97 379 ARG A N 1
ATOM 3169 C CA . ARG A 1 379 ? -25.868 -52.223 62.902 1.00 38.97 379 ARG A CA 1
ATOM 3170 C C . ARG A 1 379 ? -24.548 -52.589 63.591 1.00 38.97 379 ARG A C 1
ATOM 3172 O O . ARG A 1 379 ? -23.506 -52.692 62.956 1.00 38.97 379 ARG A O 1
ATOM 3179 N N . LYS A 1 380 ? -24.622 -52.803 64.907 1.00 40.09 380 LYS A N 1
ATOM 3180 C CA . LYS A 1 380 ? -23.735 -53.721 65.631 1.00 40.09 380 LYS A CA 1
ATOM 3181 C C . LYS A 1 380 ? -24.346 -55.126 65.544 1.00 40.09 380 LYS A C 1
ATOM 3183 O O . LYS A 1 380 ? -25.565 -55.228 65.646 1.00 40.09 380 LYS A O 1
ATOM 3188 N N . LYS A 1 381 ? -23.453 -56.125 65.496 1.00 38.91 381 LYS A N 1
ATOM 3189 C CA . LYS A 1 381 ? -23.635 -57.579 65.681 1.00 38.91 381 LYS A CA 1
ATOM 3190 C C . LYS A 1 38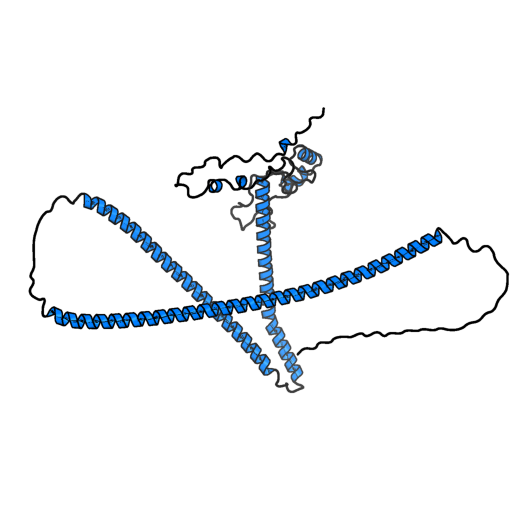1 ? -24.351 -58.334 64.553 1.00 38.91 381 LYS A C 1
ATOM 3192 O O . LYS A 1 381 ? -25.549 -58.178 64.376 1.00 38.91 381 LYS A O 1
ATOM 3197 N N . GLU A 1 382 ? -23.620 -59.185 63.836 1.00 36.84 382 GLU A N 1
ATOM 3198 C CA . GLU A 1 382 ? -23.463 -60.605 64.195 1.00 36.84 382 GLU A CA 1
ATOM 3199 C C . GLU A 1 382 ? -22.317 -61.250 63.398 1.00 36.84 382 GLU A C 1
ATOM 3201 O O . GLU A 1 382 ? -21.893 -60.734 62.365 1.00 36.84 382 GLU A O 1
ATOM 3206 N N . ASP A 1 383 ? -21.766 -62.299 64.000 1.00 39.94 383 ASP A N 1
ATOM 3207 C CA . ASP A 1 383 ? -20.532 -63.016 63.691 1.00 39.94 383 ASP A CA 1
ATOM 3208 C C . ASP A 1 383 ? -20.639 -63.992 62.501 1.00 39.94 383 ASP A C 1
ATOM 3210 O O . ASP A 1 383 ? -21.719 -64.220 61.961 1.00 39.94 383 ASP A O 1
ATOM 3214 N N . SER A 1 384 ? -19.504 -64.654 62.216 1.00 40.00 384 SER A N 1
ATOM 3215 C CA . SER A 1 384 ? -19.258 -65.790 61.300 1.00 40.00 384 SER A CA 1
ATOM 3216 C C . SER A 1 384 ? -19.158 -65.411 59.810 1.00 40.00 384 SER A C 1
ATOM 3218 O O . SER A 1 384 ? -19.911 -64.591 59.316 1.00 40.00 384 SER A O 1
ATOM 3220 N N . GLU A 1 385 ? -18.206 -65.889 59.008 1.00 37.38 385 GLU A N 1
ATOM 3221 C CA . GLU A 1 385 ? -17.490 -67.158 59.056 1.00 37.38 385 GLU A CA 1
ATOM 3222 C C . GLU A 1 385 ? -16.221 -67.092 58.175 1.00 37.38 385 GLU A C 1
ATOM 3224 O O . GLU A 1 385 ? -16.089 -66.258 57.279 1.00 37.38 385 GLU A O 1
ATOM 3229 N N . LYS A 1 386 ? -15.259 -67.964 58.480 1.00 44.59 386 LYS A N 1
ATOM 3230 C CA . LYS A 1 386 ? -13.965 -68.130 57.803 1.00 44.59 386 LYS A CA 1
ATOM 3231 C C . LYS A 1 386 ? -14.119 -68.725 56.395 1.00 44.59 386 LYS A C 1
ATOM 3233 O O . LYS A 1 386 ? -14.832 -69.704 56.248 1.00 44.59 386 LYS A O 1
ATOM 3238 N N . HIS A 1 387 ? -13.325 -68.229 55.444 1.00 35.75 387 HIS A N 1
ATOM 3239 C CA . HIS A 1 387 ? -12.509 -68.955 54.440 1.00 35.75 387 HIS A CA 1
ATOM 3240 C C . HIS A 1 387 ? -11.953 -67.874 53.485 1.00 35.75 387 HIS A C 1
ATOM 3242 O O . HIS A 1 387 ? -12.707 -67.034 53.018 1.00 35.75 387 HIS A O 1
ATOM 3248 N N . GLY A 1 388 ? -10.650 -67.675 53.273 1.00 37.09 388 GLY A N 1
ATOM 3249 C CA . GLY A 1 388 ? -9.622 -68.665 52.975 1.00 37.09 388 GLY A CA 1
ATOM 3250 C C . GLY A 1 388 ? -9.592 -68.878 51.461 1.00 37.09 388 GLY A C 1
ATOM 3251 O O . GLY A 1 388 ? -10.415 -69.650 51.000 1.00 37.09 388 GLY A O 1
ATOM 3252 N N . ASP A 1 389 ? -8.739 -68.120 50.750 1.00 37.75 389 ASP A N 1
ATOM 3253 C CA . ASP A 1 389 ? -8.045 -68.421 49.469 1.00 37.75 389 ASP A CA 1
ATOM 3254 C C . ASP A 1 389 ? -7.673 -67.089 48.775 1.00 37.75 389 ASP A C 1
ATOM 3256 O O . ASP A 1 389 ? -8.530 -66.279 48.444 1.00 37.75 389 ASP A O 1
ATOM 3260 N N . ARG A 1 390 ? -6.418 -66.626 48.831 1.00 37.41 390 ARG A N 1
ATOM 3261 C CA . ARG A 1 390 ? -5.203 -67.064 48.113 1.00 37.41 390 ARG A CA 1
ATOM 3262 C C . ARG A 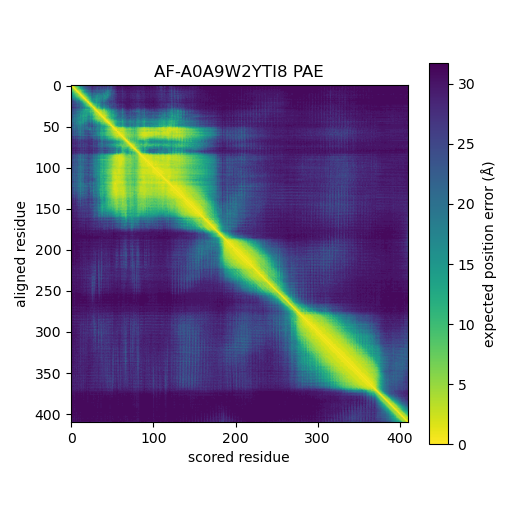1 390 ? -5.105 -66.466 46.698 1.00 37.41 390 ARG A C 1
ATOM 3264 O O . ARG A 1 390 ? -5.797 -66.876 45.785 1.00 37.41 390 ARG A O 1
ATOM 3271 N N . GLU A 1 391 ? -4.191 -65.495 46.607 1.00 39.41 391 GLU A N 1
ATOM 3272 C CA . GLU A 1 391 ? -3.302 -65.140 45.486 1.00 39.41 391 GLU A CA 1
ATOM 3273 C C . GLU A 1 391 ? -3.839 -65.159 44.043 1.00 39.41 391 GLU A C 1
ATOM 3275 O O . GLU A 1 391 ? -4.001 -66.214 43.452 1.00 39.41 391 GLU A O 1
ATOM 3280 N N . GLU A 1 392 ? -3.813 -63.993 43.386 1.00 41.41 392 GLU A N 1
ATOM 3281 C CA . GLU A 1 392 ? -2.955 -63.848 42.201 1.00 41.41 392 GLU A CA 1
ATOM 3282 C C . GLU A 1 392 ? -2.530 -62.383 42.015 1.00 41.41 392 GLU A C 1
ATOM 3284 O O . GLU A 1 392 ? -3.327 -61.480 41.759 1.00 41.41 392 GLU A O 1
ATOM 3289 N N . LYS A 1 393 ? -1.227 -62.149 42.187 1.00 43.16 393 LYS A N 1
ATOM 3290 C CA . LYS A 1 393 ? -0.531 -60.963 41.696 1.00 43.16 393 LYS A CA 1
ATOM 3291 C C . LYS A 1 393 ? -0.334 -61.141 40.192 1.00 43.16 393 LYS A C 1
ATOM 3293 O O . LYS A 1 393 ? 0.252 -62.142 39.793 1.00 43.16 393 LYS A O 1
ATOM 3298 N N . ARG A 1 394 ? -0.691 -60.141 39.386 1.00 38.44 394 ARG A N 1
ATOM 3299 C CA . ARG A 1 394 ? -0.014 -59.879 38.109 1.00 38.44 394 ARG A CA 1
ATOM 3300 C C . ARG A 1 394 ? 0.303 -58.396 38.000 1.00 38.44 394 ARG A C 1
ATOM 3302 O O . ARG A 1 394 ? -0.550 -57.561 37.728 1.00 38.44 394 ARG A O 1
ATOM 3309 N N . SER A 1 395 ? 1.550 -58.111 38.341 1.00 40.53 395 SER A N 1
ATOM 3310 C CA . SER A 1 395 ? 2.341 -57.007 37.823 1.00 40.53 395 SER A CA 1
ATOM 3311 C C . SER A 1 395 ? 2.568 -57.218 36.329 1.00 40.53 395 SER A C 1
ATOM 3313 O O . SER A 1 395 ? 3.023 -58.299 35.971 1.00 40.53 395 SER A O 1
ATOM 3315 N N . ASP A 1 396 ? 2.343 -56.195 35.513 1.00 40.19 396 ASP A N 1
ATOM 3316 C CA . ASP A 1 396 ? 3.057 -56.040 34.246 1.00 40.19 396 ASP A CA 1
ATOM 3317 C C . ASP A 1 396 ? 3.574 -54.603 34.164 1.00 40.19 396 ASP A C 1
ATOM 3319 O O . ASP A 1 396 ? 2.816 -53.634 34.083 1.00 40.19 396 ASP A O 1
ATOM 3323 N N . ASN A 1 397 ? 4.897 -54.511 34.284 1.00 39.53 397 ASN A N 1
ATOM 3324 C CA . ASN A 1 397 ? 5.720 -53.396 33.850 1.00 39.53 397 ASN A CA 1
ATOM 3325 C C . ASN A 1 397 ? 5.969 -53.561 32.344 1.00 39.53 397 ASN A C 1
ATOM 3327 O O . ASN A 1 397 ? 6.334 -54.648 31.908 1.00 39.53 397 ASN A O 1
ATOM 3331 N N . SER A 1 398 ? 5.872 -52.474 31.589 1.00 40.53 398 SER A N 1
ATOM 3332 C CA . SER A 1 398 ? 6.615 -52.266 30.339 1.00 40.53 398 SER A CA 1
ATOM 3333 C C . SER A 1 398 ? 6.772 -50.749 30.211 1.00 40.53 398 SER A C 1
ATOM 3335 O O . SER A 1 398 ? 5.783 -50.048 30.000 1.00 40.53 398 SER A O 1
ATOM 3337 N N . GLU A 1 399 ? 7.851 -50.200 30.760 1.00 42.53 399 GLU A N 1
ATOM 3338 C CA . GLU A 1 399 ? 9.106 -49.937 30.040 1.00 42.53 399 GLU A CA 1
ATOM 3339 C C . GLU A 1 399 ? 8.931 -48.802 29.027 1.00 42.53 399 GLU A C 1
ATOM 3341 O O . GLU A 1 399 ? 8.352 -48.952 27.953 1.00 42.53 399 GLU A O 1
ATOM 3346 N N . ASP A 1 400 ? 9.406 -47.641 29.477 1.00 45.44 400 ASP A N 1
ATOM 3347 C CA . ASP A 1 400 ? 9.729 -46.465 28.693 1.00 45.44 400 ASP A CA 1
ATOM 3348 C C . ASP A 1 400 ? 10.774 -46.825 27.625 1.00 45.44 400 ASP A C 1
ATOM 3350 O O . ASP A 1 400 ? 11.846 -47.327 27.961 1.00 45.44 400 ASP A O 1
ATOM 3354 N N . GLU A 1 401 ? 10.509 -46.493 26.360 1.00 46.97 401 GLU A N 1
ATOM 3355 C CA . GLU A 1 401 ? 11.566 -46.288 25.368 1.00 46.97 401 GLU A CA 1
ATOM 3356 C C . GLU A 1 401 ? 11.451 -44.879 24.776 1.00 46.97 401 GLU A C 1
ATOM 3358 O O . GLU A 1 401 ? 10.619 -44.579 23.917 1.00 46.97 401 GLU A O 1
ATOM 3363 N N . ASP A 1 402 ? 12.313 -44.001 25.289 1.00 45.28 402 ASP A N 1
ATOM 3364 C CA . ASP A 1 402 ? 12.689 -42.727 24.690 1.00 45.28 402 ASP A CA 1
ATOM 3365 C C . ASP A 1 402 ? 13.714 -42.987 23.567 1.00 45.28 402 ASP A C 1
ATOM 3367 O O . ASP A 1 402 ? 14.917 -43.077 23.820 1.00 45.28 402 ASP A O 1
ATOM 3371 N N . GLU A 1 403 ? 13.277 -43.060 22.306 1.00 46.31 403 GLU A N 1
ATOM 3372 C CA . GLU A 1 403 ? 14.193 -42.991 21.158 1.00 46.31 403 GLU A CA 1
ATOM 3373 C C . GLU A 1 403 ? 14.395 -41.539 20.700 1.00 46.31 403 GLU A C 1
ATOM 3375 O O . GLU A 1 403 ? 13.613 -40.942 19.954 1.00 46.31 403 GLU A O 1
ATOM 3380 N N . ALA A 1 404 ? 15.511 -40.963 21.147 1.00 39.88 404 ALA A N 1
ATOM 3381 C CA . ALA A 1 404 ? 16.066 -39.720 20.639 1.00 39.88 404 ALA A CA 1
ATOM 3382 C C . ALA A 1 404 ? 16.847 -39.970 19.335 1.00 39.88 404 ALA A C 1
ATOM 3384 O O . ALA A 1 404 ? 18.010 -40.374 19.363 1.00 39.88 404 ALA A O 1
ATOM 3385 N N . TYR A 1 405 ? 16.252 -39.654 18.182 1.00 43.12 405 TYR A N 1
ATOM 3386 C CA . TYR A 1 405 ? 16.986 -39.594 16.915 1.00 43.12 405 TYR A CA 1
ATOM 3387 C C . TYR A 1 405 ? 17.780 -38.280 16.817 1.00 43.12 405 TYR A C 1
ATOM 3389 O O . TYR A 1 405 ? 17.244 -37.214 16.507 1.00 43.12 405 TYR A O 1
ATOM 3397 N N . LYS A 1 406 ? 19.089 -38.364 17.080 1.00 47.75 406 LYS A N 1
ATOM 3398 C CA . LYS A 1 406 ? 20.086 -37.415 16.568 1.00 47.75 406 LYS A CA 1
ATOM 3399 C C . LYS A 1 406 ? 20.375 -37.770 15.111 1.00 47.75 406 LYS A C 1
ATOM 3401 O O . LYS A 1 406 ? 20.801 -38.885 14.831 1.00 47.75 406 LYS A O 1
ATOM 3406 N N . SER A 1 407 ? 20.214 -36.817 14.201 1.00 45.81 407 SER A N 1
ATOM 3407 C CA . SER A 1 407 ? 20.836 -36.877 12.878 1.00 45.81 407 SER A CA 1
ATOM 3408 C C . SER A 1 407 ? 21.793 -35.699 12.731 1.00 45.81 407 SER A C 1
ATOM 3410 O O . SER A 1 407 ? 21.383 -34.589 12.388 1.00 45.81 407 SER A O 1
ATOM 3412 N N . ASP A 1 408 ? 23.063 -35.971 13.018 1.00 49.44 408 ASP A N 1
ATOM 3413 C CA . ASP A 1 408 ? 24.187 -35.260 12.424 1.00 49.44 408 ASP A CA 1
ATOM 3414 C C . ASP A 1 408 ? 24.241 -35.637 10.937 1.00 49.44 408 ASP A C 1
ATOM 3416 O O . ASP A 1 408 ? 24.234 -36.821 10.599 1.00 49.44 408 ASP A O 1
ATOM 3420 N N . VAL A 1 409 ? 24.301 -34.648 10.045 1.00 49.97 409 VAL A N 1
ATOM 3421 C CA . VAL A 1 409 ? 24.756 -34.857 8.666 1.00 49.97 409 VAL A CA 1
ATOM 3422 C C . VAL A 1 409 ? 25.747 -33.753 8.325 1.00 49.97 409 VAL A C 1
ATOM 3424 O O . VAL A 1 409 ? 25.461 -32.566 8.495 1.00 49.97 409 VAL A O 1
ATOM 3427 N N . SER A 1 410 ? 26.923 -34.233 7.923 1.00 42.75 410 SER A N 1
ATOM 3428 C CA . SER A 1 410 ? 28.096 -33.529 7.405 1.00 42.75 410 SER A CA 1
ATOM 3429 C C . SER A 1 410 ? 27.838 -32.722 6.139 1.00 42.75 410 SER A C 1
ATOM 3431 O O . SER A 1 410 ? 26.906 -33.075 5.380 1.00 42.75 410 SER A O 1
#